Protein AF-A0A7Y2JSP2-F1 (afdb_monomer_lite)

Structure (mmCIF, N/CA/C/O backbone):
data_AF-A0A7Y2JSP2-F1
#
_entry.id   AF-A0A7Y2JSP2-F1
#
loop_
_atom_site.group_PDB
_atom_site.id
_atom_site.type_symbol
_atom_site.label_atom_id
_atom_site.label_alt_id
_atom_site.label_comp_id
_atom_site.label_asym_id
_atom_site.label_entity_id
_atom_site.label_seq_id
_atom_site.pdbx_PDB_ins_code
_atom_site.Cartn_x
_atom_site.Cartn_y
_atom_site.Cartn_z
_atom_site.occupancy
_atom_site.B_iso_or_equiv
_atom_site.auth_seq_id
_atom_site.auth_comp_id
_atom_site.auth_asym_id
_atom_site.auth_atom_id
_atom_site.pdbx_PDB_model_num
ATOM 1 N N . ILE A 1 1 ? -10.954 -18.506 11.670 1.00 90.56 1 ILE A N 1
ATOM 2 C CA . ILE A 1 1 ? -9.497 -18.312 11.444 1.00 90.56 1 ILE A CA 1
ATOM 3 C C . ILE A 1 1 ? -8.662 -18.985 12.534 1.00 90.56 1 ILE A C 1
ATOM 5 O O . ILE A 1 1 ? -8.117 -20.048 12.267 1.00 90.56 1 ILE A O 1
ATOM 9 N N . ARG A 1 2 ? -8.620 -18.443 13.761 1.00 91.19 2 ARG A N 1
ATOM 10 C CA . ARG A 1 2 ? -7.799 -18.945 14.883 1.00 91.19 2 ARG A CA 1
ATOM 11 C C . ARG A 1 2 ? -7.797 -20.472 15.071 1.00 91.19 2 ARG A C 1
ATOM 13 O O . ARG A 1 2 ? -6.744 -21.069 15.253 1.00 91.19 2 ARG A O 1
ATOM 20 N N . THR A 1 3 ? -8.972 -21.100 15.033 1.00 90.62 3 THR A N 1
ATOM 21 C CA . THR A 1 3 ? -9.162 -22.551 15.225 1.00 90.62 3 THR A CA 1
ATOM 22 C C . THR A 1 3 ? -8.458 -23.413 14.178 1.00 90.62 3 THR A C 1
ATOM 24 O O . THR A 1 3 ? -8.090 -24.541 14.479 1.00 90.62 3 THR A O 1
ATOM 27 N N . HIS A 1 4 ? -8.248 -22.887 12.969 1.00 90.31 4 HIS A N 1
ATOM 28 C CA . HIS A 1 4 ? -7.648 -23.609 11.846 1.00 90.31 4 HIS A CA 1
ATOM 29 C C . HIS A 1 4 ? -6.147 -23.340 11.683 1.00 90.31 4 HIS A C 1
ATOM 31 O O . HIS A 1 4 ? -5.537 -23.885 10.762 1.00 90.31 4 HIS A O 1
ATOM 37 N N . LEU A 1 5 ? -5.543 -22.499 12.531 1.00 92.81 5 LEU A N 1
ATOM 38 C CA . LEU A 1 5 ? -4.094 -22.286 12.532 1.00 92.81 5 LEU A CA 1
ATOM 39 C C . LEU A 1 5 ? -3.368 -23.588 12.919 1.00 92.81 5 LEU A C 1
ATOM 41 O O . LEU A 1 5 ? -3.871 -24.313 13.781 1.00 92.81 5 LEU A O 1
ATOM 45 N N . PRO A 1 6 ? -2.222 -23.904 12.295 1.00 92.44 6 PRO A N 1
ATOM 46 C CA . PRO A 1 6 ? -1.631 -25.241 12.345 1.00 92.44 6 PRO A CA 1
ATOM 47 C C . PRO A 1 6 ? -0.992 -25.596 13.692 1.00 92.44 6 PRO A C 1
ATOM 49 O O . PRO A 1 6 ? -1.012 -26.764 14.074 1.00 92.44 6 PRO A O 1
ATOM 52 N N . ASP A 1 7 ? -0.471 -24.621 14.436 1.00 92.75 7 ASP A N 1
ATOM 53 C CA . ASP A 1 7 ? 0.250 -24.869 15.685 1.00 92.75 7 ASP A CA 1
ATOM 54 C C . ASP A 1 7 ? -0.039 -23.827 16.778 1.00 92.75 7 ASP A C 1
ATOM 56 O O . ASP A 1 7 ? -0.614 -22.759 16.543 1.00 92.75 7 ASP A O 1
ATOM 60 N N . ASP A 1 8 ? 0.329 -24.171 18.016 1.00 94.94 8 ASP A N 1
ATOM 61 C CA . ASP A 1 8 ? 0.090 -23.330 19.193 1.00 94.94 8 ASP A CA 1
ATOM 62 C C . ASP A 1 8 ? 0.915 -22.047 19.199 1.00 94.94 8 ASP A C 1
ATOM 64 O O . ASP A 1 8 ? 0.497 -21.060 19.806 1.00 94.94 8 ASP A O 1
ATOM 68 N N . TYR A 1 9 ? 2.073 -22.038 18.540 1.00 94.44 9 TYR A N 1
ATOM 69 C CA . TYR A 1 9 ? 2.909 -20.850 18.462 1.00 94.44 9 TYR A CA 1
ATOM 70 C C . TYR A 1 9 ? 2.233 -19.786 17.589 1.00 94.44 9 TYR A C 1
ATOM 72 O O . TYR A 1 9 ? 2.027 -18.657 18.048 1.00 94.44 9 TYR A O 1
ATOM 80 N N . THR A 1 10 ? 1.778 -20.155 16.388 1.00 94.88 10 THR A N 1
ATOM 81 C CA . THR A 1 10 ? 1.028 -19.252 15.507 1.00 94.88 10 THR A CA 1
ATOM 82 C C . THR A 1 10 ? -0.304 -18.843 16.135 1.00 94.88 10 THR A C 1
ATOM 84 O O . THR A 1 10 ? -0.665 -17.669 16.062 1.00 94.88 10 THR A O 1
ATOM 87 N N . ARG A 1 11 ? -1.008 -19.747 16.839 1.00 95.38 11 ARG A N 1
ATOM 88 C CA . ARG A 1 11 ? -2.225 -19.391 17.600 1.00 95.38 11 ARG A CA 1
ATOM 89 C C . ARG A 1 11 ? -1.958 -18.353 18.691 1.00 95.38 11 ARG A C 1
ATOM 91 O O . ARG A 1 11 ? -2.718 -17.396 18.800 1.00 95.38 11 ARG A O 1
ATOM 98 N N . LYS A 1 12 ? -0.878 -18.497 19.466 1.00 95.00 12 LYS A N 1
ATOM 99 C CA . LYS A 1 12 ? -0.497 -17.515 20.498 1.00 95.00 12 LYS A CA 1
ATOM 100 C C . LYS A 1 12 ? -0.144 -16.158 19.896 1.00 95.00 12 LYS A C 1
ATOM 102 O O . LYS A 1 12 ? -0.521 -15.137 20.460 1.00 95.00 12 LYS A O 1
ATOM 107 N N . ARG A 1 13 ? 0.544 -16.131 18.751 1.00 95.69 13 ARG A N 1
ATOM 108 C CA . ARG A 1 13 ? 0.844 -14.876 18.039 1.00 95.69 13 ARG A CA 1
ATOM 109 C C . ARG A 1 13 ? -0.405 -14.229 17.451 1.00 95.69 13 ARG A C 1
ATOM 111 O O . ARG A 1 13 ? -0.552 -13.017 17.557 1.00 95.69 13 ARG A O 1
ATOM 118 N N . PHE A 1 14 ? -1.324 -15.029 16.914 1.00 95.69 14 PHE A N 1
ATOM 119 C CA . PHE A 1 14 ? -2.636 -14.554 16.486 1.00 95.69 14 PHE A CA 1
ATOM 120 C C . PHE A 1 14 ? -3.401 -13.925 17.655 1.00 95.69 14 PHE A C 1
ATOM 122 O O . PHE A 1 14 ? -3.905 -12.817 17.526 1.00 95.69 14 PHE A O 1
ATOM 129 N N . ASP A 1 15 ? -3.435 -14.590 18.812 1.00 96.00 15 ASP A N 1
ATOM 130 C CA . ASP A 1 15 ? -4.087 -14.061 20.015 1.00 96.00 15 ASP A CA 1
ATOM 131 C C . ASP A 1 15 ? -3.403 -12.792 20.527 1.00 96.00 15 ASP A C 1
ATOM 133 O O . ASP A 1 15 ? -4.080 -11.846 20.904 1.00 96.00 15 ASP A O 1
ATOM 137 N N . PHE A 1 16 ? -2.073 -12.719 20.488 1.00 95.44 16 PHE A N 1
ATOM 138 C CA . PHE A 1 16 ? -1.347 -11.502 20.851 1.00 95.44 16 PHE A CA 1
ATOM 139 C C . PHE A 1 16 ? -1.725 -10.309 19.958 1.00 95.44 16 PHE A C 1
ATOM 141 O O . PHE A 1 16 ? -1.857 -9.193 20.453 1.00 95.44 16 PHE A O 1
ATOM 148 N N . LEU A 1 17 ? -1.920 -10.540 18.656 1.00 96.00 17 LEU A N 1
ATOM 149 C CA . LEU A 1 17 ? -2.204 -9.482 17.687 1.00 96.00 17 LEU A CA 1
ATOM 150 C C . LEU A 1 17 ? -3.685 -9.125 17.582 1.00 96.00 17 LEU A C 1
ATOM 152 O O . LEU A 1 17 ? -4.006 -7.950 17.505 1.00 96.00 17 LEU A O 1
ATOM 156 N N . PHE A 1 18 ? -4.593 -10.093 17.561 1.00 95.81 18 PHE A N 1
ATOM 157 C CA . PHE A 1 18 ? -6.027 -9.848 17.360 1.00 95.81 18 PHE A CA 1
ATOM 158 C C . PHE A 1 18 ? -6.824 -9.890 18.659 1.00 95.81 18 PHE A C 1
ATOM 160 O O . PHE A 1 18 ? -8.001 -9.533 18.661 1.00 95.81 18 PHE A O 1
ATOM 167 N N . ARG A 1 19 ? -6.214 -10.358 19.754 1.00 94.94 19 ARG A N 1
ATOM 168 C CA . ARG A 1 19 ? -6.898 -10.586 21.025 1.00 94.94 19 ARG A CA 1
ATOM 169 C C . ARG A 1 19 ? -6.050 -10.299 22.287 1.00 94.94 19 ARG A C 1
ATOM 171 O O . ARG A 1 19 ? -6.116 -11.091 23.239 1.00 94.94 19 ARG A O 1
ATOM 178 N N . PRO A 1 20 ? -5.252 -9.209 22.350 1.00 87.94 20 PRO A N 1
ATOM 179 C CA . PRO A 1 20 ? -4.480 -8.891 23.549 1.00 87.94 20 PRO A CA 1
ATOM 180 C C . PRO A 1 20 ? -5.465 -8.595 24.689 1.00 87.94 20 PRO A C 1
ATOM 182 O O . PRO A 1 20 ? -6.292 -7.704 24.573 1.00 87.94 20 PRO A O 1
ATOM 185 N N . ALA A 1 21 ? -5.424 -9.376 25.770 1.00 86.62 21 ALA A N 1
ATOM 186 C CA . ALA A 1 21 ? -6.397 -9.361 26.878 1.00 86.62 21 ALA A CA 1
ATOM 187 C C . ALA A 1 21 ? -7.768 -10.024 26.622 1.00 86.62 21 ALA A C 1
ATOM 189 O O . ALA A 1 21 ? -8.690 -9.866 27.417 1.00 86.62 21 ALA A O 1
ATOM 190 N N . GLY A 1 22 ? -7.909 -10.852 25.585 1.00 88.19 22 GLY A N 1
ATOM 191 C CA . GLY A 1 22 ? -9.121 -11.665 25.426 1.00 88.19 22 GLY A CA 1
ATOM 192 C C . GLY A 1 22 ? -10.272 -10.966 24.694 1.00 88.19 22 GLY A C 1
ATOM 193 O O . GLY A 1 22 ? -11.323 -11.589 24.518 1.00 88.19 22 GLY A O 1
ATOM 194 N N . GLU A 1 23 ? -10.059 -9.758 24.175 1.00 89.75 23 GLU A N 1
ATOM 195 C CA . GLU A 1 23 ? -11.032 -9.014 23.373 1.00 89.75 23 GLU A CA 1
ATOM 196 C C . GLU A 1 23 ? -10.573 -8.832 21.922 1.00 89.75 23 GLU A C 1
ATOM 198 O O . GLU A 1 23 ? -9.402 -8.572 21.665 1.00 89.75 23 GLU A O 1
ATOM 203 N N . TRP A 1 24 ? -11.490 -8.945 20.963 1.00 92.06 24 TRP A N 1
ATOM 204 C CA . TRP A 1 24 ? -11.171 -8.862 19.535 1.00 92.06 24 TRP A CA 1
ATOM 205 C C . TRP A 1 24 ? -10.857 -7.440 19.086 1.00 92.06 24 TRP A C 1
ATOM 207 O O . TRP A 1 24 ? -11.647 -6.547 19.348 1.00 92.06 24 TRP A O 1
ATOM 217 N N . GLN A 1 25 ? -9.731 -7.234 18.411 1.00 94.06 25 GLN A N 1
ATOM 218 C CA . GLN A 1 25 ? -9.455 -6.026 17.625 1.00 94.06 25 GLN A CA 1
ATOM 219 C C . GLN A 1 25 ? -9.347 -6.411 16.157 1.00 94.06 25 GLN A C 1
ATOM 221 O O . GLN A 1 25 ? -8.523 -7.264 15.808 1.00 94.06 25 GLN A O 1
ATOM 226 N N . VAL A 1 26 ? -10.206 -5.829 15.324 1.00 91.38 26 VAL A N 1
ATOM 227 C CA . VAL A 1 26 ? -10.311 -6.183 13.900 1.00 91.38 26 VAL A CA 1
ATOM 228 C C . VAL A 1 26 ? -9.837 -5.070 12.973 1.00 91.38 26 VAL A C 1
ATOM 230 O O . VAL A 1 26 ? -9.477 -5.359 11.833 1.00 91.38 26 VAL A O 1
ATOM 233 N N . ASP A 1 27 ? -9.759 -3.836 13.468 1.00 93.69 27 ASP A N 1
ATOM 234 C CA . ASP A 1 27 ? -9.296 -2.670 12.722 1.00 93.69 27 ASP A CA 1
ATOM 235 C C . ASP A 1 27 ? -8.473 -1.700 13.585 1.00 93.69 27 ASP A C 1
ATOM 237 O O . ASP A 1 27 ? -8.258 -1.902 14.783 1.00 93.69 27 ASP A O 1
ATOM 241 N N . ILE A 1 28 ? -7.984 -0.627 12.960 1.00 95.12 28 ILE A N 1
ATOM 242 C CA . ILE A 1 28 ? -7.215 0.400 13.665 1.00 95.12 28 ILE A CA 1
ATOM 243 C C . ILE A 1 28 ? -8.049 1.236 14.635 1.00 95.12 28 ILE A C 1
ATOM 245 O O . ILE A 1 28 ? -7.475 1.836 15.543 1.00 95.12 28 ILE A O 1
ATOM 249 N N . HIS A 1 29 ? -9.368 1.308 14.456 1.00 94.69 29 HIS A N 1
ATOM 250 C CA . HIS A 1 29 ? -10.257 2.072 15.321 1.00 94.69 29 HIS A CA 1
ATOM 251 C C . HIS A 1 29 ? -10.372 1.377 16.684 1.00 94.69 29 HIS A C 1
ATOM 253 O O . HIS A 1 29 ? -10.170 2.030 17.711 1.00 94.69 29 HIS A O 1
ATOM 259 N N . ASP A 1 30 ? -10.561 0.054 16.701 1.00 94.62 30 ASP A N 1
ATOM 260 C CA . ASP A 1 30 ? -10.551 -0.771 17.916 1.00 94.62 30 ASP A CA 1
ATOM 261 C C . ASP A 1 30 ? -9.250 -0.591 18.706 1.00 94.62 30 ASP A C 1
ATOM 263 O O . ASP A 1 30 ? -9.254 -0.342 19.917 1.00 94.62 30 ASP A O 1
ATOM 267 N N . VAL A 1 31 ? -8.115 -0.690 18.007 1.00 96.50 31 VAL A N 1
ATOM 268 C CA . VAL A 1 31 ? -6.790 -0.579 18.630 1.00 96.50 31 VAL A CA 1
ATOM 269 C C . VAL A 1 31 ? -6.546 0.832 19.144 1.00 96.50 31 VAL A C 1
ATOM 271 O O . VAL A 1 31 ? -6.021 0.997 20.247 1.00 96.50 31 VAL A O 1
ATOM 274 N N . ALA A 1 32 ? -6.951 1.852 18.384 1.00 96.62 32 ALA A N 1
ATOM 275 C CA . ALA A 1 32 ? -6.817 3.239 18.798 1.00 96.62 32 ALA A CA 1
ATOM 276 C C . ALA A 1 32 ? -7.627 3.526 20.067 1.00 96.62 32 ALA A C 1
ATOM 278 O O . ALA A 1 32 ? -7.085 4.118 21.004 1.00 96.62 32 ALA A O 1
ATOM 279 N N . LEU A 1 33 ? -8.881 3.065 20.133 1.00 95.81 33 LEU A N 1
ATOM 280 C CA . LEU A 1 33 ? -9.728 3.249 21.310 1.00 95.81 33 LEU A CA 1
ATOM 281 C C . LEU A 1 33 ? -9.150 2.539 22.535 1.00 95.81 33 LEU A C 1
ATOM 283 O O . LEU A 1 33 ? -8.961 3.176 23.572 1.00 95.81 33 LEU A O 1
ATOM 287 N N . ARG A 1 34 ? -8.806 1.251 22.419 1.00 94.81 34 ARG A N 1
ATOM 288 C CA . ARG A 1 34 ? -8.225 0.492 23.541 1.00 94.81 34 ARG A CA 1
ATOM 289 C C . ARG A 1 34 ? -6.925 1.101 24.035 1.00 94.81 34 ARG A C 1
ATOM 291 O O . ARG A 1 34 ? -6.704 1.234 25.237 1.00 94.81 34 ARG A O 1
ATOM 298 N N . SER A 1 35 ? -6.066 1.498 23.104 1.00 95.06 35 SER A N 1
ATOM 299 C CA . SER A 1 35 ? -4.815 2.167 23.428 1.00 95.06 35 SER A CA 1
ATOM 300 C C . SER A 1 35 ? -5.065 3.480 24.175 1.00 95.06 35 SER A C 1
ATOM 302 O O . SER A 1 35 ? -4.433 3.736 25.201 1.00 95.06 35 SER A O 1
ATOM 304 N N . ALA A 1 36 ? -6.033 4.284 23.733 1.00 96.25 36 ALA A N 1
ATOM 305 C CA . ALA A 1 36 ? -6.402 5.522 24.410 1.00 96.25 36 ALA A CA 1
ATOM 306 C C . ALA A 1 36 ? -6.988 5.272 25.814 1.00 96.25 36 ALA A C 1
ATOM 308 O O . ALA A 1 36 ? -6.648 5.997 26.752 1.00 96.25 36 ALA A O 1
ATOM 309 N N . GLN A 1 37 ? -7.769 4.202 25.994 1.00 95.69 37 GLN A N 1
ATOM 310 C CA . GLN A 1 37 ? -8.331 3.799 27.290 1.00 95.69 37 GLN A CA 1
ATOM 311 C C . GLN A 1 37 ? -7.269 3.433 28.338 1.00 95.69 37 GLN A C 1
ATOM 313 O O . GLN A 1 37 ? -7.525 3.567 29.533 1.00 95.69 37 GLN A O 1
ATOM 318 N N . THR A 1 38 ? -6.055 3.043 27.927 1.00 92.44 38 THR A N 1
ATOM 319 C CA . THR A 1 38 ? -4.938 2.845 28.875 1.00 92.44 38 THR A CA 1
ATOM 320 C C . THR A 1 38 ? -4.483 4.146 29.541 1.00 92.44 38 THR A C 1
ATOM 322 O O . THR A 1 38 ? -3.924 4.113 30.635 1.00 92.44 38 THR A O 1
ATOM 325 N N . ARG A 1 39 ? -4.720 5.292 28.889 1.00 90.81 39 ARG A N 1
ATOM 326 C CA . ARG A 1 39 ? -4.376 6.629 29.394 1.00 90.81 39 ARG A CA 1
ATOM 327 C C . ARG A 1 39 ? -5.567 7.316 30.046 1.00 90.81 39 ARG A C 1
ATOM 329 O O . ARG A 1 39 ? -5.390 8.005 31.044 1.00 90.81 39 ARG A O 1
ATOM 336 N N . VAL A 1 40 ? -6.759 7.124 29.483 1.00 94.81 40 VAL A N 1
ATOM 337 C CA . VAL A 1 40 ? -8.017 7.702 29.969 1.00 94.81 40 VAL A CA 1
ATOM 338 C C . VAL A 1 40 ? -9.021 6.565 30.200 1.00 94.81 40 VAL A C 1
ATOM 340 O O . VAL A 1 40 ? -9.754 6.194 29.280 1.00 94.81 40 VAL A O 1
ATOM 343 N N . PRO A 1 41 ? -9.048 5.961 31.403 1.00 94.25 41 PRO A N 1
ATOM 344 C CA . PRO A 1 41 ? -9.968 4.870 31.706 1.00 94.25 41 PRO A CA 1
ATOM 345 C C . PRO A 1 41 ? -11.431 5.273 31.491 1.00 94.25 41 PRO A C 1
ATOM 347 O O . PRO A 1 41 ? -11.860 6.335 31.934 1.00 94.25 41 PRO A O 1
ATOM 350 N N . GLY A 1 42 ? -12.202 4.415 30.819 1.00 92.50 42 GLY A N 1
ATOM 351 C CA . GLY A 1 42 ? -13.614 4.671 30.507 1.00 92.50 42 GLY A CA 1
ATOM 352 C C . GLY A 1 42 ? -13.858 5.578 29.297 1.00 92.50 42 GLY A C 1
ATOM 353 O O . GLY A 1 42 ? -15.012 5.869 28.999 1.00 92.50 42 GLY A O 1
ATOM 354 N N . LEU A 1 43 ? -12.805 6.002 28.587 1.00 95.38 43 LEU A N 1
ATOM 355 C CA . LEU A 1 43 ? -12.934 6.762 27.347 1.00 95.38 43 LEU A CA 1
ATOM 356 C C . LEU A 1 43 ? -13.744 5.988 26.297 1.00 95.38 43 LEU A C 1
ATOM 358 O O . LEU A 1 43 ? -13.474 4.814 26.034 1.00 95.38 43 LEU A O 1
ATOM 362 N N . ASP A 1 44 ? -14.687 6.673 25.659 1.00 94.38 44 ASP A N 1
ATOM 363 C CA . ASP A 1 44 ? -15.431 6.195 24.499 1.00 94.38 44 ASP A CA 1
ATOM 364 C C . ASP A 1 44 ? -15.298 7.177 23.321 1.00 94.38 44 ASP A C 1
ATOM 366 O O . ASP A 1 44 ? -14.685 8.243 23.428 1.00 94.38 44 ASP A O 1
ATOM 370 N N . TRP A 1 45 ? -15.867 6.818 22.169 1.00 92.94 45 TRP A N 1
ATOM 371 C CA . TRP A 1 45 ? -15.864 7.694 20.996 1.00 92.94 45 TRP A CA 1
ATOM 372 C C . TRP A 1 45 ? -16.642 8.997 21.229 1.00 92.94 45 TRP A C 1
ATOM 374 O O . TRP A 1 45 ? -16.222 10.055 20.758 1.00 92.94 45 TRP A O 1
ATOM 384 N N . ARG A 1 46 ? -17.748 8.953 21.981 1.00 91.44 46 ARG A N 1
ATOM 385 C CA . ARG A 1 46 ? -18.635 10.110 22.181 1.00 91.44 46 ARG A CA 1
ATOM 386 C C . ARG A 1 46 ? -17.929 11.257 22.891 1.00 91.44 46 ARG A C 1
ATOM 388 O O . ARG A 1 46 ? -18.195 12.419 22.591 1.00 91.44 46 ARG A O 1
ATOM 395 N N . ALA A 1 47 ? -16.966 10.947 23.757 1.00 93.94 47 ALA A N 1
ATOM 396 C CA . ALA A 1 47 ? -16.141 11.946 24.432 1.00 93.94 47 ALA A CA 1
ATOM 397 C C . ALA A 1 47 ? -15.426 12.917 23.465 1.00 93.94 47 ALA A C 1
ATOM 399 O O . ALA A 1 47 ? -15.155 14.061 23.835 1.00 93.94 47 ALA A O 1
ATOM 400 N N . ALA A 1 48 ? -15.152 12.502 22.221 1.00 93.50 48 ALA A N 1
ATOM 401 C CA . ALA A 1 48 ? -14.497 13.328 21.205 1.00 93.50 48 ALA A CA 1
ATOM 402 C C . ALA A 1 48 ? -15.465 14.171 20.347 1.00 93.50 48 ALA A C 1
ATOM 404 O O . ALA A 1 48 ? -15.015 15.084 19.645 1.00 93.50 48 ALA A O 1
ATOM 405 N N . GLU A 1 49 ? -16.775 13.901 20.382 1.00 91.56 49 GLU A N 1
ATOM 406 C CA . GLU A 1 49 ? -17.764 14.531 19.490 1.00 91.56 49 GLU A CA 1
ATOM 407 C C . GLU A 1 49 ? -17.771 16.067 19.562 1.00 91.56 49 GLU A C 1
ATOM 409 O O . GLU A 1 49 ? -17.649 16.698 18.503 1.00 91.56 49 GLU A O 1
ATOM 414 N N . PRO A 1 50 ? -17.842 16.709 20.750 1.00 91.81 50 PRO A N 1
ATOM 415 C CA . PRO A 1 50 ? -17.907 18.169 20.832 1.00 91.81 50 PRO A CA 1
ATOM 416 C C . PRO A 1 50 ? -16.680 18.854 20.221 1.00 91.81 50 PRO A C 1
ATOM 418 O O . PRO A 1 50 ? -16.808 19.854 19.509 1.00 91.81 50 PRO A O 1
ATOM 421 N N . ALA A 1 51 ? -15.489 18.287 20.431 1.00 93.69 51 ALA A N 1
ATOM 422 C CA . ALA A 1 51 ? -14.248 18.797 19.855 1.00 93.69 51 ALA A CA 1
ATOM 423 C C . ALA A 1 51 ? -14.243 18.665 18.321 1.00 93.69 51 ALA A C 1
ATOM 425 O O . ALA A 1 51 ? -13.980 19.631 17.595 1.00 93.69 51 ALA A O 1
ATOM 426 N N . LEU A 1 52 ? -14.610 17.501 17.790 1.00 91.62 52 LEU A N 1
ATOM 427 C CA . LEU A 1 52 ? -14.678 17.294 16.341 1.00 91.62 52 LEU A CA 1
ATOM 428 C C . LEU A 1 52 ? -15.723 18.202 15.664 1.00 91.62 52 LEU A C 1
ATOM 430 O O . LEU A 1 52 ? -15.486 18.693 14.550 1.00 91.62 52 LEU A O 1
ATOM 434 N N . ALA A 1 53 ? -16.832 18.492 16.351 1.00 88.81 53 ALA A N 1
ATOM 435 C CA . ALA A 1 53 ? -17.870 19.401 15.876 1.00 88.81 53 ALA A CA 1
ATOM 436 C C . ALA A 1 53 ? -17.347 20.838 15.725 1.00 88.81 53 ALA A C 1
ATOM 438 O O . ALA A 1 53 ? -17.461 21.424 14.641 1.00 88.81 53 ALA A O 1
ATOM 439 N N . VAL A 1 54 ? -16.681 21.395 16.746 1.00 89.81 54 VAL A N 1
ATOM 440 C CA . VAL A 1 54 ? -16.111 22.757 16.659 1.00 89.81 54 VAL A CA 1
ATOM 441 C C . VAL A 1 54 ? -14.990 22.849 15.615 1.00 89.81 54 VAL A C 1
ATOM 443 O O . VAL A 1 54 ? -14.861 23.854 14.902 1.00 89.81 54 VAL A O 1
ATOM 446 N N . ALA A 1 55 ? -14.221 21.772 15.424 1.00 86.94 55 ALA A N 1
ATOM 447 C CA . ALA A 1 55 ? -13.199 21.670 14.379 1.00 86.94 55 ALA A CA 1
ATOM 448 C C . ALA A 1 55 ? -13.763 21.573 12.950 1.00 86.94 55 ALA A C 1
ATOM 450 O O . ALA A 1 55 ? -12.980 21.610 11.985 1.00 86.94 55 ALA A O 1
ATOM 451 N N . ARG A 1 56 ? -15.094 21.463 12.805 1.00 82.25 56 ARG A N 1
ATOM 452 C CA . ARG A 1 56 ? -15.801 21.205 11.542 1.00 82.25 56 ARG A CA 1
ATOM 453 C C . ARG A 1 56 ? -15.213 19.992 10.819 1.00 82.25 56 ARG A C 1
ATOM 455 O O . ARG A 1 56 ? -14.813 20.095 9.659 1.00 82.25 56 ARG A O 1
ATOM 462 N N . GLN A 1 57 ? -15.043 18.887 11.546 1.00 75.06 57 GLN A N 1
ATOM 463 C CA . GLN A 1 57 ? -14.608 17.608 10.966 1.00 75.06 57 GLN A CA 1
ATOM 464 C C . GLN A 1 57 ? -15.762 16.745 10.452 1.00 75.06 57 GLN A C 1
ATOM 466 O O . GLN A 1 57 ? -15.527 15.756 9.761 1.00 75.06 57 GLN A O 1
ATOM 471 N N . PHE A 1 58 ? -16.995 17.163 10.726 1.00 67.69 58 PHE A N 1
ATOM 472 C CA . PHE A 1 58 ? -18.206 16.571 10.180 1.00 67.69 58 PHE A CA 1
ATOM 473 C C . PHE A 1 58 ? -18.789 17.477 9.096 1.00 67.69 58 PHE A C 1
ATOM 475 O O . PHE A 1 58 ? -18.856 18.700 9.266 1.00 67.69 58 PHE A O 1
ATOM 482 N N . SER A 1 59 ? -19.248 16.881 7.998 1.00 57.59 59 SER A N 1
ATOM 483 C CA . SER A 1 59 ? -20.317 17.480 7.197 1.00 57.59 59 SER A CA 1
ATOM 484 C C . SER A 1 59 ? -21.667 17.227 7.886 1.00 57.59 59 SER A C 1
ATOM 486 O O . SER A 1 59 ? -21.791 16.290 8.671 1.00 57.59 59 SER A O 1
ATOM 488 N N . ALA A 1 60 ? -22.700 18.032 7.610 1.00 54.38 60 ALA A N 1
ATOM 489 C CA . ALA A 1 60 ? -24.034 17.811 8.190 1.00 54.38 60 ALA A CA 1
ATOM 490 C C . ALA A 1 60 ? -24.607 16.415 7.854 1.00 54.38 60 ALA A C 1
ATOM 492 O O . ALA A 1 60 ? -25.384 15.867 8.629 1.00 54.38 60 ALA A O 1
ATOM 493 N N . SER A 1 61 ? -24.172 15.817 6.739 1.00 54.53 61 SER A N 1
ATOM 494 C CA . SER A 1 61 ? -24.481 14.443 6.331 1.00 54.53 61 SER A CA 1
ATOM 495 C C . SER A 1 61 ? -23.713 13.363 7.104 1.00 54.53 61 SER A C 1
ATOM 497 O O . SER A 1 61 ? -24.196 12.240 7.191 1.00 54.53 61 SER A O 1
ATOM 499 N N . ASP A 1 62 ? -22.554 13.681 7.694 1.00 56.22 62 ASP A N 1
ATOM 500 C CA . ASP A 1 62 ? -21.735 12.714 8.445 1.00 56.22 62 ASP A CA 1
ATOM 501 C C . ASP A 1 62 ? -22.273 12.461 9.870 1.00 56.22 62 ASP A C 1
ATOM 503 O O . ASP A 1 62 ? -21.906 11.469 10.487 1.00 56.22 62 ASP A O 1
ATOM 507 N N . LEU A 1 63 ? -23.147 13.324 10.407 1.00 53.25 63 LEU A N 1
ATOM 508 C CA . LEU A 1 63 ? -23.554 13.332 11.826 1.00 53.25 63 LEU A CA 1
ATOM 509 C C . LEU A 1 63 ? -24.474 12.176 12.265 1.00 53.25 63 LEU A C 1
ATOM 511 O O . LEU A 1 63 ? -24.799 12.079 13.444 1.00 53.25 63 LEU A O 1
ATOM 515 N N . THR A 1 64 ? -24.929 11.322 11.348 1.00 54.03 64 THR A N 1
ATOM 516 C CA . THR A 1 64 ? -25.935 10.282 11.648 1.00 54.03 64 THR A CA 1
ATOM 517 C C . THR A 1 64 ? -25.381 8.856 11.651 1.00 54.03 64 THR A C 1
ATOM 519 O O . THR A 1 64 ? -26.088 7.930 12.044 1.00 54.03 64 THR A O 1
ATOM 522 N N . GLY A 1 65 ? -24.121 8.664 11.244 1.00 62.28 65 GLY A N 1
ATOM 523 C CA . GLY A 1 65 ? -23.482 7.349 11.176 1.00 62.28 65 GLY A CA 1
ATOM 524 C C . GLY A 1 65 ? -22.746 6.964 12.462 1.00 62.28 65 GLY A C 1
ATOM 525 O O . GLY A 1 65 ? -22.087 7.803 13.080 1.00 62.28 65 GLY A O 1
ATOM 526 N N . VAL A 1 66 ? -22.799 5.674 12.813 1.00 65.25 66 VAL A N 1
ATOM 527 C CA . VAL A 1 66 ? -22.079 5.074 13.957 1.00 65.25 66 VAL A CA 1
ATOM 528 C C . VAL A 1 66 ? -20.555 5.280 13.850 1.00 65.25 66 VAL A C 1
ATOM 530 O O . VAL A 1 66 ? -19.887 5.440 14.866 1.00 65.25 66 VAL A O 1
ATOM 533 N N . ASP A 1 67 ? -20.027 5.418 12.629 1.00 77.56 67 ASP A N 1
ATOM 534 C CA . ASP A 1 67 ? -18.586 5.564 12.355 1.00 77.56 67 ASP A CA 1
ATOM 535 C C . ASP A 1 67 ? -18.128 7.017 12.152 1.00 77.56 67 ASP A C 1
ATOM 537 O O . ASP A 1 67 ? -16.991 7.280 11.745 1.00 77.56 67 ASP A O 1
ATOM 541 N N . SER A 1 68 ? -19.007 7.988 12.404 1.00 83.50 68 SER A N 1
ATOM 542 C CA . SER A 1 68 ? -18.736 9.406 12.144 1.00 83.50 68 SER A CA 1
ATOM 543 C C . SER A 1 68 ? -17.512 9.916 12.909 1.00 83.50 68 SER A C 1
ATOM 545 O O . SER A 1 68 ? -16.626 10.542 12.319 1.00 83.50 68 SER A O 1
ATOM 547 N N . VAL A 1 69 ? -17.416 9.597 14.202 1.00 89.62 69 VAL A N 1
ATOM 548 C CA . VAL A 1 69 ? -16.299 9.992 15.070 1.00 89.62 69 VAL A CA 1
ATOM 549 C C . VAL A 1 69 ? -14.979 9.320 14.671 1.00 89.62 69 VAL A C 1
ATOM 551 O O . VAL A 1 69 ? -14.025 10.064 14.413 1.00 89.62 69 VAL A O 1
ATOM 554 N N . PRO A 1 70 ? -14.878 7.973 14.565 1.00 90.88 70 PRO A N 1
ATOM 555 C CA . PRO A 1 70 ? -13.664 7.320 14.074 1.00 90.88 70 PRO A CA 1
ATOM 556 C C . PRO A 1 70 ? -13.178 7.895 12.743 1.00 90.88 70 PRO A C 1
ATOM 558 O O . PRO A 1 70 ? -12.001 8.237 12.611 1.00 90.88 70 PRO A O 1
ATOM 561 N N . ARG A 1 71 ? -14.089 8.118 11.787 1.00 87.75 71 ARG A N 1
ATOM 562 C CA . ARG A 1 71 ? -13.762 8.714 10.485 1.00 87.75 71 ARG A CA 1
ATOM 563 C C . ARG A 1 71 ? -13.268 10.157 10.609 1.00 87.75 71 ARG A C 1
ATOM 565 O O . ARG A 1 71 ? -12.308 10.532 9.937 1.00 87.75 71 ARG A O 1
ATOM 572 N N . GLY A 1 72 ? -13.882 10.971 11.468 1.00 89.62 72 GLY A N 1
ATOM 573 C CA . GLY A 1 72 ? -13.444 12.344 11.743 1.00 89.62 72 GLY A CA 1
ATOM 574 C C . GLY A 1 72 ? -12.043 12.410 12.362 1.00 89.62 72 GLY A C 1
ATOM 575 O O . GLY A 1 72 ? -11.229 13.253 11.972 1.00 89.62 72 GLY A O 1
ATOM 576 N N . LEU A 1 73 ? -11.732 11.489 13.279 1.00 92.75 73 LEU A N 1
ATOM 577 C CA . LEU A 1 73 ? -10.398 11.349 13.870 1.00 92.75 73 LEU A CA 1
ATOM 578 C C . LEU A 1 73 ? -9.373 10.856 12.850 1.00 92.75 73 LEU A C 1
ATOM 580 O O . LEU A 1 73 ? -8.272 11.400 12.787 1.00 92.75 73 LEU A O 1
ATOM 584 N N . TYR A 1 74 ? -9.742 9.890 12.009 1.00 91.50 74 TYR A N 1
ATOM 585 C CA . TYR A 1 74 ? -8.865 9.409 10.946 1.00 91.50 74 TYR A CA 1
ATOM 586 C C . TYR A 1 74 ? -8.547 10.516 9.930 1.00 91.50 74 TYR A C 1
ATOM 588 O O . TYR A 1 74 ? -7.386 10.751 9.606 1.00 91.50 74 TYR A O 1
ATOM 596 N N . ARG A 1 75 ? -9.548 11.309 9.521 1.00 90.19 75 ARG A N 1
ATOM 597 C CA . ARG A 1 75 ? -9.339 12.505 8.682 1.00 90.19 75 ARG A CA 1
ATOM 598 C C . ARG A 1 75 ? -8.412 13.529 9.344 1.00 90.19 75 ARG A C 1
ATOM 600 O O . ARG A 1 75 ? -7.619 14.162 8.652 1.00 90.19 75 ARG A O 1
ATOM 607 N N . LEU A 1 76 ? -8.488 13.713 10.666 1.00 92.56 76 LEU A N 1
ATOM 608 C CA . LEU A 1 76 ? -7.536 14.559 11.400 1.00 92.56 76 LEU A CA 1
ATOM 609 C C . LEU A 1 76 ? -6.115 13.991 11.374 1.00 92.56 76 LEU A C 1
ATOM 611 O O . LEU A 1 76 ? -5.173 14.766 11.224 1.00 92.56 76 LEU A O 1
ATOM 615 N N . LEU A 1 77 ? -5.966 12.673 11.503 1.00 93.06 77 LEU A N 1
ATOM 616 C CA . LEU A 1 77 ? -4.675 11.995 11.428 1.00 93.06 77 LEU A CA 1
ATOM 617 C C . LEU A 1 77 ? -4.041 12.150 10.034 1.00 93.06 77 LEU A C 1
ATOM 619 O O . LEU A 1 77 ? -2.882 12.547 9.934 1.00 93.06 77 LEU A O 1
ATOM 623 N N . VAL A 1 78 ? -4.819 11.937 8.969 1.00 91.38 78 VAL A N 1
ATOM 624 C CA . VAL A 1 78 ? -4.404 12.177 7.571 1.00 91.38 78 VAL A CA 1
ATOM 625 C C . VAL A 1 78 ? -4.016 13.645 7.369 1.00 91.38 78 VAL A C 1
ATOM 627 O O . VAL A 1 78 ? -2.988 13.962 6.765 1.00 91.38 78 VAL A O 1
ATOM 630 N N . LEU A 1 79 ? -4.807 14.572 7.921 1.00 91.81 79 LEU A N 1
ATOM 631 C CA . LEU A 1 79 ? -4.523 16.004 7.843 1.00 91.81 79 LEU A CA 1
ATOM 632 C C . LEU A 1 79 ? -3.220 16.379 8.561 1.00 91.81 79 LEU A C 1
ATOM 634 O O . LEU A 1 79 ? -2.511 17.267 8.099 1.00 91.81 79 LEU A O 1
ATOM 638 N N . ALA A 1 80 ? -2.885 15.709 9.666 1.00 91.75 80 ALA A N 1
ATOM 639 C CA . ALA A 1 80 ? -1.636 15.949 10.383 1.00 91.75 80 ALA A CA 1
ATOM 640 C C . ALA A 1 80 ? -0.398 15.658 9.517 1.00 91.75 80 ALA A C 1
ATOM 642 O O . ALA A 1 80 ? 0.613 16.342 9.672 1.00 91.75 80 ALA A O 1
ATOM 643 N N . GLN A 1 81 ? -0.489 14.688 8.599 1.00 87.69 81 GLN A N 1
ATOM 644 C CA . GLN A 1 81 ? 0.587 14.351 7.661 1.00 87.69 81 GLN A CA 1
ATOM 645 C C . GLN A 1 81 ? 0.589 15.237 6.408 1.00 87.69 81 GLN A C 1
ATOM 647 O O . GLN A 1 81 ? 1.656 15.606 5.927 1.00 87.69 81 GLN A O 1
ATOM 652 N N . SER A 1 82 ? -0.589 15.601 5.895 1.00 87.06 82 SER A N 1
ATOM 653 C CA . SER A 1 82 ? -0.721 16.320 4.616 1.00 87.06 82 SER A CA 1
ATOM 654 C C . SER A 1 82 ? -0.706 17.851 4.735 1.00 87.06 82 SER A C 1
ATOM 656 O O . SER A 1 82 ? -0.211 18.525 3.835 1.00 87.06 82 SER A O 1
ATOM 658 N N . ASP A 1 83 ? -1.214 18.427 5.831 1.00 92.06 83 ASP A N 1
ATOM 659 C CA . ASP A 1 83 ? -1.286 19.880 6.050 1.00 92.06 83 ASP A CA 1
ATOM 660 C C . ASP A 1 83 ? -1.166 20.216 7.547 1.00 92.06 83 ASP A C 1
ATOM 662 O O . ASP A 1 83 ? -2.145 20.434 8.277 1.00 92.06 83 ASP A O 1
ATOM 666 N N . SER A 1 84 ? 0.085 20.296 8.010 1.00 91.94 84 SER A N 1
ATOM 667 C CA . SER A 1 84 ? 0.406 20.560 9.418 1.00 91.94 84 SER A CA 1
ATOM 668 C C . SER A 1 84 ? -0.139 21.900 9.930 1.00 91.94 84 SER A C 1
ATOM 670 O O . SER A 1 84 ? -0.371 22.051 11.134 1.00 91.94 84 SER A O 1
ATOM 672 N N . THR A 1 85 ? -0.339 22.886 9.051 1.00 94.50 85 THR A N 1
ATOM 673 C CA . THR A 1 85 ? -0.840 24.218 9.418 1.00 94.50 85 THR A CA 1
ATOM 674 C C . THR A 1 85 ? -2.338 24.159 9.683 1.00 94.50 85 THR A C 1
ATOM 676 O O . THR A 1 85 ? -2.805 24.603 10.740 1.00 94.50 85 THR A O 1
ATOM 679 N N . ARG A 1 86 ? -3.103 23.547 8.774 1.00 93.12 86 ARG A N 1
ATOM 680 C CA . ARG A 1 86 ? -4.547 23.363 8.951 1.00 93.12 86 ARG A CA 1
ATOM 681 C C . ARG A 1 86 ? -4.857 22.408 10.097 1.00 93.12 86 ARG A C 1
ATOM 683 O O . ARG A 1 86 ? -5.808 22.661 10.842 1.00 93.12 86 ARG A O 1
ATOM 690 N N . PHE A 1 87 ? -4.047 21.367 10.285 1.00 95.00 87 PHE A N 1
ATOM 691 C CA . PHE A 1 87 ? -4.126 20.494 11.455 1.00 95.00 87 PHE A CA 1
ATOM 692 C C . PHE A 1 87 ? -3.962 21.282 12.763 1.00 95.00 87 PHE A C 1
ATOM 694 O O . PHE A 1 87 ? -4.866 21.258 13.601 1.00 95.00 87 PHE A O 1
ATOM 701 N N . ARG A 1 88 ? -2.877 22.061 12.913 1.00 95.25 88 ARG A N 1
ATOM 702 C CA . ARG A 1 88 ? -2.634 22.890 14.111 1.00 95.25 88 ARG A CA 1
ATOM 703 C C . ARG A 1 88 ? -3.775 23.869 14.389 1.00 95.25 88 ARG A C 1
ATOM 705 O O . ARG A 1 88 ? -4.228 23.964 15.526 1.00 95.25 88 ARG A O 1
ATOM 712 N N . SER A 1 89 ? -4.293 24.538 13.357 1.00 95.38 89 SER A N 1
ATOM 713 C CA . SER A 1 89 ? -5.440 25.449 13.493 1.00 95.38 89 SER A CA 1
ATOM 714 C C . SER A 1 89 ? -6.693 24.745 14.035 1.00 95.38 89 SER A C 1
ATOM 716 O O . SER A 1 89 ? -7.404 25.289 14.884 1.00 95.38 89 SER A O 1
ATOM 718 N N . LYS A 1 90 ? -6.962 23.516 13.581 1.00 95.31 90 LYS A N 1
ATOM 719 C CA . LYS A 1 90 ? -8.088 22.709 14.070 1.00 95.31 90 LYS A CA 1
ATOM 720 C C . LYS A 1 90 ? -7.877 22.246 15.512 1.00 95.31 90 LYS A C 1
ATOM 722 O O . LYS A 1 90 ? -8.810 22.366 16.301 1.00 95.31 90 LYS A O 1
ATOM 727 N N . MET A 1 91 ? -6.674 21.787 15.862 1.00 96.81 91 MET A N 1
ATOM 728 C CA . MET A 1 91 ? -6.320 21.410 17.239 1.00 96.81 91 MET A CA 1
ATOM 729 C C . MET A 1 91 ? -6.482 22.580 18.211 1.00 96.81 91 MET A C 1
ATOM 731 O O . MET A 1 91 ? -7.090 22.420 19.265 1.00 96.81 91 MET A O 1
ATOM 735 N N . GLU A 1 92 ? -6.041 23.775 17.823 1.00 96.12 92 GLU A N 1
ATOM 736 C CA . GLU A 1 92 ? -6.172 24.972 18.656 1.00 96.12 92 GLU A CA 1
ATOM 737 C C . GLU A 1 92 ? -7.632 25.366 18.909 1.00 96.12 92 GLU A C 1
ATOM 739 O O . GLU A 1 92 ? -8.018 25.731 20.024 1.00 96.12 92 GLU A O 1
ATOM 744 N N . ARG A 1 93 ? -8.476 25.241 17.880 1.00 95.19 93 ARG A N 1
ATOM 745 C CA . ARG A 1 93 ? -9.909 25.501 18.017 1.00 95.19 93 ARG A CA 1
ATOM 746 C C . ARG A 1 93 ? -10.570 24.529 18.990 1.00 95.19 93 ARG A C 1
ATOM 748 O O . ARG A 1 93 ? -11.351 24.971 19.826 1.00 95.19 93 ARG A O 1
ATOM 755 N N . MET A 1 94 ? -10.249 23.238 18.891 1.00 96.38 94 MET A N 1
ATOM 756 C CA . MET A 1 94 ? -10.757 22.216 19.814 1.00 96.38 94 MET A CA 1
ATOM 757 C C . MET A 1 94 ? -10.341 22.519 21.250 1.00 96.38 94 MET A C 1
ATOM 759 O O . MET A 1 94 ? -11.193 22.569 22.130 1.00 96.38 94 MET A O 1
ATOM 763 N N . ARG A 1 95 ? -9.057 22.826 21.458 1.00 97.06 95 ARG A N 1
ATOM 764 C CA . ARG A 1 95 ? -8.499 23.182 22.767 1.00 97.06 95 ARG A CA 1
ATOM 765 C C . ARG A 1 95 ? -9.208 24.373 23.412 1.00 97.06 95 ARG A C 1
ATOM 767 O O . ARG A 1 95 ? -9.436 24.369 24.613 1.00 97.06 95 ARG A O 1
ATOM 774 N N . THR A 1 96 ? -9.562 25.381 22.615 1.00 96.62 96 THR A N 1
ATOM 775 C CA . THR A 1 96 ? -10.181 26.617 23.119 1.00 96.62 96 THR A CA 1
ATOM 776 C C . THR A 1 96 ? -11.691 26.487 23.328 1.00 96.62 96 THR A C 1
ATOM 778 O O . THR A 1 96 ? -12.226 27.052 24.276 1.00 96.62 96 THR A O 1
ATOM 781 N N . GLN A 1 97 ? -12.398 25.788 22.434 1.00 95.69 97 GLN A N 1
ATOM 782 C CA . GLN A 1 97 ? -13.870 25.781 22.402 1.00 95.69 97 GLN A CA 1
ATOM 783 C C . GLN A 1 97 ? -14.499 24.527 23.023 1.00 95.69 97 GLN A C 1
ATOM 785 O O . GLN A 1 97 ? -15.679 24.555 23.356 1.00 95.69 97 GLN A O 1
ATOM 790 N N . ALA A 1 98 ? -13.738 23.440 23.171 1.00 95.06 98 ALA A N 1
ATOM 791 C CA . ALA A 1 98 ? -14.193 22.181 23.760 1.00 95.06 98 ALA A CA 1
ATOM 792 C C . ALA A 1 98 ? -13.040 21.482 24.522 1.00 95.06 98 ALA A C 1
ATOM 794 O O . ALA A 1 98 ? -12.618 20.395 24.121 1.00 95.06 98 ALA A O 1
ATOM 795 N N . PRO A 1 99 ? -12.493 22.098 25.591 1.00 93.25 99 PRO A N 1
ATOM 796 C CA . PRO A 1 99 ? -11.274 21.629 26.261 1.00 93.25 99 PRO A CA 1
ATOM 797 C C . PRO A 1 99 ? -11.387 20.219 26.861 1.00 93.25 99 PRO A C 1
ATOM 799 O O . PRO A 1 99 ? -10.447 19.442 26.741 1.00 93.25 99 PRO A O 1
ATOM 802 N N . GLU A 1 100 ? -12.534 19.848 27.437 1.00 89.62 100 GLU A N 1
ATOM 803 C CA . GLU A 1 100 ? -12.742 18.502 28.004 1.00 89.62 100 GLU A CA 1
ATOM 804 C C . GLU A 1 100 ? -12.705 17.420 26.909 1.00 89.62 100 GLU A C 1
ATOM 806 O O . GLU A 1 100 ? -11.995 16.423 27.012 1.00 89.62 100 GLU A O 1
ATOM 811 N N . SER A 1 101 ? -13.395 17.654 25.789 1.00 94.38 101 SER A N 1
ATOM 812 C CA . SER A 1 101 ? -13.371 16.754 24.628 1.00 94.38 101 SER A CA 1
ATOM 813 C C . SER A 1 101 ? -12.053 16.790 23.852 1.00 94.38 101 SER A C 1
ATOM 815 O O . SER A 1 101 ? -11.744 15.859 23.106 1.00 94.38 101 SER A O 1
ATOM 817 N N . PHE A 1 102 ? -11.261 17.854 23.991 1.00 96.12 102 PHE A N 1
ATOM 818 C CA . PHE A 1 102 ? -9.947 17.949 23.364 1.00 96.12 102 PHE A CA 1
ATOM 819 C C . PHE A 1 102 ? -8.981 16.902 23.928 1.00 96.12 102 PHE A C 1
ATOM 821 O O . PHE A 1 102 ? -8.255 16.276 23.154 1.00 96.12 102 PHE A O 1
ATOM 828 N N . GLU A 1 103 ? -9.014 16.646 25.239 1.00 94.94 103 GLU A N 1
ATOM 829 C CA . GLU A 1 103 ? -8.203 15.588 25.855 1.00 94.94 103 GLU A CA 1
ATOM 830 C C . GLU A 1 103 ? -8.530 14.216 25.248 1.00 94.94 103 GLU A C 1
ATOM 832 O O . GLU A 1 103 ? -7.617 13.504 24.818 1.00 94.94 103 GLU A O 1
ATOM 837 N N . ALA A 1 104 ? -9.819 13.900 25.078 1.00 96.00 104 ALA A N 1
ATOM 838 C CA . ALA A 1 104 ? -10.274 12.688 24.393 1.00 96.00 104 ALA A CA 1
ATOM 839 C C . ALA A 1 104 ? -9.721 12.583 22.959 1.00 96.00 104 ALA A C 1
ATOM 841 O O . ALA A 1 104 ? -9.152 11.553 22.590 1.00 96.00 104 ALA A O 1
ATOM 842 N N . VAL A 1 105 ? -9.808 13.658 22.162 1.00 96.25 105 VAL A N 1
ATOM 843 C CA . VAL A 1 105 ? -9.239 13.694 20.800 1.00 96.25 105 VAL A CA 1
ATOM 844 C C . VAL A 1 105 ? -7.733 13.425 20.820 1.00 96.25 105 VAL A C 1
ATOM 846 O O . VAL A 1 105 ? -7.246 12.620 20.027 1.00 96.25 105 VAL A O 1
ATOM 849 N N . THR A 1 106 ? -6.981 14.061 21.722 1.00 96.56 106 THR A N 1
ATOM 850 C CA . THR A 1 106 ? -5.524 13.856 21.800 1.00 96.56 106 THR A CA 1
ATOM 851 C C . THR A 1 106 ? -5.151 12.430 22.209 1.00 96.56 106 THR A C 1
ATOM 853 O O . THR A 1 106 ? -4.234 11.851 21.621 1.00 96.56 106 THR A O 1
ATOM 856 N N . ALA A 1 107 ? -5.884 11.834 23.156 1.00 96.75 107 ALA A N 1
ATOM 857 C CA . ALA A 1 107 ? -5.687 10.449 23.567 1.00 96.75 107 ALA A CA 1
ATOM 858 C C . ALA A 1 107 ? -5.964 9.476 22.410 1.00 96.75 107 ALA A C 1
ATOM 860 O O . ALA A 1 107 ? -5.144 8.593 22.151 1.00 96.75 107 ALA A O 1
ATOM 861 N N . LEU A 1 108 ? -7.056 9.680 21.665 1.00 97.19 108 LEU A N 1
ATOM 862 C CA . LEU A 1 108 ? -7.423 8.846 20.514 1.00 97.19 108 LEU A CA 1
ATOM 863 C C . LEU A 1 108 ? -6.432 8.985 19.353 1.00 97.19 108 LEU A C 1
ATOM 865 O O . LEU A 1 108 ? -6.027 7.974 18.784 1.00 97.19 108 LEU A O 1
ATOM 869 N N . LEU A 1 109 ? -5.973 10.200 19.028 1.00 96.00 109 LEU A N 1
ATOM 870 C CA . LEU A 1 109 ? -4.938 10.407 18.002 1.00 96.00 109 LEU A CA 1
ATOM 871 C C . LEU A 1 109 ? -3.617 9.714 18.367 1.00 96.00 109 LEU A C 1
ATOM 873 O O . LEU A 1 109 ? -2.966 9.132 17.499 1.00 96.00 109 LEU A O 1
ATOM 877 N N . ALA A 1 110 ? -3.235 9.716 19.646 1.00 95.75 110 ALA A N 1
ATOM 878 C CA . ALA A 1 110 ? -2.079 8.951 20.105 1.00 95.75 110 ALA A CA 1
ATOM 879 C C . ALA A 1 110 ? -2.329 7.430 20.088 1.00 95.75 110 ALA A C 1
ATOM 881 O O . ALA A 1 110 ? -1.400 6.656 19.852 1.00 95.75 110 ALA A O 1
ATOM 882 N N . GLY A 1 111 ? -3.575 6.999 20.303 1.00 96.88 111 GLY A N 1
ATOM 883 C CA . GLY A 1 111 ? -4.004 5.617 20.096 1.00 96.88 111 GLY A CA 1
ATOM 884 C C . GLY A 1 111 ? -3.830 5.174 18.642 1.00 96.88 111 GLY A C 1
ATOM 885 O O . GLY A 1 111 ? -3.273 4.107 18.390 1.00 96.88 111 GLY A O 1
ATOM 886 N N . TYR A 1 112 ? -4.195 6.018 17.672 1.00 96.19 112 TYR A N 1
ATOM 887 C CA . TYR A 1 112 ? -4.002 5.720 16.249 1.00 96.19 112 TYR A CA 1
ATOM 888 C C . TYR A 1 112 ? -2.534 5.520 15.860 1.00 96.19 112 TYR A C 1
ATOM 890 O O . TYR A 1 112 ? -2.241 4.664 15.034 1.00 96.19 112 TYR A O 1
ATOM 898 N N . GLN A 1 113 ? -1.591 6.244 16.468 1.00 92.12 113 GLN A N 1
ATOM 899 C CA . GLN A 1 113 ? -0.159 6.013 16.217 1.00 92.12 113 GLN A CA 1
ATOM 900 C C . GLN A 1 113 ? 0.268 4.586 16.606 1.00 92.12 113 GLN A C 1
ATOM 902 O O . GLN A 1 113 ? 1.047 3.941 15.899 1.00 92.12 113 GLN A O 1
ATOM 907 N N . GLN A 1 114 ? -0.282 4.061 17.705 1.00 94.06 114 GLN A N 1
ATOM 908 C CA . GLN A 1 114 ? -0.062 2.671 18.110 1.00 94.06 114 GLN A CA 1
ATOM 909 C C . GLN A 1 114 ? -0.818 1.698 17.199 1.00 94.06 114 GLN A C 1
ATOM 911 O O . GLN A 1 114 ? -0.267 0.660 16.837 1.00 94.06 114 GLN A O 1
ATOM 916 N N . ALA A 1 115 ? -2.028 2.056 16.763 1.00 96.44 115 ALA A N 1
ATOM 917 C CA . ALA A 1 115 ? -2.809 1.267 15.815 1.00 96.44 115 ALA A CA 1
ATOM 918 C C . ALA A 1 115 ? -2.110 1.107 14.456 1.00 96.44 115 ALA A C 1
ATOM 920 O O . ALA A 1 115 ? -2.121 0.019 13.894 1.00 96.44 115 ALA A O 1
ATOM 921 N N . VAL A 1 116 ? -1.426 2.139 13.957 1.00 94.94 116 VAL A N 1
ATOM 922 C CA . VAL A 1 116 ? -0.620 2.059 12.725 1.00 94.94 116 VAL A CA 1
ATOM 923 C C . VAL A 1 116 ? 0.542 1.070 12.881 1.00 94.94 116 VAL A C 1
ATOM 925 O O . VAL A 1 116 ? 0.773 0.238 12.004 1.00 94.94 116 VAL A O 1
ATOM 928 N N . THR A 1 117 ? 1.235 1.099 14.024 1.00 93.31 117 THR A N 1
ATOM 929 C CA . THR A 1 117 ? 2.296 0.121 14.335 1.00 93.31 117 THR A CA 1
ATOM 930 C C . THR A 1 117 ? 1.736 -1.302 14.425 1.00 93.31 117 THR A C 1
ATOM 932 O O . THR A 1 117 ? 2.318 -2.246 13.888 1.00 93.31 117 THR A O 1
ATOM 935 N N . TRP A 1 118 ? 0.582 -1.463 15.079 1.00 95.94 118 TRP A N 1
ATOM 936 C CA . TRP A 1 118 ? -0.133 -2.736 15.139 1.00 95.94 118 TRP A CA 1
ATOM 937 C C . TRP A 1 118 ? -0.511 -3.240 13.744 1.00 95.94 118 TRP A C 1
ATOM 939 O O . TRP A 1 118 ? -0.266 -4.406 13.445 1.00 95.94 118 TRP A O 1
ATOM 949 N N . TYR A 1 119 ? -1.037 -2.368 12.881 1.00 96.31 119 TYR A N 1
ATOM 950 C CA . TYR A 1 119 ? -1.450 -2.709 11.522 1.00 96.31 119 TYR A CA 1
ATOM 951 C C . TYR A 1 119 ? -0.287 -3.310 10.732 1.00 96.31 119 TYR A C 1
ATOM 953 O O . TYR A 1 119 ? -0.407 -4.394 10.164 1.00 96.31 119 TYR A O 1
ATOM 961 N N . GLN A 1 120 ? 0.881 -2.663 10.777 1.00 93.69 120 GLN A N 1
ATOM 962 C CA . GLN A 1 120 ? 2.088 -3.173 10.130 1.00 93.69 120 GLN A CA 1
ATOM 963 C C . GLN A 1 120 ? 2.493 -4.558 10.668 1.00 93.69 120 GLN A C 1
ATOM 965 O O . GLN A 1 120 ? 2.827 -5.459 9.893 1.00 93.69 120 GLN A O 1
ATOM 970 N N . ALA A 1 121 ? 2.430 -4.760 11.989 1.00 94.81 121 ALA A N 1
ATOM 971 C CA . ALA A 1 121 ? 2.729 -6.050 12.610 1.00 94.81 121 ALA A CA 1
ATOM 972 C C . ALA A 1 121 ? 1.724 -7.142 12.204 1.00 94.81 121 ALA A C 1
ATOM 974 O O . ALA A 1 121 ? 2.128 -8.285 11.966 1.00 94.81 121 ALA A O 1
ATOM 975 N N . VAL A 1 122 ? 0.438 -6.795 12.088 1.00 96.50 122 VAL A N 1
ATOM 976 C CA . VAL A 1 122 ? -0.608 -7.700 11.602 1.00 96.50 122 VAL A CA 1
ATOM 977 C C . VAL A 1 122 ? -0.371 -8.072 10.150 1.00 96.50 122 VAL A C 1
ATOM 979 O O . VAL A 1 122 ? -0.331 -9.262 9.857 1.00 96.50 122 VAL A O 1
ATOM 982 N N . MET A 1 123 ? -0.156 -7.109 9.254 1.00 94.81 123 MET A N 1
ATOM 983 C CA . MET A 1 123 ? 0.075 -7.413 7.838 1.00 94.81 123 MET A CA 1
ATOM 984 C C . MET A 1 123 ? 1.300 -8.314 7.660 1.00 94.81 123 MET A C 1
ATOM 986 O O . MET A 1 123 ? 1.231 -9.323 6.959 1.00 94.81 123 MET A O 1
ATOM 990 N N . ARG A 1 124 ? 2.391 -8.042 8.389 1.00 92.94 124 ARG A N 1
ATOM 991 C CA . ARG A 1 124 ? 3.563 -8.929 8.404 1.00 92.94 124 ARG A CA 1
ATOM 992 C C . ARG A 1 124 ? 3.204 -10.338 8.878 1.00 92.94 124 ARG A C 1
ATOM 994 O O . ARG A 1 124 ? 3.599 -11.308 8.240 1.00 92.94 124 ARG A O 1
ATOM 1001 N N . PHE A 1 125 ? 2.440 -10.459 9.964 1.00 95.06 125 PHE A N 1
ATOM 1002 C CA . PHE A 1 125 ? 1.961 -11.748 10.467 1.00 95.06 125 PHE A CA 1
ATOM 1003 C C . PHE A 1 125 ? 1.104 -12.492 9.426 1.00 95.06 125 PHE A C 1
ATOM 1005 O O . PHE A 1 125 ? 1.325 -13.682 9.197 1.00 95.06 125 PHE A O 1
ATOM 1012 N N . LEU A 1 126 ? 0.168 -11.803 8.763 1.00 94.31 126 LEU A N 1
ATOM 1013 C CA . LEU A 1 126 ? -0.679 -12.387 7.719 1.00 94.31 126 LEU A CA 1
ATOM 1014 C C . LEU A 1 126 ? 0.161 -12.937 6.560 1.00 94.31 126 LEU A C 1
ATOM 1016 O O . LEU A 1 126 ? -0.121 -14.030 6.078 1.00 94.31 126 LEU A O 1
ATOM 1020 N N . LEU A 1 127 ? 1.226 -12.240 6.163 1.00 92.38 127 LEU A N 1
ATOM 1021 C CA . LEU A 1 127 ? 2.075 -12.685 5.061 1.00 92.38 127 LEU A CA 1
ATOM 1022 C C . LEU A 1 127 ? 3.014 -13.835 5.426 1.00 92.38 127 LEU A C 1
ATOM 1024 O O . LEU A 1 127 ? 3.122 -14.811 4.677 1.00 92.38 127 LEU A O 1
ATOM 1028 N N . THR A 1 128 ? 3.727 -13.714 6.547 1.00 91.62 128 THR A N 1
ATOM 1029 C CA . THR A 1 128 ? 4.921 -14.537 6.794 1.00 91.62 128 THR A CA 1
ATOM 1030 C C . THR A 1 128 ? 4.685 -15.733 7.702 1.00 91.62 128 THR A C 1
ATOM 1032 O O . THR A 1 128 ? 5.501 -16.654 7.701 1.00 91.62 128 THR A O 1
ATOM 1035 N N . GLU A 1 129 ? 3.623 -15.735 8.510 1.00 93.06 129 GLU A N 1
ATOM 1036 C CA . GLU A 1 129 ? 3.391 -16.842 9.439 1.00 93.06 129 GLU A CA 1
ATOM 1037 C C . GLU A 1 129 ? 2.959 -18.134 8.756 1.00 93.06 129 GLU A C 1
ATOM 1039 O O . GLU A 1 129 ? 2.543 -18.170 7.598 1.00 93.06 129 GLU A O 1
ATOM 1044 N N . ARG A 1 130 ? 3.046 -19.226 9.517 1.00 91.81 130 ARG A N 1
ATOM 1045 C CA . ARG A 1 130 ? 2.597 -20.534 9.070 1.00 91.81 130 ARG A CA 1
ATOM 1046 C C . ARG A 1 130 ? 1.070 -20.627 9.120 1.00 91.81 130 ARG A C 1
ATOM 1048 O O . ARG A 1 130 ? 0.485 -20.911 10.162 1.00 91.81 130 ARG A O 1
ATOM 1055 N N . TRP A 1 131 ? 0.428 -20.428 7.979 1.00 90.19 131 TRP A N 1
ATOM 1056 C CA . TRP A 1 131 ? -1.019 -20.581 7.803 1.00 90.19 131 TRP A CA 1
ATOM 1057 C C . TRP A 1 131 ? -1.417 -22.006 7.425 1.00 90.19 131 TRP A C 1
ATOM 1059 O O . TRP A 1 131 ? -2.523 -22.452 7.730 1.00 90.19 131 TRP A O 1
ATOM 1069 N N . PHE A 1 132 ? -0.500 -22.752 6.811 1.00 89.38 132 PHE A N 1
ATOM 1070 C CA . PHE A 1 132 ? -0.787 -24.063 6.244 1.00 89.38 132 PHE A CA 1
ATOM 1071 C C . PHE A 1 132 ? -0.025 -25.175 6.977 1.00 89.38 132 PHE A C 1
ATOM 1073 O O . PHE A 1 132 ? 1.108 -25.012 7.443 1.00 89.38 132 PHE A O 1
ATOM 1080 N N . GLY A 1 133 ? -0.691 -26.323 7.127 1.00 79.94 133 GLY A N 1
ATOM 1081 C CA . GLY A 1 133 ? -0.133 -27.498 7.802 1.00 79.94 133 GLY A CA 1
ATOM 1082 C C . GLY A 1 133 ? 0.888 -28.260 6.954 1.00 79.94 133 GLY A C 1
ATOM 1083 O O . GLY A 1 133 ? 1.731 -28.958 7.515 1.00 79.94 133 GLY A O 1
ATOM 1084 N N . ASP A 1 134 ? 0.845 -28.081 5.635 1.00 77.69 134 ASP A N 1
ATOM 1085 C CA . ASP A 1 134 ? 1.632 -28.835 4.661 1.00 77.69 134 ASP A CA 1
ATOM 1086 C C . ASP A 1 134 ? 3.125 -28.457 4.663 1.00 77.69 134 ASP A C 1
ATOM 1088 O O . ASP A 1 134 ? 3.511 -27.416 5.210 1.00 77.69 134 ASP A O 1
ATOM 1092 N N . PRO A 1 135 ? 4.004 -29.292 4.070 1.00 75.94 135 PRO A N 1
ATOM 1093 C CA . PRO A 1 135 ? 5.427 -28.978 3.947 1.00 75.94 135 PRO A CA 1
ATOM 1094 C C . PRO A 1 135 ? 5.680 -27.703 3.133 1.00 75.94 135 PRO A C 1
ATOM 1096 O O . PRO A 1 135 ? 6.573 -26.933 3.491 1.00 75.94 135 PRO A O 1
ATOM 1099 N N . ARG A 1 136 ? 4.895 -27.489 2.065 1.00 78.62 136 ARG A N 1
ATOM 1100 C CA . ARG A 1 136 ? 4.795 -26.273 1.239 1.00 78.62 136 ARG A CA 1
ATOM 1101 C C . ARG A 1 136 ? 3.444 -26.269 0.503 1.00 78.62 136 ARG A C 1
ATOM 1103 O O . ARG A 1 136 ? 3.015 -27.352 0.106 1.00 78.62 136 ARG A O 1
ATOM 1110 N N . PRO A 1 137 ? 2.830 -25.100 0.258 1.00 86.25 137 PRO A N 1
ATOM 1111 C CA . PRO A 1 137 ? 3.190 -23.781 0.794 1.00 86.25 137 PRO A CA 1
ATOM 1112 C C . PRO A 1 137 ? 2.874 -23.698 2.295 1.00 86.25 137 PRO A C 1
ATOM 1114 O O . PRO A 1 137 ? 1.934 -24.337 2.754 1.00 86.25 137 PRO A O 1
ATOM 1117 N N . ARG A 1 138 ? 3.670 -22.960 3.085 1.00 90.38 138 ARG A N 1
ATOM 1118 C CA . ARG A 1 138 ? 3.468 -22.827 4.547 1.00 90.38 138 ARG A CA 1
ATOM 1119 C C . ARG A 1 138 ? 2.844 -21.495 4.941 1.00 90.38 138 ARG A C 1
ATOM 1121 O O . ARG A 1 138 ? 2.149 -21.439 5.952 1.00 90.38 138 ARG A O 1
ATOM 1128 N N . SER A 1 139 ? 3.074 -20.453 4.152 1.00 91.69 139 SER A N 1
ATOM 1129 C CA . SER A 1 139 ? 2.634 -19.075 4.384 1.00 91.69 139 SER A CA 1
ATOM 1130 C C . SER A 1 139 ? 1.994 -18.479 3.127 1.00 91.69 139 SER A C 1
ATOM 1132 O O . SER A 1 139 ? 2.017 -19.091 2.057 1.00 91.69 139 SER A O 1
ATOM 1134 N N . VAL A 1 140 ? 1.433 -17.274 3.246 1.00 91.62 140 VAL A N 1
ATOM 1135 C CA . VAL A 1 140 ? 0.928 -16.523 2.084 1.00 91.62 140 VAL A CA 1
ATOM 1136 C C . VAL A 1 140 ? 2.079 -16.131 1.154 1.00 91.62 140 VAL A C 1
ATOM 1138 O O . VAL A 1 140 ? 1.933 -16.211 -0.059 1.00 91.62 140 VAL A O 1
ATOM 1141 N N . VAL A 1 141 ? 3.250 -15.800 1.707 1.00 90.06 141 VAL A N 1
ATOM 1142 C CA . VAL A 1 141 ? 4.471 -15.573 0.915 1.00 90.06 141 VAL A CA 1
ATOM 1143 C C . VAL A 1 141 ? 4.846 -16.803 0.086 1.00 90.06 141 VAL A C 1
ATOM 1145 O O . VAL A 1 141 ? 5.150 -16.669 -1.097 1.00 90.06 141 VAL A O 1
ATOM 1148 N N . ASP A 1 142 ? 4.797 -18.001 0.682 1.00 88.69 142 ASP A N 1
ATOM 1149 C CA . ASP A 1 142 ? 5.101 -19.238 -0.044 1.00 88.69 142 ASP A CA 1
ATOM 1150 C C . ASP A 1 142 ? 4.109 -19.451 -1.204 1.00 88.69 142 ASP A C 1
ATOM 1152 O O . ASP A 1 142 ? 4.527 -19.886 -2.273 1.00 88.69 142 ASP A O 1
ATOM 1156 N N . LEU A 1 143 ? 2.820 -19.127 -1.013 1.00 88.81 143 LEU A N 1
ATOM 1157 C CA . LEU A 1 143 ? 1.801 -19.183 -2.071 1.00 88.81 143 LEU A CA 1
ATOM 1158 C C . LEU A 1 143 ? 2.076 -18.178 -3.192 1.00 88.81 143 LEU A C 1
ATOM 1160 O O . LEU A 1 143 ? 2.103 -18.571 -4.357 1.00 88.81 143 LEU A O 1
ATOM 1164 N N . ALA A 1 144 ? 2.319 -16.910 -2.852 1.00 87.44 144 ALA A N 1
ATOM 1165 C CA . ALA A 1 144 ? 2.630 -15.867 -3.830 1.00 87.44 144 ALA A CA 1
ATOM 1166 C C . ALA A 1 144 ? 3.856 -16.247 -4.680 1.00 87.44 144 ALA A C 1
ATOM 1168 O O . ALA A 1 144 ? 3.855 -16.072 -5.899 1.00 87.44 144 ALA A O 1
ATOM 1169 N N . GLY A 1 145 ? 4.860 -16.872 -4.055 1.00 81.88 145 GLY A N 1
ATOM 1170 C CA . GLY A 1 145 ? 6.047 -17.397 -4.730 1.00 81.88 145 GLY A CA 1
ATOM 1171 C C . GLY A 1 145 ? 5.800 -18.566 -5.692 1.00 81.88 145 GLY A C 1
ATOM 1172 O O . GLY A 1 145 ? 6.686 -18.876 -6.478 1.00 81.88 145 GLY A O 1
ATOM 1173 N N . THR A 1 146 ? 4.635 -19.223 -5.663 1.00 81.00 146 THR A N 1
ATOM 1174 C CA . THR A 1 146 ? 4.285 -20.254 -6.664 1.00 81.00 146 THR A CA 1
ATOM 1175 C C . THR A 1 146 ? 3.662 -19.688 -7.937 1.00 81.00 146 THR A C 1
ATOM 1177 O O . THR A 1 146 ? 3.588 -20.404 -8.933 1.00 81.00 146 THR A O 1
ATOM 1180 N N . VAL A 1 147 ? 3.217 -18.427 -7.918 1.00 80.50 147 VAL A N 1
ATOM 1181 C CA . VAL A 1 147 ? 2.507 -17.807 -9.047 1.00 80.50 147 VAL A CA 1
ATOM 1182 C C . VAL A 1 147 ? 3.472 -17.332 -10.133 1.00 80.50 147 VAL A C 1
ATOM 1184 O O . VAL A 1 147 ? 3.198 -17.481 -11.320 1.00 80.50 147 VAL A O 1
ATOM 1187 N N . TRP A 1 148 ? 4.621 -16.789 -9.734 1.00 69.44 148 TRP A N 1
ATOM 1188 C CA . TRP A 1 148 ? 5.657 -16.320 -10.64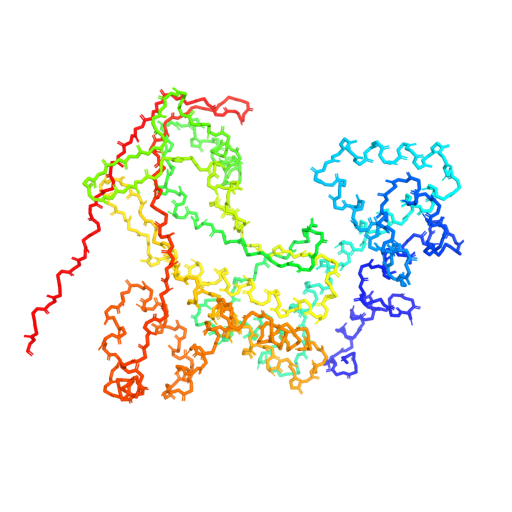6 1.00 69.44 148 TRP A CA 1
ATOM 1189 C C . TRP A 1 148 ? 6.857 -17.251 -10.504 1.00 69.44 148 TRP A C 1
ATOM 1191 O O . TRP A 1 148 ? 7.409 -17.360 -9.418 1.00 69.44 148 TRP A O 1
ATOM 1201 N N . GLU A 1 149 ? 7.323 -17.886 -11.581 1.00 62.09 149 GLU A N 1
ATOM 1202 C CA . GLU A 1 149 ? 8.591 -18.652 -11.605 1.00 62.09 149 GLU A CA 1
ATOM 1203 C C . GLU A 1 149 ? 9.849 -17.759 -11.445 1.00 62.09 149 GLU A C 1
ATOM 1205 O O . GLU A 1 149 ? 10.954 -18.100 -11.863 1.00 62.09 149 GLU A O 1
ATOM 1210 N N . ILE A 1 150 ? 9.673 -16.585 -10.848 1.00 54.88 150 ILE A N 1
ATOM 1211 C CA . ILE A 1 150 ? 10.679 -15.607 -10.451 1.00 54.88 150 ILE A CA 1
ATOM 1212 C C . ILE A 1 150 ? 11.032 -15.921 -8.988 1.00 54.88 150 ILE A C 1
ATOM 1214 O O . ILE A 1 150 ? 10.171 -16.394 -8.244 1.00 54.88 150 ILE A O 1
ATOM 1218 N N . PRO A 1 151 ? 12.285 -15.715 -8.539 1.00 55.62 151 PRO A N 1
ATOM 1219 C CA . PRO A 1 151 ? 12.698 -16.064 -7.187 1.00 55.62 151 PRO A CA 1
ATOM 1220 C C . PRO A 1 151 ? 11.712 -15.566 -6.125 1.00 55.62 151 PRO A C 1
ATOM 1222 O O . PRO A 1 151 ? 11.451 -14.372 -5.992 1.00 55.62 151 PRO A O 1
ATOM 1225 N N . SER A 1 152 ? 11.235 -16.508 -5.309 1.00 52.38 152 SER A N 1
ATOM 1226 C CA . SER A 1 152 ? 10.295 -16.319 -4.196 1.00 52.38 152 SER A CA 1
ATOM 1227 C C . SER A 1 152 ? 10.809 -15.394 -3.076 1.00 52.38 152 SER A C 1
ATOM 1229 O O . SER A 1 152 ? 10.229 -15.345 -1.996 1.00 52.38 152 SER A O 1
ATOM 1231 N N . SER A 1 153 ? 11.947 -14.726 -3.280 1.00 54.41 153 SER A N 1
ATOM 1232 C CA . SER A 1 153 ? 12.659 -13.912 -2.297 1.00 54.41 153 SER A CA 1
ATOM 1233 C C . SER A 1 153 ? 12.259 -12.437 -2.296 1.00 54.41 153 SER A C 1
ATOM 1235 O O . SER A 1 153 ? 12.744 -11.703 -1.439 1.00 54.41 153 SER A O 1
ATOM 1237 N N . LEU A 1 154 ? 11.407 -11.986 -3.218 1.00 71.50 154 LEU A N 1
ATOM 1238 C CA . LEU A 1 154 ? 11.009 -10.580 -3.302 1.00 71.50 154 LEU A CA 1
ATOM 1239 C C . LEU A 1 154 ? 9.708 -10.351 -2.528 1.00 71.50 154 LEU A C 1
ATOM 1241 O O . LEU A 1 154 ? 8.641 -10.227 -3.117 1.00 71.50 154 LEU A O 1
ATOM 1245 N N . VAL A 1 155 ? 9.789 -10.372 -1.195 1.00 82.94 155 VAL A N 1
ATOM 1246 C CA . VAL A 1 155 ? 8.686 -9.930 -0.327 1.00 82.94 155 VAL A CA 1
ATOM 1247 C C . VAL A 1 155 ? 8.858 -8.429 -0.097 1.00 82.94 155 VAL A C 1
ATOM 1249 O O . VAL A 1 155 ? 9.833 -8.057 0.562 1.00 82.94 155 VAL A O 1
ATOM 1252 N N . PRO A 1 156 ? 7.964 -7.569 -0.618 1.00 87.50 156 PRO A N 1
ATOM 1253 C CA . PRO A 1 156 ? 8.072 -6.133 -0.427 1.00 87.50 156 PRO A CA 1
ATOM 1254 C C . PRO A 1 156 ? 7.883 -5.776 1.047 1.00 87.50 156 PRO A C 1
ATOM 1256 O O . PRO A 1 156 ? 7.187 -6.470 1.802 1.00 87.50 156 PRO A O 1
ATOM 1259 N N . GLU A 1 157 ? 8.485 -4.668 1.466 1.00 90.25 157 GLU A N 1
ATOM 1260 C CA . GLU A 1 157 ? 8.155 -4.085 2.756 1.00 90.25 157 GLU A CA 1
ATOM 1261 C C . GLU A 1 157 ? 6.696 -3.608 2.736 1.00 90.25 157 GLU A C 1
ATOM 1263 O O . GLU A 1 157 ? 6.229 -3.018 1.769 1.00 90.25 157 GLU A O 1
ATOM 1268 N N . ILE A 1 158 ? 5.961 -3.836 3.820 1.00 90.94 158 ILE A N 1
ATOM 1269 C CA . ILE A 1 158 ? 4.613 -3.292 3.979 1.00 90.94 158 ILE A CA 1
ATOM 1270 C C . ILE A 1 158 ? 4.730 -2.043 4.835 1.00 90.94 158 ILE A C 1
ATOM 1272 O O . ILE A 1 158 ? 5.143 -2.128 6.002 1.00 90.94 158 ILE A O 1
ATOM 1276 N N . ARG A 1 159 ? 4.336 -0.897 4.280 1.00 92.19 159 ARG A N 1
ATOM 1277 C CA . ARG A 1 159 ? 4.364 0.376 4.999 1.00 92.19 159 ARG A CA 1
ATOM 1278 C C . ARG A 1 159 ? 2.972 0.999 5.041 1.00 92.19 159 ARG A C 1
ATOM 1280 O O . ARG A 1 159 ? 2.375 1.235 3.994 1.00 92.19 159 ARG A O 1
ATOM 1287 N N . PRO A 1 160 ? 2.443 1.303 6.236 1.00 91.94 160 PRO A N 1
ATOM 1288 C CA . PRO A 1 160 ? 1.216 2.074 6.331 1.00 91.94 160 PRO A CA 1
ATOM 1289 C C . PRO A 1 160 ? 1.397 3.462 5.706 1.00 91.94 160 PRO A C 1
ATOM 1291 O O . PRO A 1 160 ? 2.374 4.154 6.003 1.00 91.94 160 PRO A O 1
ATOM 1294 N N . HIS A 1 161 ? 0.439 3.886 4.888 1.00 91.25 161 HIS A N 1
ATOM 1295 C CA . HIS A 1 161 ? 0.391 5.228 4.316 1.00 91.25 161 HIS A CA 1
ATOM 1296 C C . HIS A 1 161 ? -1.028 5.778 4.432 1.00 91.25 161 HIS A C 1
ATOM 1298 O O . HIS A 1 161 ? -1.976 5.105 4.058 1.00 91.25 161 HIS A O 1
ATOM 1304 N N . LEU A 1 162 ? -1.195 6.982 4.981 1.00 90.62 162 LEU A N 1
ATOM 1305 C CA . LEU A 1 162 ? -2.520 7.543 5.249 1.00 90.62 162 LEU A CA 1
ATOM 1306 C C . LEU A 1 162 ? -3.064 8.256 4.003 1.00 90.62 162 LEU A C 1
ATOM 1308 O O . LEU A 1 162 ? -2.975 9.480 3.895 1.00 90.62 162 LEU A O 1
ATOM 1312 N N . PHE A 1 163 ? -3.641 7.495 3.075 1.00 86.25 163 PHE A N 1
ATOM 1313 C CA . PHE A 1 163 ? -4.324 8.032 1.892 1.00 86.25 163 PHE A CA 1
ATOM 1314 C C . PHE A 1 163 ? -5.635 8.742 2.272 1.00 86.25 163 PHE A C 1
ATOM 1316 O O . PHE A 1 163 ? -6.053 9.705 1.626 1.00 86.25 163 PHE A O 1
ATOM 1323 N N . GLY A 1 164 ? -6.264 8.310 3.369 1.00 84.38 164 GLY A N 1
ATOM 1324 C CA . GLY A 1 164 ? -7.532 8.856 3.862 1.00 84.38 164 GLY A CA 1
ATOM 1325 C C . GLY A 1 164 ? -8.768 8.106 3.370 1.00 84.38 164 GLY A C 1
ATOM 1326 O O . GLY A 1 164 ? -9.889 8.493 3.713 1.00 84.38 164 GLY A O 1
ATOM 1327 N N . TYR A 1 165 ? -8.560 7.037 2.607 1.00 82.50 165 TYR A N 1
ATOM 1328 C CA . TYR A 1 165 ? -9.554 6.069 2.158 1.00 82.50 165 TYR A CA 1
ATOM 1329 C C . TYR A 1 165 ? -8.857 4.720 1.893 1.00 82.50 165 TYR A C 1
ATOM 1331 O O . TYR A 1 165 ? -7.638 4.714 1.723 1.00 82.50 165 TYR A O 1
ATOM 1339 N N . PRO A 1 166 ? -9.589 3.588 1.874 1.00 84.12 166 PRO A N 1
ATOM 1340 C CA . PRO A 1 166 ? -9.005 2.275 1.595 1.00 84.12 166 PRO A CA 1
ATOM 1341 C C . PRO A 1 166 ? -8.341 2.232 0.210 1.00 84.12 166 PRO A C 1
ATOM 1343 O O . PRO A 1 166 ? -9.027 2.202 -0.809 1.00 84.12 166 PRO A O 1
ATOM 1346 N N . GLU A 1 167 ? -7.009 2.258 0.179 1.00 86.88 167 GLU A N 1
ATOM 1347 C CA . GLU A 1 167 ? -6.189 2.215 -1.036 1.00 86.88 167 GLU A CA 1
ATOM 1348 C C . GLU A 1 167 ? -4.857 1.507 -0.743 1.00 86.88 167 GLU A C 1
ATOM 1350 O O . GLU A 1 167 ? -4.330 1.563 0.376 1.00 86.88 167 GLU A O 1
ATOM 1355 N N . GLY A 1 168 ? -4.340 0.812 -1.753 1.00 90.12 168 GLY A N 1
ATOM 1356 C CA . GLY A 1 168 ? -2.987 0.277 -1.806 1.00 90.12 168 GLY A CA 1
ATOM 1357 C C . GLY A 1 168 ? -2.217 0.950 -2.936 1.00 90.12 168 GLY A C 1
ATOM 1358 O O . GLY A 1 168 ? -2.809 1.518 -3.850 1.00 90.12 168 GLY A O 1
ATOM 1359 N N . MET A 1 169 ? -0.892 0.941 -2.848 1.00 90.81 169 MET A N 1
ATOM 1360 C CA . MET A 1 169 ? -0.050 1.475 -3.904 1.00 90.81 169 MET A CA 1
ATOM 1361 C C . MET A 1 169 ? 1.277 0.721 -3.976 1.00 90.81 169 MET A C 1
ATOM 1363 O O . MET A 1 169 ? 1.927 0.535 -2.936 1.00 90.81 169 MET A O 1
ATOM 1367 N N . PRO A 1 170 ? 1.724 0.325 -5.177 1.00 89.75 170 PRO A N 1
ATOM 1368 C CA . PRO A 1 170 ? 2.938 -0.442 -5.338 1.00 89.75 170 PRO A CA 1
ATOM 1369 C C . PRO A 1 170 ? 4.112 0.508 -5.531 1.00 89.75 170 PRO A C 1
ATOM 1371 O O . PRO A 1 170 ? 4.030 1.478 -6.281 1.00 89.75 170 PRO A O 1
ATOM 1374 N N . VAL A 1 171 ? 5.229 0.215 -4.884 1.00 87.50 171 VAL A N 1
ATOM 1375 C CA . VAL A 1 171 ? 6.482 0.944 -5.044 1.00 87.50 171 VAL A CA 1
ATOM 1376 C C . VAL A 1 171 ? 7.538 -0.067 -5.441 1.00 87.50 171 VAL A C 1
ATOM 1378 O O . VAL A 1 171 ? 7.982 -0.859 -4.616 1.00 87.50 171 VAL A O 1
ATOM 1381 N N . ALA A 1 172 ? 7.897 -0.081 -6.722 1.00 82.75 172 ALA A N 1
ATOM 1382 C CA . ALA A 1 172 ? 8.910 -0.992 -7.237 1.00 82.75 172 ALA A CA 1
ATOM 1383 C C . ALA A 1 172 ? 10.290 -0.330 -7.174 1.00 82.75 172 ALA A C 1
ATOM 1385 O O . ALA A 1 172 ? 10.504 0.744 -7.753 1.00 82.75 172 ALA A O 1
ATOM 1386 N N . ALA A 1 173 ? 11.231 -0.987 -6.500 1.00 77.69 173 ALA A N 1
ATOM 1387 C CA . ALA A 1 173 ? 12.623 -0.585 -6.490 1.00 77.69 173 ALA A CA 1
ATOM 1388 C C . ALA A 1 173 ? 13.178 -0.596 -7.910 1.00 77.69 173 ALA A C 1
ATOM 1390 O O . ALA A 1 173 ? 12.933 -1.515 -8.696 1.00 77.69 173 ALA A O 1
ATOM 1391 N N . VAL A 1 174 ? 14.012 0.388 -8.219 1.00 70.94 174 VAL A N 1
ATOM 1392 C CA . VAL A 1 174 ? 14.825 0.326 -9.423 1.00 70.94 174 VAL A CA 1
ATOM 1393 C C . VAL A 1 174 ? 16.121 -0.395 -9.100 1.00 70.94 174 VAL A C 1
ATOM 1395 O O . VAL A 1 174 ? 16.823 -0.047 -8.151 1.00 70.94 174 VAL A O 1
ATOM 1398 N N . PHE A 1 175 ? 16.441 -1.410 -9.906 1.00 65.44 175 PHE A N 1
ATOM 1399 C CA . PHE A 1 175 ? 17.662 -2.188 -9.753 1.00 65.44 175 PHE A CA 1
ATOM 1400 C C . PHE A 1 175 ? 18.876 -1.270 -9.615 1.00 65.44 175 PHE A C 1
ATOM 1402 O O . PHE A 1 175 ? 19.043 -0.333 -10.402 1.00 65.44 175 PHE A O 1
ATOM 1409 N N . SER A 1 176 ? 19.771 -1.585 -8.673 1.00 61.47 176 SER A N 1
ATOM 1410 C CA . SER A 1 176 ? 21.053 -0.884 -8.554 1.00 61.47 176 SER A CA 1
ATOM 1411 C C . SER A 1 176 ? 21.785 -0.858 -9.894 1.00 61.47 176 SER A C 1
ATOM 1413 O O . SER A 1 176 ? 22.327 0.168 -10.262 1.00 61.47 176 SER A O 1
ATOM 1415 N N . SER A 1 177 ? 21.671 -1.923 -10.694 1.00 63.09 177 SER A N 1
ATOM 1416 C CA . SER A 1 177 ? 22.236 -1.989 -12.041 1.00 63.09 177 SER A CA 1
ATOM 1417 C C . SER A 1 177 ? 21.659 -0.970 -13.027 1.00 63.09 177 SER A C 1
ATOM 1419 O O . SER A 1 177 ? 22.365 -0.588 -13.952 1.00 63.09 177 SER A O 1
ATOM 1421 N N . LEU A 1 178 ? 20.397 -0.549 -12.886 1.00 72.81 178 LEU A N 1
ATOM 1422 C CA . LEU A 1 178 ? 19.834 0.529 -13.704 1.00 72.81 178 LEU A CA 1
ATOM 1423 C C . LEU A 1 178 ? 20.294 1.893 -13.169 1.00 72.81 178 LEU A C 1
ATOM 1425 O O . LEU A 1 178 ? 20.703 2.740 -13.956 1.00 72.81 178 LEU A O 1
ATOM 1429 N N . LEU A 1 179 ? 20.319 2.090 -11.848 1.00 73.06 179 LEU A N 1
ATOM 1430 C CA . LEU A 1 179 ? 20.860 3.318 -11.249 1.00 73.06 179 LEU A CA 1
ATOM 1431 C C . LEU A 1 179 ? 22.343 3.536 -11.590 1.00 73.06 179 LEU A C 1
ATOM 1433 O O . LEU A 1 179 ? 22.719 4.645 -11.960 1.00 73.06 179 LEU A O 1
ATOM 1437 N N . ASP A 1 180 ? 23.153 2.478 -11.551 1.00 70.75 180 ASP A N 1
ATOM 1438 C CA . ASP A 1 180 ? 24.575 2.492 -11.911 1.00 70.75 180 ASP A CA 1
ATOM 1439 C C . ASP A 1 180 ? 24.796 2.872 -13.387 1.00 70.75 180 ASP A C 1
ATOM 1441 O O . ASP A 1 180 ? 25.841 3.415 -13.736 1.00 70.75 180 ASP A O 1
ATOM 1445 N N . ARG A 1 181 ? 23.812 2.613 -14.262 1.00 74.69 181 ARG A N 1
ATOM 1446 C CA . ARG A 1 181 ? 23.840 3.038 -15.675 1.00 74.69 181 ARG A CA 1
ATOM 1447 C C . ARG A 1 181 ? 23.390 4.483 -15.863 1.00 74.69 181 ARG A C 1
ATOM 1449 O O . ARG A 1 181 ? 23.859 5.154 -16.775 1.00 74.69 181 ARG A O 1
ATOM 1456 N N . LEU A 1 182 ? 22.466 4.956 -15.028 1.00 79.50 182 LEU A N 1
ATOM 1457 C CA . LEU A 1 182 ? 21.914 6.309 -15.117 1.00 79.50 182 LEU A CA 1
ATOM 1458 C C . LEU A 1 182 ? 22.830 7.367 -14.481 1.00 79.50 182 LEU A C 1
ATOM 1460 O O . LEU A 1 182 ? 22.707 8.544 -14.816 1.00 79.50 182 LEU A O 1
ATOM 1464 N N . ILE A 1 183 ? 23.725 6.975 -13.566 1.00 84.62 183 ILE A N 1
ATOM 1465 C CA . ILE A 1 183 ? 24.521 7.902 -12.754 1.00 84.62 183 ILE A CA 1
ATOM 1466 C C . ILE A 1 183 ? 26.017 7.618 -12.896 1.00 84.62 183 ILE A C 1
ATOM 1468 O O . ILE A 1 183 ? 26.515 6.579 -12.473 1.00 84.62 183 ILE A O 1
ATOM 1472 N N . VAL A 1 184 ? 26.758 8.599 -13.420 1.00 88.56 184 VAL A N 1
ATOM 1473 C CA . VAL A 1 184 ? 28.209 8.500 -13.639 1.00 88.56 184 VAL A CA 1
ATOM 1474 C C . VAL A 1 184 ? 28.959 9.455 -12.700 1.00 88.56 184 VAL A C 1
ATOM 1476 O O . VAL A 1 184 ? 28.883 10.673 -12.879 1.00 88.56 184 VAL A O 1
ATOM 1479 N N . PRO A 1 185 ? 29.720 8.959 -11.703 1.00 91.31 185 PRO A N 1
ATOM 1480 C CA . PRO A 1 185 ? 30.530 9.825 -10.853 1.00 91.31 185 PRO A CA 1
ATOM 1481 C C . PRO A 1 185 ? 31.742 10.365 -11.627 1.00 91.31 185 PRO A C 1
ATOM 1483 O O . PRO A 1 185 ? 32.617 9.607 -12.036 1.00 91.31 185 PRO A O 1
ATOM 1486 N N . GLN A 1 186 ? 31.837 11.689 -11.781 1.00 92.94 186 GLN A N 1
ATOM 1487 C CA . GLN A 1 186 ? 32.909 12.318 -12.572 1.00 92.94 186 GLN A CA 1
ATOM 1488 C C . GLN A 1 186 ? 34.239 12.506 -11.821 1.00 92.94 186 GLN A C 1
ATOM 1490 O O . GLN A 1 186 ? 35.256 12.834 -12.428 1.00 92.94 186 GLN A O 1
ATOM 1495 N N . ASN A 1 187 ? 34.267 12.323 -10.497 1.00 92.38 187 ASN A N 1
ATOM 1496 C CA . ASN A 1 187 ? 35.483 12.474 -9.696 1.00 92.38 187 ASN A CA 1
ATOM 1497 C C . ASN A 1 187 ? 35.467 11.601 -8.429 1.00 92.38 187 ASN A C 1
ATOM 1499 O O . ASN A 1 187 ? 34.442 11.051 -8.023 1.00 92.38 187 ASN A O 1
ATOM 1503 N N . GLN A 1 188 ? 36.617 11.492 -7.759 1.00 94.75 188 GLN A N 1
ATOM 1504 C CA . GLN A 1 188 ? 36.766 10.612 -6.597 1.00 94.75 188 GLN A CA 1
ATOM 1505 C C . GLN A 1 188 ? 35.993 11.081 -5.355 1.00 94.75 188 GLN A C 1
ATOM 1507 O O . GLN A 1 188 ? 35.676 10.272 -4.480 1.00 94.75 188 GLN A O 1
ATOM 1512 N N . THR A 1 189 ? 35.664 12.370 -5.262 1.00 93.25 189 THR A N 1
ATOM 1513 C CA . THR A 1 189 ? 34.793 12.879 -4.196 1.00 93.25 189 THR A CA 1
ATOM 1514 C C . THR A 1 189 ? 33.363 12.388 -4.391 1.00 93.25 189 THR A C 1
ATOM 1516 O O . THR A 1 189 ? 32.786 11.889 -3.427 1.00 93.25 189 THR A O 1
ATOM 1519 N N . ALA A 1 190 ? 32.843 12.405 -5.622 1.00 91.44 190 ALA A N 1
ATOM 1520 C CA . ALA A 1 190 ? 31.541 11.829 -5.954 1.00 91.44 190 ALA A CA 1
ATOM 1521 C C . ALA A 1 190 ? 31.492 10.319 -5.654 1.00 91.44 190 ALA A C 1
ATOM 1523 O O . ALA A 1 190 ? 30.562 9.857 -4.998 1.00 91.44 190 ALA A O 1
ATOM 1524 N N . VAL A 1 191 ? 32.538 9.563 -6.019 1.00 92.19 191 VAL A N 1
ATOM 1525 C CA . VAL A 1 191 ? 32.642 8.124 -5.691 1.00 92.19 191 VAL A CA 1
ATOM 1526 C C . VAL A 1 191 ? 32.569 7.885 -4.179 1.00 92.19 191 VAL A C 1
ATOM 1528 O O . VAL A 1 191 ? 31.795 7.050 -3.711 1.00 92.19 191 VAL A O 1
ATOM 1531 N N . ARG A 1 192 ? 33.347 8.635 -3.385 1.00 93.50 192 ARG A N 1
ATOM 1532 C CA . ARG A 1 192 ? 33.320 8.520 -1.916 1.00 93.50 192 ARG A CA 1
ATOM 1533 C C . ARG A 1 192 ? 31.970 8.921 -1.327 1.00 93.50 192 ARG A C 1
ATOM 1535 O O . ARG A 1 192 ? 31.533 8.314 -0.351 1.00 93.50 192 ARG A O 1
ATOM 1542 N N . TRP A 1 193 ? 31.331 9.941 -1.894 1.00 92.38 193 TRP A N 1
ATOM 1543 C CA . TRP A 1 193 ? 30.022 10.399 -1.448 1.00 92.38 193 TRP A CA 1
ATOM 1544 C C . TRP A 1 193 ? 28.954 9.323 -1.679 1.00 92.38 193 TRP A C 1
ATOM 1546 O O . TRP A 1 193 ? 28.235 8.991 -0.735 1.00 92.38 193 TRP A O 1
ATOM 1556 N N . LEU A 1 194 ? 28.917 8.716 -2.872 1.00 88.75 194 LEU A N 1
ATOM 1557 C CA . LEU A 1 194 ? 27.996 7.623 -3.209 1.00 88.75 194 LEU A CA 1
ATOM 1558 C C . LEU A 1 194 ? 28.213 6.398 -2.318 1.00 88.75 194 LEU A C 1
ATOM 1560 O O . LEU A 1 194 ? 27.251 5.844 -1.791 1.00 88.75 194 LEU A O 1
ATOM 1564 N N . ALA A 1 195 ? 29.469 6.020 -2.064 1.00 88.75 195 ALA A N 1
ATOM 1565 C CA . ALA A 1 195 ? 29.784 4.906 -1.170 1.00 88.75 195 ALA A CA 1
ATOM 1566 C C . ALA A 1 195 ? 29.265 5.124 0.267 1.00 88.75 195 ALA A C 1
ATOM 1568 O O . ALA A 1 195 ? 28.911 4.163 0.950 1.00 88.75 195 ALA A O 1
ATOM 1569 N N . ARG A 1 196 ? 29.208 6.381 0.731 1.00 91.75 196 ARG A N 1
ATOM 1570 C CA . ARG A 1 196 ? 28.715 6.734 2.071 1.00 91.75 196 ARG A CA 1
ATOM 1571 C C . ARG A 1 196 ? 27.188 6.807 2.144 1.00 91.75 196 ARG A C 1
ATOM 1573 O O . ARG A 1 196 ? 26.624 6.308 3.113 1.00 91.75 196 ARG A O 1
ATOM 1580 N N . HIS A 1 197 ? 26.538 7.429 1.162 1.00 87.31 197 HIS A N 1
ATOM 1581 C CA . HIS A 1 197 ? 25.104 7.756 1.226 1.00 87.31 197 HIS A CA 1
ATOM 1582 C C . HIS A 1 197 ? 24.200 6.772 0.469 1.00 87.31 197 HIS A C 1
ATOM 1584 O O . HIS A 1 197 ? 22.987 6.782 0.682 1.00 87.31 197 HIS A O 1
ATOM 1590 N N . LYS A 1 198 ? 24.784 5.894 -0.360 1.00 84.69 198 LYS A N 1
ATOM 1591 C CA . LYS A 1 198 ? 24.096 4.863 -1.155 1.00 84.69 198 LYS A CA 1
ATOM 1592 C C . LYS A 1 198 ? 23.006 5.448 -2.076 1.00 84.69 198 LYS A C 1
ATOM 1594 O O . LYS A 1 198 ? 22.912 6.660 -2.271 1.00 84.69 198 LYS A O 1
ATOM 1599 N N . SER A 1 199 ? 22.189 4.574 -2.662 1.00 77.50 199 SER A N 1
ATOM 1600 C CA . SER A 1 199 ? 21.114 4.934 -3.596 1.00 77.50 199 SER A CA 1
ATOM 1601 C C . SER A 1 199 ? 20.060 5.851 -2.975 1.00 77.50 199 SER A C 1
ATOM 1603 O O . SER A 1 199 ? 19.558 6.746 -3.642 1.00 77.50 199 SER A O 1
ATOM 1605 N N . GLU A 1 200 ? 19.758 5.678 -1.687 1.00 78.56 200 GLU A N 1
ATOM 1606 C CA . GLU A 1 200 ? 18.754 6.485 -0.988 1.00 78.56 200 GLU A CA 1
ATOM 1607 C C . GLU A 1 200 ? 19.171 7.962 -0.883 1.00 78.56 200 GLU A C 1
ATOM 1609 O O . GLU A 1 200 ? 18.383 8.858 -1.191 1.00 78.56 200 GLU A O 1
ATOM 1614 N N . GLY A 1 201 ? 20.422 8.232 -0.489 1.00 83.81 201 GLY A N 1
ATOM 1615 C CA . GLY A 1 201 ? 20.938 9.599 -0.430 1.00 83.81 201 GLY A CA 1
ATOM 1616 C C . GLY A 1 201 ? 21.052 10.235 -1.810 1.00 83.81 201 GLY A C 1
ATOM 1617 O O . GLY A 1 201 ? 20.673 11.391 -1.984 1.00 83.81 201 GLY A O 1
ATOM 1618 N N . LEU A 1 202 ? 21.507 9.468 -2.805 1.00 84.38 202 LEU A N 1
ATOM 1619 C CA . LEU A 1 202 ? 21.541 9.906 -4.200 1.00 84.38 202 LEU A CA 1
ATOM 1620 C C . LEU A 1 202 ? 20.143 10.293 -4.704 1.00 84.38 202 LEU A C 1
ATOM 1622 O O . LEU A 1 202 ? 19.994 11.367 -5.283 1.00 84.38 202 LEU A O 1
ATOM 1626 N N . ARG A 1 203 ? 19.121 9.474 -4.423 1.00 81.62 203 ARG A N 1
ATOM 1627 C CA . ARG A 1 203 ? 17.725 9.746 -4.793 1.00 81.62 203 ARG A CA 1
ATOM 1628 C C . ARG A 1 203 ? 17.242 11.092 -4.248 1.00 81.62 203 ARG A C 1
ATOM 1630 O O . ARG A 1 203 ? 16.747 11.921 -5.008 1.00 81.62 203 ARG A O 1
ATOM 1637 N N . ARG A 1 204 ? 17.462 11.353 -2.953 1.00 84.56 204 ARG A N 1
ATOM 1638 C CA . ARG A 1 204 ? 17.076 12.632 -2.324 1.00 84.56 204 ARG A CA 1
ATOM 1639 C C . ARG A 1 204 ? 17.690 13.844 -3.020 1.00 84.56 204 ARG A C 1
ATOM 1641 O O . ARG A 1 204 ? 17.058 14.894 -3.080 1.00 84.56 204 ARG A O 1
ATOM 1648 N N . VAL A 1 205 ? 18.918 13.710 -3.519 1.00 89.44 205 VAL A N 1
ATOM 1649 C CA . VAL A 1 205 ? 19.604 14.781 -4.245 1.00 89.44 205 VAL A CA 1
ATOM 1650 C C . VAL A 1 205 ? 19.024 14.937 -5.653 1.00 89.44 205 VAL A C 1
ATOM 1652 O O . VAL A 1 205 ? 18.637 16.041 -6.020 1.00 89.44 205 VAL A O 1
ATOM 1655 N N . ILE A 1 206 ? 18.885 13.860 -6.432 1.00 87.38 206 ILE A N 1
ATOM 1656 C CA . ILE A 1 206 ? 18.384 13.948 -7.819 1.00 87.38 206 ILE A CA 1
ATOM 1657 C C . ILE A 1 206 ? 16.909 14.375 -7.907 1.00 87.38 206 ILE A C 1
ATOM 1659 O O . ILE A 1 206 ? 16.513 15.028 -8.870 1.00 87.38 206 ILE A O 1
ATOM 1663 N N . GLU A 1 207 ? 16.090 14.077 -6.895 1.00 86.81 207 GLU A N 1
ATOM 1664 C CA . GLU A 1 207 ? 14.693 14.536 -6.817 1.00 86.81 207 GLU A CA 1
ATOM 1665 C C . GLU A 1 207 ? 14.560 16.053 -6.600 1.00 86.81 207 GLU A C 1
ATOM 1667 O O . GLU A 1 207 ? 13.511 16.642 -6.895 1.00 86.81 207 GLU A O 1
ATOM 1672 N N . ARG A 1 208 ? 15.622 16.689 -6.092 1.00 89.19 208 ARG A N 1
ATOM 1673 C CA . ARG A 1 208 ? 15.714 18.142 -5.894 1.00 89.19 208 ARG A CA 1
ATOM 1674 C C . ARG A 1 208 ? 16.252 18.878 -7.120 1.00 89.19 208 ARG A C 1
ATOM 1676 O O . ARG A 1 208 ? 16.267 20.102 -7.110 1.00 89.19 208 ARG A O 1
ATOM 1683 N N . ILE A 1 209 ? 16.678 18.166 -8.166 1.00 88.19 209 ILE A N 1
ATOM 1684 C CA . ILE A 1 209 ? 17.097 18.794 -9.422 1.00 88.19 209 ILE A CA 1
ATOM 1685 C C . ILE A 1 209 ? 15.860 19.399 -10.100 1.00 88.19 209 ILE A C 1
ATOM 1687 O O . ILE A 1 209 ? 14.950 18.691 -10.552 1.00 88.19 209 ILE A O 1
ATOM 1691 N N . GLU A 1 210 ? 15.822 20.728 -10.131 1.00 82.69 210 GLU A N 1
ATOM 1692 C CA . GLU A 1 210 ? 14.770 21.505 -10.780 1.00 82.69 210 GLU A CA 1
ATOM 1693 C C . GLU A 1 210 ? 14.970 21.577 -12.300 1.00 82.69 210 GLU A C 1
ATOM 1695 O O . GLU A 1 210 ? 16.033 21.257 -12.835 1.00 82.69 210 GLU A O 1
ATOM 1700 N N . GLU A 1 211 ? 13.914 21.967 -13.015 1.00 72.75 211 GLU A N 1
ATOM 1701 C CA . GLU A 1 211 ? 13.999 22.203 -14.455 1.00 72.75 211 GLU A CA 1
ATOM 1702 C C . GLU A 1 211 ? 14.943 23.380 -14.745 1.00 72.75 211 GLU A C 1
ATOM 1704 O O . GLU A 1 211 ? 14.919 24.374 -14.012 1.00 72.75 211 GLU A O 1
ATOM 1709 N N . PRO A 1 212 ? 15.735 23.331 -15.831 1.00 62.78 212 PRO A N 1
ATOM 1710 C CA . PRO A 1 212 ? 16.481 24.497 -16.274 1.00 62.78 212 PRO A CA 1
ATOM 1711 C C . PRO A 1 212 ? 15.513 25.661 -16.517 1.00 62.78 212 PRO A C 1
ATOM 1713 O O . PRO A 1 212 ? 14.561 25.544 -17.294 1.00 62.78 212 PRO A O 1
ATOM 1716 N N . VAL A 1 213 ? 15.750 26.789 -15.849 1.00 54.44 213 VAL A N 1
ATOM 1717 C CA . VAL A 1 213 ? 14.914 27.988 -15.966 1.00 54.44 213 VAL A CA 1
ATOM 1718 C C . VAL A 1 213 ? 14.881 28.444 -17.432 1.00 54.44 213 VAL A C 1
ATOM 1720 O O . VAL A 1 213 ? 15.905 28.839 -17.982 1.00 54.44 213 VAL A O 1
ATOM 1723 N N . GLY A 1 214 ? 13.701 28.404 -18.066 1.00 57.56 214 GLY A N 1
ATOM 1724 C CA . GLY A 1 214 ? 13.462 28.982 -19.399 1.00 57.56 214 GLY A CA 1
ATOM 1725 C C . GLY A 1 214 ? 13.360 28.015 -20.590 1.00 57.56 214 GLY A C 1
ATOM 1726 O O . GLY A 1 214 ? 13.335 28.484 -21.726 1.00 57.56 214 GLY A O 1
ATOM 1727 N N . GLY A 1 215 ? 13.284 26.696 -20.381 1.00 57.19 215 GLY A N 1
ATOM 1728 C CA . GLY A 1 215 ? 13.086 25.721 -21.466 1.00 57.19 215 GLY A CA 1
ATOM 1729 C C . GLY A 1 215 ? 11.632 25.593 -21.946 1.00 57.19 215 GLY A C 1
ATOM 1730 O O . GLY A 1 215 ? 10.692 25.711 -21.160 1.00 57.19 215 GLY A O 1
ATOM 1731 N N . ALA A 1 216 ? 11.427 25.305 -23.237 1.00 61.22 216 ALA A N 1
ATOM 1732 C CA . ALA A 1 216 ? 10.127 24.842 -23.724 1.00 61.22 216 ALA A CA 1
ATOM 1733 C C . ALA A 1 216 ? 9.781 23.509 -23.028 1.00 61.22 216 ALA A C 1
ATOM 1735 O O . ALA A 1 216 ? 10.642 22.638 -22.962 1.00 61.22 216 ALA A O 1
ATOM 1736 N N . PRO A 1 217 ? 8.550 23.297 -22.531 1.00 75.50 217 PRO A N 1
ATOM 1737 C CA . PRO A 1 217 ? 8.191 22.084 -21.786 1.00 75.50 217 PRO A CA 1
ATOM 1738 C C . PRO A 1 217 ? 8.081 20.833 -22.672 1.00 75.50 217 PRO A C 1
ATOM 1740 O O . PRO A 1 217 ? 7.757 19.751 -22.186 1.00 75.50 217 PRO A O 1
ATOM 1743 N N . VAL A 1 218 ? 8.287 20.991 -23.980 1.00 80.56 218 VAL A N 1
ATOM 1744 C CA . VAL A 1 218 ? 7.991 20.001 -25.006 1.00 80.56 218 VAL A CA 1
ATOM 1745 C C . VAL A 1 218 ? 9.090 20.013 -26.062 1.00 80.56 218 VAL A C 1
ATOM 1747 O O . VAL A 1 218 ? 9.483 21.075 -26.544 1.00 80.56 218 VAL A O 1
ATOM 1750 N N . LEU A 1 219 ? 9.534 18.822 -26.447 1.00 79.94 219 LEU A N 1
ATOM 1751 C CA . LEU A 1 219 ? 10.417 18.566 -27.573 1.00 79.94 219 LEU A CA 1
ATOM 1752 C C . LEU A 1 219 ? 9.609 17.911 -28.702 1.00 79.94 219 LEU A C 1
ATOM 1754 O O . LEU A 1 219 ? 9.032 16.838 -28.524 1.00 79.94 219 LEU A O 1
ATOM 1758 N N . GLU A 1 220 ? 9.577 18.547 -29.871 1.00 80.19 220 GLU A N 1
ATOM 1759 C CA . GLU A 1 220 ? 8.934 18.003 -31.071 1.00 80.19 220 GLU A CA 1
ATOM 1760 C C . GLU A 1 220 ? 9.989 17.367 -31.985 1.00 80.19 220 GLU A C 1
ATOM 1762 O O . GLU A 1 220 ? 10.919 18.033 -32.440 1.00 80.19 220 GLU A O 1
ATOM 1767 N N . LEU A 1 221 ? 9.856 16.063 -32.249 1.00 74.62 221 LEU A N 1
ATOM 1768 C CA . LEU A 1 221 ? 10.745 15.299 -33.131 1.00 74.62 221 LEU A CA 1
ATOM 1769 C C . LEU A 1 221 ? 9.914 14.587 -34.204 1.00 74.62 221 LEU A C 1
ATOM 1771 O O . LEU A 1 221 ? 9.466 13.448 -34.043 1.00 74.62 221 LEU A O 1
ATOM 1775 N N . GLY A 1 222 ? 9.701 15.271 -35.329 1.00 76.94 222 GLY A N 1
ATOM 1776 C CA . GLY A 1 222 ? 8.847 14.776 -36.409 1.00 76.94 222 GLY A CA 1
ATOM 1777 C C . GLY A 1 222 ? 7.380 14.709 -35.976 1.00 76.94 222 GLY A C 1
ATOM 1778 O O . GLY A 1 222 ? 6.806 15.726 -35.613 1.00 76.94 222 GLY A O 1
ATOM 1779 N N . ALA A 1 223 ? 6.775 13.518 -36.020 1.00 69.75 223 ALA A N 1
ATOM 1780 C CA . ALA A 1 223 ? 5.384 13.298 -35.600 1.00 69.75 223 ALA A CA 1
ATOM 1781 C C . ALA A 1 223 ? 5.216 13.095 -34.081 1.00 69.75 223 ALA A C 1
ATOM 1783 O O . ALA A 1 223 ? 4.090 12.974 -33.601 1.00 69.75 223 ALA A O 1
ATOM 1784 N N . TRP A 1 224 ? 6.317 13.019 -33.327 1.00 69.25 224 TRP A N 1
ATOM 1785 C CA . TRP A 1 224 ? 6.292 12.703 -31.903 1.00 69.25 224 TRP A CA 1
ATOM 1786 C C . TRP A 1 224 ? 6.508 13.948 -31.056 1.00 69.25 224 TRP A C 1
ATOM 1788 O O . TRP A 1 224 ? 7.400 14.760 -31.315 1.00 69.25 224 TRP A O 1
ATOM 1798 N N . ARG A 1 225 ? 5.698 14.052 -30.006 1.00 79.44 225 ARG A N 1
ATOM 1799 C CA . ARG A 1 225 ? 5.753 15.112 -29.008 1.00 79.44 225 ARG A CA 1
ATOM 1800 C C . ARG A 1 225 ? 6.204 14.509 -27.683 1.00 79.44 225 ARG A C 1
ATOM 1802 O O . ARG A 1 225 ? 5.517 13.642 -27.148 1.00 79.44 225 ARG A O 1
ATOM 1809 N N . TYR A 1 226 ? 7.342 14.970 -27.177 1.00 83.44 226 TYR A N 1
ATOM 1810 C CA . TYR A 1 226 ? 7.915 14.527 -25.911 1.00 83.44 226 TYR A CA 1
ATOM 1811 C C . TYR A 1 226 ? 7.789 15.631 -24.867 1.00 83.44 226 TYR A C 1
ATOM 1813 O O . TYR A 1 226 ? 8.192 16.762 -25.122 1.00 83.44 226 TYR A O 1
ATOM 1821 N N . ASP A 1 227 ? 7.288 15.307 -23.682 1.00 86.12 227 ASP A N 1
ATOM 1822 C CA . ASP A 1 227 ? 7.353 16.207 -22.536 1.00 86.12 227 ASP A CA 1
ATOM 1823 C C . ASP A 1 227 ? 8.766 16.182 -21.954 1.00 86.12 227 ASP A C 1
ATOM 1825 O O . ASP A 1 227 ? 9.285 15.115 -21.611 1.00 86.12 227 ASP A O 1
ATOM 1829 N N . LEU A 1 228 ? 9.371 17.353 -21.783 1.00 86.44 228 LEU A N 1
ATOM 1830 C CA . LEU A 1 228 ? 10.595 17.473 -21.000 1.00 86.44 228 LEU A CA 1
ATOM 1831 C C . LEU A 1 228 ? 10.245 17.438 -19.508 1.00 86.44 228 LEU A C 1
ATOM 1833 O O . LEU A 1 228 ? 9.264 18.043 -19.058 1.00 86.44 228 LEU A O 1
ATOM 1837 N N . SER A 1 229 ? 11.023 16.681 -18.738 1.00 87.75 229 SER A N 1
ATOM 1838 C CA . SER A 1 229 ? 10.791 16.509 -17.303 1.00 87.75 229 SER A CA 1
ATOM 1839 C C . SER A 1 229 ? 12.088 16.286 -16.529 1.00 87.75 229 SER A C 1
ATOM 1841 O O . SER A 1 229 ? 13.160 16.151 -17.113 1.00 87.75 229 SER A O 1
ATOM 1843 N N . THR A 1 230 ? 11.985 16.231 -15.203 1.00 87.31 230 THR A N 1
ATOM 1844 C CA . THR A 1 230 ? 13.081 15.854 -14.302 1.00 87.31 230 THR A CA 1
ATOM 1845 C C . THR A 1 230 ? 12.706 14.621 -13.496 1.00 87.31 230 THR A C 1
ATOM 1847 O O . THR A 1 230 ? 11.524 14.301 -13.342 1.00 87.31 230 THR A O 1
ATOM 1850 N N . ILE A 1 231 ? 13.714 13.960 -12.922 1.00 84.38 231 ILE A N 1
ATOM 1851 C CA . ILE A 1 231 ? 13.515 12.834 -12.002 1.00 84.38 231 ILE A CA 1
ATOM 1852 C C . ILE A 1 231 ? 12.582 13.244 -10.860 1.00 84.38 231 ILE A C 1
ATOM 1854 O O . ILE A 1 231 ? 11.599 12.561 -10.605 1.00 84.38 231 ILE A O 1
ATOM 1858 N N . GLY A 1 232 ? 12.809 14.406 -10.238 1.00 83.31 232 GLY A N 1
ATOM 1859 C CA . GLY A 1 232 ? 11.948 14.903 -9.163 1.00 83.31 232 GLY A CA 1
ATOM 1860 C C . GLY A 1 232 ? 10.498 15.149 -9.581 1.00 83.31 232 GLY A C 1
ATOM 1861 O O . GLY A 1 232 ? 9.573 14.881 -8.814 1.00 83.31 232 GLY A O 1
ATOM 1862 N N . LYS A 1 233 ? 10.266 15.656 -10.797 1.00 84.50 233 LYS A N 1
ATOM 1863 C CA . LYS A 1 233 ? 8.911 15.905 -11.305 1.00 84.50 233 LYS A CA 1
ATOM 1864 C C . LYS A 1 233 ? 8.175 14.608 -11.619 1.00 84.50 233 LYS A C 1
ATOM 1866 O O . LYS A 1 233 ? 7.002 14.498 -11.267 1.00 84.50 233 LYS A O 1
ATOM 1871 N N . GLU A 1 234 ? 8.839 13.637 -12.244 1.00 83.62 234 GLU A N 1
ATOM 1872 C CA . GLU A 1 234 ? 8.236 12.324 -12.488 1.00 83.62 234 GLU A CA 1
ATOM 1873 C C . GLU A 1 234 ? 8.074 11.520 -11.192 1.00 83.62 234 GLU A C 1
ATOM 1875 O O . GLU A 1 234 ? 7.036 10.892 -11.031 1.00 83.62 234 GLU A O 1
ATOM 1880 N N . ALA A 1 235 ? 8.980 11.636 -10.215 1.00 78.44 235 ALA A N 1
ATOM 1881 C CA . ALA A 1 235 ? 8.813 11.044 -8.884 1.00 78.44 235 ALA A CA 1
ATOM 1882 C C . ALA A 1 235 ? 7.588 11.593 -8.144 1.00 78.44 235 ALA A C 1
ATOM 1884 O O . ALA A 1 235 ? 6.801 10.826 -7.609 1.00 78.44 235 ALA A O 1
ATOM 1885 N N . ARG A 1 236 ? 7.350 12.912 -8.184 1.00 75.88 236 ARG A N 1
ATOM 1886 C CA . ARG A 1 236 ? 6.138 13.516 -7.590 1.00 75.88 236 ARG A CA 1
ATOM 1887 C C . ARG A 1 236 ? 4.846 13.167 -8.331 1.00 75.88 236 ARG A C 1
ATOM 1889 O O . ARG A 1 236 ? 3.767 13.275 -7.756 1.00 75.88 236 ARG A O 1
ATOM 1896 N N . ARG A 1 237 ? 4.936 12.840 -9.623 1.00 74.00 237 ARG A N 1
ATOM 1897 C CA . ARG A 1 237 ? 3.786 12.448 -10.455 1.00 74.00 237 ARG A CA 1
ATOM 1898 C C . ARG A 1 237 ? 3.483 10.964 -10.351 1.00 74.00 237 ARG A C 1
ATOM 1900 O O . ARG A 1 237 ? 2.318 10.583 -10.441 1.00 74.00 237 ARG A O 1
ATOM 1907 N N . SER A 1 238 ? 4.521 10.151 -10.208 1.00 70.56 238 SER A N 1
ATOM 1908 C CA . SER A 1 238 ? 4.393 8.722 -10.021 1.00 70.56 238 SER A CA 1
ATOM 1909 C C . SER A 1 238 ? 3.814 8.481 -8.643 1.00 70.56 238 SER A C 1
ATOM 1911 O O . SER A 1 238 ? 4.445 8.752 -7.626 1.00 70.56 238 SER A O 1
ATOM 1913 N N . ARG A 1 239 ? 2.585 7.976 -8.617 1.00 62.25 239 ARG A N 1
ATOM 1914 C CA . ARG A 1 239 ? 1.970 7.514 -7.379 1.00 62.25 239 ARG A CA 1
ATOM 1915 C C . ARG A 1 239 ? 2.823 6.379 -6.791 1.00 62.25 239 ARG A C 1
ATOM 1917 O O . ARG A 1 239 ? 3.263 6.492 -5.659 1.00 62.25 239 ARG A O 1
ATOM 1924 N N . GLY A 1 240 ? 3.215 5.394 -7.598 1.00 60.69 240 GLY A N 1
ATOM 1925 C CA . GLY A 1 240 ? 4.048 4.255 -7.186 1.00 60.69 240 GLY A CA 1
ATOM 1926 C C . GLY A 1 240 ? 5.564 4.494 -7.098 1.00 60.69 240 GLY A C 1
ATOM 1927 O O . GLY A 1 240 ? 6.338 3.545 -7.164 1.00 60.69 240 GLY A O 1
ATOM 1928 N N . GLY A 1 241 ? 6.014 5.748 -7.000 1.00 64.25 241 GLY A N 1
ATOM 1929 C CA . GLY A 1 241 ? 7.440 6.086 -6.936 1.00 64.25 241 GLY A CA 1
ATOM 1930 C C . GLY A 1 241 ? 8.183 6.005 -8.279 1.00 64.25 241 GLY A C 1
ATOM 1931 O O . GLY A 1 241 ? 7.675 5.503 -9.286 1.00 64.25 241 GLY A O 1
ATOM 1932 N N . PHE A 1 242 ? 9.380 6.589 -8.337 1.00 72.31 242 PHE A N 1
ATOM 1933 C CA . PHE A 1 242 ? 10.223 6.647 -9.540 1.00 72.31 242 PHE A CA 1
ATOM 1934 C C . PHE A 1 242 ? 11.696 6.612 -9.121 1.00 72.31 242 PHE A C 1
ATOM 1936 O O . PHE A 1 242 ? 12.159 7.537 -8.461 1.00 72.31 242 PHE A O 1
ATOM 1943 N N . LEU A 1 243 ? 12.432 5.564 -9.520 1.00 74.81 243 LEU A N 1
ATOM 1944 C CA . LEU A 1 243 ? 13.806 5.293 -9.054 1.00 74.81 243 LEU A CA 1
ATOM 1945 C C . LEU A 1 243 ? 13.908 4.994 -7.546 1.00 74.81 243 LEU A C 1
ATOM 1947 O O . LEU A 1 243 ? 14.814 5.465 -6.860 1.00 74.81 243 LEU A O 1
ATOM 1951 N N . GLU A 1 244 ? 12.969 4.208 -7.025 1.00 77.12 244 GLU A N 1
ATOM 1952 C CA . GLU A 1 244 ? 12.900 3.886 -5.599 1.00 77.12 244 GLU A CA 1
ATOM 1953 C C . GLU A 1 244 ? 13.999 2.905 -5.184 1.00 77.12 244 GLU A C 1
ATOM 1955 O O . GLU A 1 244 ? 14.479 2.104 -5.986 1.00 77.12 244 GLU A O 1
ATOM 1960 N N . ALA A 1 245 ? 14.431 2.990 -3.925 1.00 72.62 245 ALA A N 1
ATOM 1961 C CA . ALA A 1 245 ? 15.556 2.199 -3.424 1.00 72.62 245 ALA A CA 1
ATOM 1962 C C . ALA A 1 245 ? 15.161 0.778 -2.995 1.00 72.62 245 ALA A C 1
ATOM 1964 O O . ALA A 1 245 ? 16.020 -0.099 -2.913 1.00 72.62 245 ALA A O 1
ATOM 1965 N N . GLU A 1 246 ? 13.885 0.565 -2.685 1.00 81.12 246 GLU A N 1
ATOM 1966 C CA . GLU A 1 246 ? 13.371 -0.675 -2.115 1.00 81.12 246 GLU A CA 1
ATOM 1967 C C . GLU A 1 246 ? 11.922 -0.917 -2.538 1.00 81.12 246 GLU A C 1
ATOM 1969 O O . GLU A 1 246 ? 11.197 0.016 -2.883 1.00 81.12 246 GLU A O 1
ATOM 1974 N N . ASP A 1 247 ? 11.538 -2.191 -2.533 1.00 87.44 247 ASP A N 1
ATOM 1975 C CA . ASP A 1 247 ? 10.196 -2.627 -2.880 1.00 87.44 247 ASP A CA 1
ATOM 1976 C C . ASP A 1 247 ? 9.263 -2.437 -1.694 1.00 87.44 247 ASP A C 1
ATOM 1978 O O . ASP A 1 247 ? 9.506 -2.986 -0.614 1.00 87.44 247 ASP A O 1
ATOM 1982 N N . VAL A 1 248 ? 8.183 -1.687 -1.896 1.00 90.62 248 VAL A N 1
ATOM 1983 C CA . VAL A 1 248 ? 7.234 -1.347 -0.837 1.00 90.62 248 VAL A CA 1
ATOM 1984 C C . VAL A 1 248 ? 5.811 -1.467 -1.344 1.00 90.62 248 VAL A C 1
ATOM 1986 O O . VAL A 1 248 ? 5.469 -0.931 -2.390 1.00 90.62 248 VAL A O 1
ATOM 1989 N N . VAL A 1 249 ? 4.945 -2.094 -0.559 1.00 92.69 249 VAL A N 1
ATOM 1990 C CA . VAL A 1 249 ? 3.502 -1.903 -0.684 1.00 92.69 249 VAL A CA 1
ATOM 1991 C C . VAL A 1 249 ? 3.082 -0.873 0.352 1.00 92.69 249 VAL A C 1
ATOM 1993 O O . VAL A 1 249 ? 3.168 -1.110 1.565 1.00 92.69 249 VAL A O 1
ATOM 1996 N N . LEU A 1 250 ? 2.648 0.285 -0.134 1.00 93.06 250 LEU A N 1
ATOM 1997 C CA . LEU A 1 250 ? 2.010 1.300 0.688 1.00 93.06 250 LEU A CA 1
ATOM 1998 C C . LEU A 1 250 ? 0.532 0.951 0.816 1.00 93.06 250 LEU A C 1
ATOM 2000 O O . LEU A 1 250 ? -0.110 0.632 -0.177 1.00 93.06 250 LEU A O 1
ATOM 2004 N N . ILE A 1 251 ? -0.013 0.985 2.027 1.00 93.31 251 ILE A N 1
ATOM 2005 C CA . ILE A 1 251 ? -1.409 0.593 2.249 1.00 93.31 251 ILE A CA 1
ATOM 2006 C C . ILE A 1 251 ? -2.078 1.464 3.304 1.00 93.31 251 ILE A C 1
ATOM 2008 O O . ILE A 1 251 ? -1.487 1.746 4.353 1.00 93.31 251 ILE A O 1
ATOM 2012 N N . ASP A 1 252 ? -3.311 1.885 3.026 1.00 93.50 252 ASP A N 1
ATOM 2013 C CA . ASP A 1 252 ? -4.110 2.647 3.976 1.00 93.50 252 ASP A CA 1
ATOM 2014 C C . ASP A 1 252 ? -4.533 1.762 5.157 1.00 93.50 252 ASP A C 1
ATOM 2016 O O . ASP A 1 252 ? -5.236 0.765 4.966 1.00 93.50 252 ASP A O 1
ATOM 2020 N N . PRO A 1 253 ? -4.143 2.103 6.397 1.00 93.00 253 PRO A N 1
ATOM 2021 C CA . PRO A 1 253 ? -4.463 1.283 7.554 1.00 93.00 253 PRO A CA 1
ATOM 2022 C C . PRO A 1 253 ? -5.926 1.419 8.009 1.00 93.00 253 PRO A C 1
ATOM 2024 O O . PRO A 1 253 ? -6.323 0.710 8.931 1.00 93.00 253 PRO A O 1
ATOM 2027 N N . SER A 1 254 ? -6.741 2.304 7.409 1.00 89.44 254 SER A N 1
ATOM 2028 C CA . SER A 1 254 ? -8.197 2.309 7.640 1.00 89.44 254 SER A CA 1
ATOM 2029 C C . SER A 1 254 ? -8.897 1.107 7.017 1.00 89.44 254 SER A C 1
ATOM 2031 O O . SER A 1 254 ? -10.024 0.796 7.404 1.00 89.44 254 SER A O 1
ATOM 2033 N N . TYR A 1 255 ? -8.242 0.402 6.092 1.00 88.31 255 TYR A N 1
ATOM 2034 C CA . TYR A 1 255 ? -8.765 -0.857 5.596 1.00 88.31 255 TYR A CA 1
ATOM 2035 C C . TYR A 1 255 ? -8.534 -1.963 6.633 1.00 88.31 255 TYR A C 1
ATOM 2037 O O . TYR A 1 255 ? -7.458 -2.051 7.207 1.00 88.31 255 TYR A O 1
ATOM 2045 N N . MET A 1 256 ? -9.514 -2.828 6.908 1.00 91.94 256 MET A N 1
ATOM 2046 C CA . MET A 1 256 ? -9.324 -3.927 7.864 1.00 91.94 256 MET A CA 1
ATOM 2047 C C . MET A 1 256 ? -8.235 -4.898 7.365 1.00 91.94 256 MET A C 1
ATOM 2049 O O . MET A 1 256 ? -8.393 -5.424 6.262 1.00 91.94 256 MET A O 1
ATOM 2053 N N . PRO A 1 257 ? -7.196 -5.244 8.157 1.00 93.06 257 PRO A N 1
ATOM 2054 C CA . PRO A 1 257 ? -6.060 -6.044 7.680 1.00 93.06 257 PRO A CA 1
ATOM 2055 C C . PRO A 1 257 ? -6.444 -7.369 7.006 1.00 93.06 257 PRO A C 1
ATOM 2057 O O . PRO A 1 257 ? -5.838 -7.780 6.021 1.00 93.06 257 PRO A O 1
ATOM 2060 N N . LEU A 1 258 ? -7.464 -8.055 7.538 1.00 92.12 258 LEU A N 1
ATOM 2061 C CA . LEU A 1 258 ? -7.932 -9.336 6.997 1.00 92.12 258 LEU A CA 1
ATOM 2062 C C . LEU A 1 258 ? -8.612 -9.199 5.630 1.00 92.12 258 LEU A C 1
ATOM 2064 O O . LEU A 1 258 ? -8.575 -10.153 4.861 1.00 92.12 258 LEU A O 1
ATOM 2068 N N . LEU A 1 259 ? -9.230 -8.048 5.351 1.00 91.25 259 LEU A N 1
ATOM 2069 C CA . LEU A 1 259 ? -9.883 -7.746 4.073 1.00 91.25 259 LEU A CA 1
ATOM 2070 C C . LEU A 1 259 ? -8.907 -7.096 3.084 1.00 91.25 259 LEU A C 1
ATOM 2072 O O . LEU A 1 259 ? -9.033 -7.289 1.882 1.00 91.25 259 LEU A O 1
ATOM 2076 N N . ALA A 1 260 ? -7.894 -6.401 3.601 1.00 92.38 260 ALA A N 1
ATOM 2077 C CA . ALA A 1 260 ? -6.859 -5.719 2.835 1.00 92.38 260 ALA A CA 1
ATOM 2078 C C . ALA A 1 260 ? -5.812 -6.661 2.210 1.00 92.38 260 ALA A C 1
ATOM 2080 O O . ALA A 1 260 ? -4.949 -6.214 1.455 1.00 92.38 260 ALA A O 1
ATOM 2081 N N . LEU A 1 261 ? -5.852 -7.962 2.525 1.00 92.81 261 LEU A N 1
ATOM 2082 C CA . LEU A 1 261 ? -4.864 -8.922 2.033 1.00 92.81 261 LEU A CA 1
ATOM 2083 C C . LEU A 1 261 ? -4.897 -9.074 0.505 1.00 92.81 261 LEU A C 1
ATOM 2085 O O . LEU A 1 261 ? -3.832 -9.175 -0.099 1.00 92.81 261 LEU A O 1
ATOM 2089 N N . GLY A 1 262 ? -6.088 -9.057 -0.106 1.00 92.44 262 GLY A N 1
ATOM 2090 C CA . GLY A 1 262 ? -6.246 -9.105 -1.565 1.00 92.44 262 GLY A CA 1
ATOM 2091 C C . GLY A 1 262 ? -5.576 -7.910 -2.240 1.00 92.44 262 GLY A C 1
ATOM 2092 O O . GLY A 1 262 ? -4.699 -8.093 -3.078 1.00 92.44 262 GLY A O 1
ATOM 2093 N N . THR A 1 263 ? -5.877 -6.697 -1.766 1.00 92.81 263 THR A N 1
ATOM 2094 C CA . THR A 1 263 ? -5.216 -5.460 -2.209 1.00 92.81 263 THR A CA 1
ATOM 2095 C C . THR A 1 263 ? -3.706 -5.526 -2.037 1.00 92.81 263 THR A C 1
ATOM 2097 O O . THR A 1 263 ? -2.974 -5.192 -2.957 1.00 92.81 263 THR A O 1
ATOM 2100 N N . LEU A 1 264 ? -3.203 -6.006 -0.898 1.00 93.75 264 LEU A N 1
ATOM 2101 C CA . LEU A 1 264 ? -1.759 -6.131 -0.722 1.00 93.75 264 LEU A CA 1
ATOM 2102 C C . LEU A 1 264 ? -1.135 -7.066 -1.765 1.00 93.75 264 LEU A C 1
ATOM 2104 O O . LEU A 1 264 ? -0.095 -6.732 -2.330 1.00 93.75 264 LEU A O 1
ATOM 2108 N N . LEU A 1 265 ? -1.737 -8.234 -2.002 1.00 93.44 265 LEU A N 1
ATOM 2109 C CA . LEU A 1 265 ? -1.241 -9.194 -2.993 1.00 93.44 265 LEU A CA 1
ATOM 2110 C C . LEU A 1 265 ? -1.288 -8.615 -4.408 1.00 93.44 265 LEU A C 1
ATOM 2112 O O . LEU A 1 265 ? -0.343 -8.812 -5.168 1.00 93.44 265 LEU A O 1
ATOM 2116 N N . HIS A 1 266 ? -2.339 -7.862 -4.728 1.00 93.94 266 HIS A N 1
ATOM 2117 C CA . HIS A 1 266 ? -2.457 -7.107 -5.970 1.00 93.94 266 HIS A CA 1
ATOM 2118 C C . HIS A 1 266 ? -1.269 -6.141 -6.144 1.00 93.94 266 HIS A C 1
ATOM 2120 O O . HIS A 1 266 ? -0.518 -6.259 -7.113 1.00 93.94 266 HIS A O 1
ATOM 2126 N N . GLU A 1 267 ? -1.004 -5.277 -5.157 1.00 93.31 267 GLU A N 1
ATOM 2127 C CA . GLU A 1 267 ? 0.129 -4.339 -5.221 1.00 93.31 267 GLU A CA 1
ATOM 2128 C C . GLU A 1 267 ? 1.490 -5.039 -5.260 1.00 93.31 267 GLU A C 1
ATOM 2130 O O . GLU A 1 267 ? 2.428 -4.605 -5.932 1.00 93.31 267 GLU A O 1
ATOM 2135 N N . TRP A 1 268 ? 1.627 -6.164 -4.564 1.00 91.94 268 TRP A N 1
ATOM 2136 C CA . TRP A 1 268 ? 2.843 -6.961 -4.644 1.00 91.94 268 TRP A CA 1
ATOM 2137 C C . TRP A 1 268 ? 3.050 -7.499 -6.069 1.00 91.94 268 TRP A C 1
ATOM 2139 O O . TRP A 1 268 ? 4.158 -7.435 -6.608 1.00 91.94 268 TRP A O 1
ATOM 2149 N N . HIS A 1 269 ? 2.003 -7.974 -6.738 1.00 89.62 269 HIS A N 1
ATOM 2150 C CA . HIS A 1 269 ? 2.136 -8.463 -8.107 1.00 89.62 269 HIS A CA 1
ATOM 2151 C C . HIS A 1 269 ? 2.450 -7.357 -9.122 1.00 89.62 269 HIS A C 1
ATOM 2153 O O . HIS A 1 269 ? 3.199 -7.629 -10.064 1.00 89.62 269 HIS A O 1
ATOM 2159 N N . HIS A 1 270 ? 2.032 -6.111 -8.880 1.00 88.94 270 HIS A N 1
ATOM 2160 C CA . HIS A 1 270 ? 2.541 -4.952 -9.629 1.00 88.94 270 HIS A CA 1
ATOM 2161 C C . HIS A 1 270 ? 4.056 -4.799 -9.510 1.00 88.94 270 HIS A C 1
ATOM 2163 O O . HIS A 1 270 ? 4.735 -4.591 -10.517 1.00 88.94 270 HIS A O 1
ATOM 2169 N N . ILE A 1 271 ? 4.604 -4.955 -8.303 1.00 87.75 271 ILE A N 1
ATOM 2170 C CA . ILE A 1 271 ? 6.053 -4.894 -8.067 1.00 87.75 271 ILE A CA 1
ATOM 2171 C C . ILE A 1 271 ? 6.766 -6.029 -8.811 1.00 87.75 271 ILE A C 1
ATOM 2173 O O . ILE A 1 271 ? 7.713 -5.778 -9.555 1.00 87.75 271 ILE A O 1
ATOM 2177 N N . VAL A 1 272 ? 6.296 -7.274 -8.672 1.00 84.81 272 VAL A N 1
ATOM 2178 C CA . VAL A 1 272 ? 6.898 -8.435 -9.358 1.00 84.81 272 VAL A CA 1
ATOM 2179 C C . VAL A 1 272 ? 6.888 -8.245 -10.876 1.00 84.81 272 VAL A C 1
ATOM 2181 O O . VAL A 1 272 ? 7.908 -8.467 -11.536 1.00 84.81 272 VAL A O 1
ATOM 2184 N N . HIS A 1 273 ? 5.767 -7.782 -11.428 1.00 81.31 273 HIS A N 1
ATOM 2185 C CA . HIS A 1 273 ? 5.651 -7.489 -12.851 1.00 81.31 273 HIS A CA 1
ATOM 2186 C C . HIS A 1 273 ? 6.585 -6.347 -13.278 1.00 81.31 273 HIS A C 1
ATOM 2188 O O . HIS A 1 273 ? 7.265 -6.450 -14.301 1.00 81.31 273 HIS A O 1
ATOM 2194 N N . ALA A 1 274 ? 6.698 -5.284 -12.475 1.00 81.25 274 ALA A N 1
ATOM 2195 C CA . ALA A 1 274 ? 7.626 -4.191 -12.735 1.00 81.25 274 ALA A CA 1
ATOM 2196 C C . ALA A 1 274 ? 9.087 -4.667 -12.775 1.00 81.25 274 ALA A C 1
ATOM 2198 O O . ALA A 1 274 ? 9.822 -4.239 -13.665 1.00 81.25 274 ALA A O 1
ATOM 2199 N N . HIS A 1 275 ? 9.494 -5.583 -11.889 1.00 79.81 275 HIS A N 1
ATOM 2200 C CA . HIS A 1 275 ? 10.831 -6.194 -11.906 1.00 79.81 275 HIS A CA 1
ATOM 2201 C C . HIS A 1 275 ? 11.088 -7.022 -13.164 1.00 79.81 275 HIS A C 1
ATOM 2203 O O . HIS A 1 275 ? 12.140 -6.874 -13.797 1.00 79.81 275 HIS A O 1
ATOM 2209 N N . ALA A 1 276 ? 10.128 -7.866 -13.552 1.00 75.75 276 ALA A N 1
ATOM 2210 C CA . ALA A 1 276 ? 10.221 -8.649 -14.783 1.00 75.75 276 ALA A CA 1
ATOM 2211 C C . ALA A 1 276 ? 10.376 -7.725 -16.003 1.00 75.75 276 ALA A C 1
ATOM 2213 O O . ALA A 1 276 ? 11.310 -7.876 -16.794 1.00 75.75 276 ALA A O 1
ATOM 2214 N N . ARG A 1 277 ? 9.533 -6.690 -16.085 1.00 75.62 277 ARG A N 1
ATOM 2215 C CA . ARG A 1 277 ? 9.544 -5.710 -17.174 1.00 75.62 277 ARG A CA 1
ATOM 2216 C C . ARG A 1 277 ? 10.833 -4.896 -17.218 1.00 75.62 277 ARG A C 1
ATOM 2218 O O . ARG A 1 277 ? 11.445 -4.799 -18.274 1.00 75.62 277 ARG A O 1
ATOM 2225 N N . LEU A 1 278 ? 11.268 -4.310 -16.101 1.00 72.75 278 LEU A N 1
ATOM 2226 C CA . LEU A 1 278 ? 12.478 -3.476 -16.047 1.00 72.75 278 LEU A CA 1
ATOM 2227 C C . LEU A 1 278 ? 13.760 -4.270 -16.340 1.00 72.75 278 LEU A C 1
ATOM 2229 O O . LEU A 1 278 ? 14.752 -3.684 -16.760 1.00 72.75 278 LEU A O 1
ATOM 2233 N N . SER A 1 279 ? 13.753 -5.590 -16.156 1.00 68.25 279 SER A N 1
ATOM 2234 C CA . SER A 1 279 ? 14.881 -6.436 -16.562 1.00 68.25 279 SER A CA 1
ATOM 2235 C C . SER A 1 279 ? 14.936 -6.652 -18.079 1.00 68.25 279 SER A C 1
ATOM 2237 O O . SER A 1 279 ? 16.029 -6.773 -18.629 1.00 68.25 279 SER A O 1
ATOM 2239 N N . ALA A 1 280 ? 13.782 -6.684 -18.753 1.00 65.06 280 ALA A N 1
ATOM 2240 C CA . ALA A 1 280 ? 13.669 -7.029 -20.173 1.00 65.06 280 ALA A CA 1
ATOM 2241 C C . ALA A 1 280 ? 13.509 -5.814 -21.120 1.00 65.06 280 ALA A C 1
ATOM 2243 O O . ALA A 1 280 ? 13.999 -5.841 -22.244 1.00 65.06 280 ALA A O 1
ATOM 2244 N N . HIS A 1 281 ? 12.916 -4.709 -20.650 1.00 64.81 281 HIS A N 1
ATOM 2245 C CA . HIS A 1 281 ? 12.500 -3.549 -21.464 1.00 64.81 281 HIS A CA 1
ATOM 2246 C C . HIS A 1 281 ? 13.312 -2.275 -21.204 1.00 64.81 281 HIS A C 1
ATOM 2248 O O . HIS A 1 281 ? 12.813 -1.150 -21.330 1.00 64.81 281 HIS A O 1
ATOM 2254 N N . VAL A 1 282 ? 14.558 -2.451 -20.781 1.00 68.75 282 VAL A N 1
ATOM 2255 C CA . VAL A 1 282 ? 15.528 -1.370 -20.621 1.00 68.75 282 VAL A CA 1
ATOM 2256 C C . VAL A 1 282 ? 16.479 -1.439 -21.804 1.00 68.75 282 VAL A C 1
ATOM 2258 O O . VAL A 1 282 ? 17.365 -2.292 -21.858 1.00 68.75 282 VAL A O 1
ATOM 2261 N N . TYR A 1 283 ? 16.289 -0.532 -22.758 1.00 70.50 283 TYR A N 1
ATOM 2262 C CA . TYR A 1 283 ? 17.136 -0.444 -23.944 1.00 70.50 283 TYR A CA 1
ATOM 2263 C C . TYR A 1 283 ? 18.198 0.625 -23.738 1.00 70.50 283 TYR A C 1
ATOM 2265 O O . TYR A 1 283 ? 17.879 1.780 -23.449 1.00 70.50 283 TYR A O 1
ATOM 2273 N N . GLU A 1 284 ? 19.455 0.236 -23.915 1.00 71.12 284 GLU A N 1
ATOM 2274 C CA . GLU A 1 284 ? 20.588 1.151 -23.929 1.00 71.12 284 GLU A CA 1
ATOM 2275 C C . GLU A 1 284 ? 20.893 1.527 -25.380 1.00 71.12 284 GLU A C 1
ATOM 2277 O O . GLU A 1 284 ? 21.297 0.692 -26.191 1.00 71.12 284 GLU A O 1
ATOM 2282 N N . GLY A 1 285 ? 20.619 2.784 -25.718 1.00 68.12 285 GLY A N 1
ATOM 2283 C CA . GLY A 1 285 ? 20.975 3.384 -27.000 1.00 68.12 285 GLY A CA 1
ATOM 2284 C C . GLY A 1 285 ? 22.113 4.383 -26.838 1.00 68.12 285 GLY A C 1
ATOM 2285 O O . GLY A 1 285 ? 22.493 4.740 -25.720 1.00 68.12 285 GLY A O 1
ATOM 2286 N N . SER A 1 286 ? 22.619 4.916 -27.953 1.00 66.56 286 SER A N 1
ATOM 2287 C CA . SER A 1 286 ? 23.641 5.974 -27.880 1.00 66.56 286 SER A CA 1
ATOM 2288 C C . SER A 1 286 ? 23.092 7.269 -27.259 1.00 66.56 286 SER A C 1
ATOM 2290 O O . SER A 1 286 ? 23.852 8.101 -26.762 1.00 66.56 286 SER A O 1
ATOM 2292 N N . SER A 1 287 ? 21.760 7.410 -27.240 1.00 65.69 287 SER A N 1
ATOM 2293 C CA . SER A 1 287 ? 21.027 8.543 -26.679 1.00 65.69 287 SER A CA 1
ATOM 2294 C C . SER A 1 287 ? 20.622 8.395 -25.209 1.00 65.69 287 SER A C 1
ATOM 2296 O O . SER A 1 287 ? 20.036 9.328 -24.666 1.00 65.69 287 SER A O 1
ATOM 2298 N N . GLY A 1 288 ? 20.884 7.247 -24.572 1.00 74.81 288 GLY A N 1
ATOM 2299 C CA . GLY A 1 288 ? 20.521 6.982 -23.175 1.00 74.81 288 GLY A CA 1
ATOM 2300 C C . GLY A 1 288 ? 19.652 5.737 -22.985 1.00 74.81 288 GLY A C 1
ATOM 2301 O O . GLY A 1 288 ? 19.603 4.852 -23.841 1.00 74.81 288 GLY A O 1
ATOM 2302 N N . VAL A 1 289 ? 18.968 5.671 -21.840 1.00 77.19 289 VAL A N 1
ATOM 2303 C CA . VAL A 1 289 ? 18.134 4.528 -21.450 1.00 77.19 289 VAL A CA 1
ATOM 2304 C C . VAL A 1 289 ? 16.665 4.782 -21.779 1.00 77.19 289 VAL A C 1
ATOM 2306 O O . VAL A 1 289 ? 16.089 5.776 -21.342 1.00 77.19 289 VAL A O 1
ATOM 2309 N N . THR A 1 290 ? 16.042 3.855 -22.508 1.00 76.25 290 THR A N 1
ATOM 2310 C CA . THR A 1 290 ? 14.600 3.883 -22.798 1.00 76.25 290 THR A CA 1
ATOM 2311 C C . THR A 1 290 ? 13.863 2.847 -21.960 1.00 76.25 290 THR A C 1
ATOM 2313 O O . THR A 1 290 ? 14.261 1.685 -21.931 1.00 76.25 290 THR A O 1
ATOM 2316 N N . VAL A 1 291 ? 12.764 3.270 -21.325 1.00 74.06 291 VAL A N 1
ATOM 2317 C CA . VAL A 1 291 ? 11.851 2.408 -20.562 1.00 74.06 291 VAL A CA 1
ATOM 2318 C C . VAL A 1 291 ? 10.457 2.490 -21.178 1.00 74.06 291 VAL A C 1
ATOM 2320 O O . VAL A 1 291 ? 9.871 3.570 -21.261 1.00 74.06 291 VAL A O 1
ATOM 2323 N N . VAL A 1 292 ? 9.913 1.350 -21.601 1.00 71.38 292 VAL A N 1
ATOM 2324 C CA . VAL A 1 292 ? 8.579 1.268 -22.220 1.00 71.38 292 VAL A CA 1
ATOM 2325 C C . VAL A 1 292 ? 7.508 1.187 -21.138 1.00 71.38 292 VAL A C 1
ATOM 2327 O O . VAL A 1 292 ? 7.556 0.285 -20.310 1.00 71.38 292 VAL A O 1
ATOM 2330 N N . GLN A 1 293 ? 6.542 2.112 -21.118 1.00 71.00 293 GLN A N 1
ATOM 2331 C CA . GLN A 1 293 ? 5.392 2.016 -20.210 1.00 71.00 293 GLN A CA 1
ATOM 2332 C C . GLN A 1 293 ? 4.529 0.804 -20.564 1.00 71.00 293 GLN A C 1
ATOM 2334 O O . GLN A 1 293 ? 4.238 0.576 -21.736 1.00 71.00 293 GLN A O 1
ATOM 2339 N N . SER A 1 294 ? 4.100 0.066 -19.543 1.00 71.50 294 SER A N 1
ATOM 2340 C CA . SER A 1 294 ? 3.274 -1.123 -19.738 1.00 71.50 294 SER A CA 1
ATOM 2341 C C . SER A 1 294 ? 1.806 -0.769 -20.003 1.00 71.50 294 SER A C 1
ATOM 2343 O O . SER A 1 294 ? 1.342 0.335 -19.692 1.00 71.50 294 SER A O 1
ATOM 2345 N N . ASN A 1 295 ? 1.072 -1.701 -20.609 1.00 77.00 295 ASN A N 1
ATOM 2346 C CA . ASN A 1 295 ? -0.354 -1.548 -20.878 1.00 77.00 295 ASN A CA 1
ATOM 2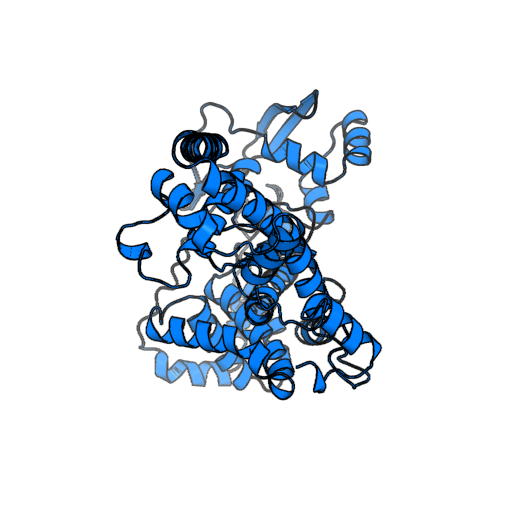347 C C . ASN A 1 295 ? -1.162 -1.638 -19.573 1.00 77.00 295 ASN A C 1
ATOM 2349 O O . ASN A 1 295 ? -1.106 -2.646 -18.880 1.00 77.00 295 ASN A O 1
ATOM 2353 N N . LEU A 1 296 ? -1.965 -0.612 -19.273 1.00 81.12 296 LEU A N 1
ATOM 2354 C CA . LEU A 1 296 ? -2.745 -0.543 -18.035 1.00 81.12 296 LEU A CA 1
ATOM 2355 C C . LEU A 1 296 ? -3.638 -1.777 -17.810 1.00 81.12 296 LEU A C 1
ATOM 2357 O O . LEU A 1 296 ? -3.622 -2.344 -16.728 1.00 81.12 296 LEU A O 1
ATOM 2361 N N . PHE A 1 297 ? -4.377 -2.234 -18.824 1.00 83.62 297 PHE A N 1
ATOM 2362 C CA . PHE A 1 297 ? -5.265 -3.397 -18.688 1.00 83.62 297 PHE A CA 1
ATOM 2363 C C . PHE A 1 297 ? -4.488 -4.692 -18.457 1.00 83.62 297 PHE A C 1
ATOM 2365 O O . PHE A 1 297 ? -4.956 -5.575 -17.744 1.00 83.62 297 PHE A O 1
ATOM 2372 N N . LEU A 1 298 ? -3.302 -4.803 -19.058 1.00 82.38 298 LEU A N 1
ATOM 2373 C CA . LEU A 1 298 ? -2.430 -5.953 -18.864 1.00 82.38 298 LEU A CA 1
ATOM 2374 C C . LEU A 1 298 ? -1.885 -5.984 -17.435 1.00 82.38 298 LEU A C 1
ATOM 2376 O O . LEU A 1 298 ? -1.969 -7.013 -16.777 1.00 82.38 298 LEU A O 1
ATOM 2380 N N . VAL A 1 299 ? -1.361 -4.853 -16.960 1.00 83.94 299 VAL A N 1
ATOM 2381 C CA . VAL A 1 299 ? -0.739 -4.716 -15.637 1.00 83.94 299 VAL A CA 1
ATOM 2382 C C . VAL A 1 299 ? -1.759 -4.931 -14.526 1.00 83.94 299 VAL A C 1
ATOM 2384 O O . VAL A 1 299 ? -1.555 -5.806 -13.687 1.00 83.94 299 VAL A O 1
ATOM 2387 N N . GLU A 1 300 ? -2.883 -4.207 -14.564 1.00 89.25 300 GLU A N 1
ATOM 2388 C CA . GLU A 1 300 ? -3.951 -4.372 -13.571 1.00 89.25 300 GLU A CA 1
ATOM 2389 C C . GLU A 1 300 ? -4.541 -5.776 -13.629 1.00 89.25 300 GLU A C 1
ATOM 2391 O O . GLU A 1 300 ? -4.684 -6.442 -12.608 1.00 89.25 300 GLU A O 1
ATOM 2396 N N . GLY A 1 301 ? -4.810 -6.288 -14.830 1.00 90.44 301 GLY A N 1
ATOM 2397 C CA . GLY A 1 301 ? -5.354 -7.626 -14.975 1.00 90.44 301 GLY A CA 1
ATOM 2398 C C . GLY A 1 301 ? -4.421 -8.728 -14.470 1.00 90.44 301 GLY A C 1
ATOM 2399 O O . GLY A 1 301 ? -4.897 -9.697 -13.880 1.00 90.44 301 GLY A O 1
ATOM 2400 N N . LEU A 1 302 ? -3.108 -8.609 -14.707 1.00 88.69 302 LEU A N 1
ATOM 2401 C CA . LEU A 1 302 ? -2.108 -9.570 -14.235 1.00 88.69 302 LEU A CA 1
ATOM 2402 C C . LEU A 1 302 ? -2.034 -9.554 -12.711 1.00 88.69 302 LEU A C 1
ATOM 2404 O O . LEU A 1 302 ? -1.995 -10.625 -12.102 1.00 88.69 302 LEU A O 1
ATOM 2408 N N . ALA A 1 303 ? -2.031 -8.361 -12.112 1.00 91.12 303 ALA A N 1
ATOM 2409 C CA . ALA A 1 303 ? -2.024 -8.189 -10.667 1.00 91.12 303 ALA A CA 1
ATOM 2410 C C . ALA A 1 303 ? -3.278 -8.799 -10.023 1.00 91.12 303 ALA A C 1
ATOM 2412 O O . ALA A 1 303 ? -3.149 -9.613 -9.106 1.00 91.12 303 ALA A O 1
ATOM 2413 N N . GLU A 1 304 ? -4.469 -8.505 -10.558 1.00 93.19 304 GLU A N 1
ATOM 2414 C CA . GLU A 1 304 ? -5.730 -9.090 -10.082 1.00 93.19 304 GLU A CA 1
ATOM 2415 C C . GLU A 1 304 ? -5.766 -10.609 -10.255 1.00 93.19 304 GLU A C 1
ATOM 2417 O O . GLU A 1 304 ? -6.140 -11.335 -9.336 1.00 93.19 304 GLU A O 1
ATOM 2422 N N . PHE A 1 305 ? -5.349 -11.120 -11.416 1.00 91.50 305 PHE A N 1
ATOM 2423 C CA . PHE A 1 305 ? -5.360 -12.556 -11.689 1.00 91.50 305 PHE A CA 1
ATOM 2424 C C . PHE A 1 305 ? -4.400 -13.319 -10.770 1.00 91.50 305 PHE A C 1
ATOM 2426 O O . PHE A 1 305 ? -4.758 -14.360 -10.219 1.00 91.50 305 PHE A O 1
ATOM 2433 N N . ALA A 1 306 ? -3.191 -12.795 -10.571 1.00 90.38 306 ALA A N 1
ATOM 2434 C CA . ALA A 1 306 ? -2.205 -13.390 -9.679 1.00 90.38 306 ALA A CA 1
ATOM 2435 C C . ALA A 1 306 ? -2.661 -13.338 -8.208 1.00 90.38 306 ALA A C 1
ATOM 2437 O O . ALA A 1 306 ? -2.552 -14.341 -7.495 1.00 90.38 306 ALA A O 1
ATOM 2438 N N . ALA A 1 307 ? -3.241 -12.213 -7.771 1.00 92.81 307 ALA A N 1
ATOM 2439 C CA . ALA A 1 307 ? -3.801 -12.080 -6.430 1.00 92.81 307 ALA A CA 1
ATOM 2440 C C . ALA A 1 307 ? -4.966 -13.059 -6.211 1.00 92.81 307 ALA A C 1
ATOM 2442 O O . ALA A 1 307 ? -4.991 -13.752 -5.193 1.00 92.81 307 ALA A O 1
ATOM 2443 N N . ASP A 1 308 ? -5.878 -13.193 -7.179 1.00 92.50 308 ASP A N 1
ATOM 2444 C CA . ASP A 1 308 ? -6.995 -14.145 -7.136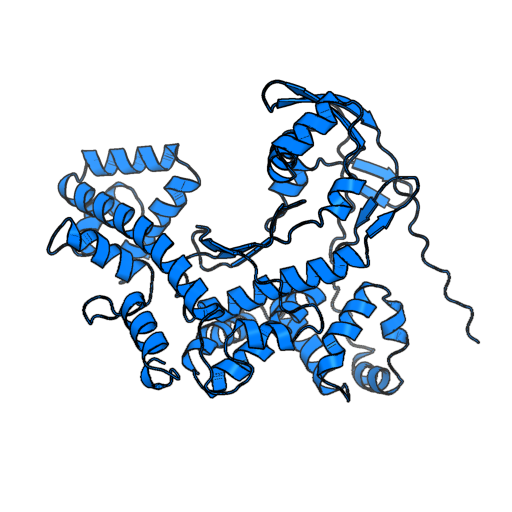 1.00 92.50 308 ASP A CA 1
ATOM 2445 C C . ASP A 1 308 ? -6.503 -15.595 -7.000 1.00 92.50 308 ASP A C 1
ATOM 2447 O O . ASP A 1 308 ? -7.016 -16.339 -6.165 1.00 92.50 308 ASP A O 1
ATOM 2451 N N . GLN A 1 309 ? -5.447 -15.998 -7.717 1.00 90.94 309 GLN A N 1
ATOM 2452 C CA . GLN A 1 309 ? -4.866 -17.342 -7.570 1.00 90.94 309 GLN A CA 1
ATOM 2453 C C . GLN A 1 309 ? -4.408 -17.632 -6.132 1.00 90.94 309 GLN A C 1
ATOM 2455 O O . GLN A 1 309 ? -4.709 -18.698 -5.586 1.00 90.94 309 GLN A O 1
ATOM 2460 N N . VAL A 1 310 ? -3.727 -16.679 -5.489 1.00 91.81 310 VAL A N 1
ATOM 2461 C CA . VAL A 1 310 ? -3.314 -16.810 -4.081 1.00 91.81 310 VAL A CA 1
ATOM 2462 C C . VAL A 1 310 ? -4.534 -16.806 -3.155 1.00 91.81 310 VAL A C 1
ATOM 2464 O O . VAL A 1 310 ? -4.643 -17.644 -2.252 1.00 91.81 310 VAL A O 1
ATOM 2467 N N . MET A 1 311 ? -5.474 -15.888 -3.382 1.00 93.00 311 MET A N 1
ATOM 2468 C CA . MET A 1 311 ? -6.660 -15.723 -2.545 1.00 93.00 311 MET A CA 1
ATOM 2469 C C . MET A 1 311 ? -7.608 -16.918 -2.623 1.00 93.00 311 MET A C 1
ATOM 2471 O O . MET A 1 311 ? -8.189 -17.273 -1.599 1.00 93.00 311 MET A O 1
ATOM 2475 N N . GLN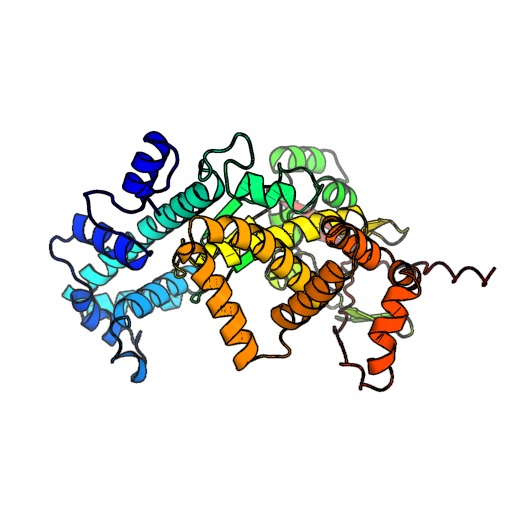 A 1 312 ? -7.724 -17.598 -3.765 1.00 91.81 312 GLN A N 1
ATOM 2476 C CA . GLN A 1 312 ? -8.504 -18.832 -3.896 1.00 91.81 312 GLN A CA 1
ATOM 2477 C C . GLN A 1 312 ? -7.958 -19.953 -3.004 1.00 91.81 312 GLN A C 1
ATOM 2479 O O . GLN A 1 312 ? -8.734 -20.650 -2.344 1.00 91.81 312 GLN A O 1
ATOM 2484 N N . GLU A 1 313 ? -6.634 -20.114 -2.931 1.00 91.81 313 GLU A N 1
ATOM 2485 C CA . GLU A 1 313 ? -6.005 -21.099 -2.041 1.00 91.81 313 GLU A CA 1
ATOM 2486 C C . GLU A 1 313 ? -6.228 -20.748 -0.563 1.00 91.81 313 GLU A C 1
ATOM 2488 O O . GLU A 1 313 ? -6.568 -21.616 0.249 1.00 91.81 313 GLU A O 1
ATOM 2493 N N . ILE A 1 314 ? -6.137 -19.461 -0.212 1.00 92.25 314 ILE A N 1
ATOM 2494 C CA . ILE A 1 314 ? -6.457 -18.976 1.138 1.00 92.25 314 ILE A CA 1
ATOM 2495 C C . ILE A 1 314 ? -7.939 -19.217 1.458 1.00 92.25 314 ILE A C 1
ATOM 2497 O O . ILE A 1 314 ? -8.257 -19.730 2.535 1.00 92.25 314 ILE A O 1
ATOM 2501 N N . ALA A 1 315 ? -8.847 -18.909 0.529 1.00 92.75 315 ALA A N 1
ATOM 2502 C CA . ALA A 1 315 ? -10.295 -18.991 0.707 1.00 92.75 315 ALA A CA 1
ATOM 2503 C C . ALA A 1 315 ? -10.774 -20.410 1.030 1.00 92.75 315 ALA A C 1
ATOM 2505 O O . ALA A 1 315 ? -11.703 -20.570 1.822 1.00 92.75 315 ALA A O 1
ATOM 2506 N N . ARG A 1 316 ? -10.113 -21.449 0.496 1.00 90.88 316 ARG A N 1
ATOM 2507 C CA . ARG A 1 316 ? -10.442 -22.856 0.801 1.00 90.88 316 ARG A CA 1
ATOM 2508 C C . ARG A 1 316 ? -10.358 -23.180 2.294 1.00 90.88 316 ARG A C 1
ATOM 2510 O O . ARG A 1 316 ? -11.078 -24.056 2.767 1.00 90.88 316 ARG A O 1
ATOM 2517 N N . ARG A 1 317 ? -9.492 -22.488 3.042 1.00 89.44 317 ARG A N 1
A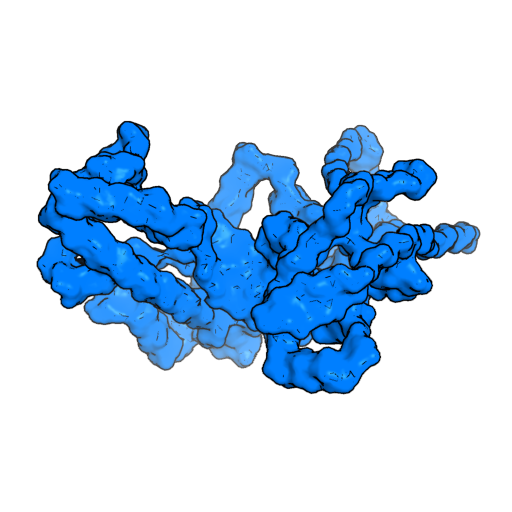TOM 2518 C CA . ARG A 1 317 ? -9.277 -22.712 4.485 1.00 89.44 317 ARG A CA 1
ATOM 2519 C C . ARG A 1 317 ? -9.755 -21.550 5.354 1.00 89.44 317 ARG A C 1
ATOM 2521 O O . ARG A 1 317 ? -10.175 -21.762 6.493 1.00 89.44 317 ARG A O 1
ATOM 2528 N N . TYR A 1 318 ? -9.709 -20.332 4.825 1.00 92.25 318 TYR A N 1
ATOM 2529 C CA . TYR A 1 318 ? -10.042 -19.090 5.517 1.00 92.25 318 TYR A CA 1
ATOM 2530 C C . TYR A 1 318 ? -10.961 -18.199 4.658 1.00 92.25 318 TYR A C 1
ATOM 2532 O O . TYR A 1 318 ? -10.546 -17.111 4.263 1.00 92.25 318 TYR A O 1
ATOM 2540 N N . PRO A 1 319 ? -12.226 -18.600 4.405 1.00 90.12 319 PRO A N 1
ATOM 2541 C CA . PRO A 1 319 ? -13.112 -17.901 3.464 1.00 90.12 319 PRO A CA 1
ATOM 2542 C C . PRO A 1 319 ? -13.283 -16.402 3.741 1.00 90.12 319 PRO A C 1
ATOM 2544 O O . PRO A 1 319 ? -13.325 -15.599 2.820 1.00 90.12 319 PRO A O 1
ATOM 2547 N N . VAL A 1 320 ? -13.323 -16.014 5.021 1.00 88.06 320 VAL A N 1
ATOM 2548 C CA . VAL A 1 320 ? -13.493 -14.614 5.450 1.00 88.06 320 VAL A CA 1
ATOM 2549 C C . VAL A 1 320 ? -12.381 -13.699 4.923 1.00 88.06 320 VAL A C 1
ATOM 2551 O O . VAL A 1 320 ? -12.640 -12.531 4.668 1.00 88.06 320 VAL A O 1
ATOM 2554 N N . MET A 1 321 ? -11.162 -14.211 4.726 1.00 89.75 321 MET A N 1
ATOM 2555 C CA . MET A 1 321 ? -10.040 -13.398 4.236 1.00 89.75 321 MET A CA 1
ATOM 2556 C C . MET A 1 321 ? -10.177 -13.044 2.749 1.00 89.75 321 MET A C 1
ATOM 2558 O O . MET A 1 321 ? -9.595 -12.064 2.308 1.00 89.75 321 MET A O 1
ATOM 2562 N N . ALA A 1 322 ? -10.967 -13.801 1.983 1.00 88.00 322 ALA A N 1
ATOM 2563 C CA . ALA A 1 322 ? -11.223 -13.530 0.568 1.00 88.00 322 ALA A CA 1
ATOM 2564 C C . ALA A 1 322 ? -12.439 -12.623 0.322 1.00 88.00 322 ALA A C 1
ATOM 2566 O O . ALA A 1 322 ? -12.710 -12.260 -0.820 1.00 88.00 322 ALA A O 1
ATOM 2567 N N . LEU A 1 323 ? -13.173 -12.247 1.376 1.00 87.88 323 LEU A N 1
ATOM 2568 C CA . LEU A 1 323 ? -14.405 -11.473 1.238 1.00 87.88 323 LEU A CA 1
ATOM 2569 C C . LEU A 1 323 ? -14.154 -10.072 0.663 1.00 87.88 323 LEU A C 1
ATOM 2571 O O . LEU A 1 323 ? -14.913 -9.645 -0.198 1.00 87.88 323 LEU A O 1
ATOM 2575 N N . GLY A 1 324 ? -13.086 -9.395 1.103 1.00 85.38 324 GLY A N 1
ATOM 2576 C CA . GLY A 1 324 ? -12.778 -8.027 0.669 1.00 85.38 324 GLY A CA 1
ATOM 2577 C C . GLY A 1 324 ? -12.570 -7.918 -0.842 1.00 85.38 324 GLY A C 1
ATOM 2578 O O . GLY A 1 324 ? -13.148 -7.046 -1.482 1.00 85.38 324 GLY A O 1
ATOM 2579 N N . GLU A 1 325 ? -11.823 -8.857 -1.426 1.00 85.56 325 GLU A N 1
ATOM 2580 C CA . GLU A 1 325 ? -11.581 -8.884 -2.872 1.00 85.56 325 GLU A CA 1
ATOM 2581 C C . GLU A 1 325 ? -12.846 -9.251 -3.660 1.00 85.56 325 GLU A C 1
ATOM 2583 O O . GLU A 1 325 ? -13.158 -8.634 -4.676 1.00 85.56 325 GLU A O 1
ATOM 2588 N N . ALA A 1 326 ? -13.628 -10.216 -3.164 1.00 84.75 326 ALA A N 1
ATOM 2589 C CA . ALA A 1 326 ? -14.887 -10.594 -3.800 1.00 84.75 326 ALA A CA 1
ATOM 2590 C C . ALA A 1 326 ? -15.897 -9.430 -3.825 1.00 84.75 326 ALA A C 1
ATOM 2592 O O . ALA A 1 326 ? -16.570 -9.222 -4.836 1.00 84.75 326 ALA A O 1
ATOM 2593 N N . GLU A 1 327 ? -15.989 -8.663 -2.734 1.00 86.25 327 GLU A N 1
ATOM 2594 C CA . GLU A 1 327 ? -16.831 -7.467 -2.643 1.00 86.25 327 GLU A CA 1
ATOM 2595 C C . GLU A 1 327 ? -16.343 -6.364 -3.591 1.00 86.25 327 GLU A C 1
ATOM 2597 O O . GLU A 1 327 ? -17.139 -5.856 -4.382 1.00 86.25 327 GLU A O 1
ATOM 2602 N N . LYS A 1 328 ? -15.034 -6.071 -3.592 1.00 86.56 328 LYS A N 1
ATOM 2603 C CA . LYS A 1 328 ? -14.397 -5.106 -4.503 1.00 86.56 328 LYS A CA 1
ATOM 2604 C C . LYS A 1 328 ? -14.702 -5.427 -5.971 1.00 86.56 328 LYS A C 1
ATOM 2606 O O . LYS A 1 328 ? -15.162 -4.554 -6.709 1.00 86.56 328 LYS A O 1
ATOM 2611 N N . LEU A 1 329 ? -14.486 -6.670 -6.408 1.00 83.56 329 LEU A N 1
ATOM 2612 C CA . LEU A 1 329 ? -14.747 -7.081 -7.794 1.00 83.56 329 LEU A CA 1
ATOM 2613 C C . LEU A 1 329 ? -16.239 -6.998 -8.152 1.00 83.56 329 LEU A C 1
ATOM 2615 O O . LEU A 1 329 ? -16.580 -6.558 -9.252 1.00 83.56 329 LEU A O 1
ATOM 2619 N N . ALA A 1 330 ? -17.135 -7.376 -7.233 1.00 85.38 330 ALA A N 1
ATOM 2620 C CA . ALA A 1 330 ? -18.579 -7.273 -7.444 1.00 85.38 330 ALA A CA 1
ATOM 2621 C C . ALA A 1 330 ? -19.046 -5.810 -7.556 1.00 85.38 330 ALA A C 1
ATOM 2623 O O . ALA A 1 330 ? -19.841 -5.481 -8.442 1.00 85.38 330 ALA A O 1
ATOM 2624 N N . GLU A 1 331 ? -18.527 -4.920 -6.706 1.00 86.75 331 GLU A N 1
ATOM 2625 C CA . GLU A 1 331 ? -18.809 -3.484 -6.769 1.00 86.75 331 GLU A CA 1
ATOM 2626 C C . GLU A 1 331 ? -18.289 -2.871 -8.076 1.00 86.75 331 GLU A C 1
ATOM 2628 O O . GLU A 1 331 ? -19.017 -2.126 -8.740 1.00 86.75 331 GLU A O 1
ATOM 2633 N N . MET A 1 332 ? -17.060 -3.205 -8.489 1.00 85.19 332 MET A N 1
ATOM 2634 C CA . MET A 1 332 ? -16.505 -2.736 -9.764 1.00 85.19 332 MET A CA 1
ATOM 2635 C C . MET A 1 332 ? -17.335 -3.225 -10.951 1.00 85.19 332 MET A C 1
ATOM 2637 O O . MET A 1 332 ? -17.652 -2.428 -11.831 1.00 85.19 332 MET A O 1
ATOM 2641 N N . ALA A 1 333 ? -17.776 -4.484 -10.953 1.00 82.88 333 ALA A N 1
ATOM 2642 C CA . ALA A 1 333 ? -18.654 -5.006 -12.000 1.00 82.88 333 ALA A CA 1
ATOM 2643 C C . ALA A 1 333 ? -19.995 -4.261 -12.083 1.00 82.88 333 ALA A C 1
ATOM 2645 O O . ALA A 1 333 ? -20.511 -4.046 -13.180 1.00 82.88 333 ALA A O 1
ATOM 2646 N N . ALA A 1 334 ? -20.545 -3.834 -10.944 1.00 83.88 334 ALA A N 1
ATOM 2647 C CA . ALA A 1 334 ? -21.804 -3.099 -10.896 1.00 83.88 334 ALA A CA 1
ATOM 2648 C C . ALA A 1 334 ? -21.662 -1.615 -11.282 1.00 83.88 334 ALA A C 1
ATOM 2650 O O . ALA A 1 334 ? -22.563 -1.052 -11.904 1.00 83.88 334 ALA A O 1
ATOM 2651 N N . THR A 1 335 ? -20.559 -0.968 -10.897 1.00 87.94 335 THR A N 1
ATOM 2652 C CA . THR A 1 335 ? -20.416 0.499 -10.965 1.00 87.94 335 THR A CA 1
ATOM 2653 C C . THR A 1 335 ? -19.480 0.983 -12.069 1.00 87.94 335 THR A C 1
ATOM 2655 O O . THR A 1 335 ? -19.664 2.084 -12.591 1.00 87.94 335 THR A O 1
ATOM 2658 N N . ARG A 1 336 ? -18.473 0.182 -12.433 1.00 85.56 336 ARG A N 1
ATOM 2659 C CA . ARG A 1 336 ? -17.387 0.525 -13.363 1.00 85.56 336 ARG A CA 1
ATOM 2660 C C . ARG A 1 336 ? -17.010 -0.691 -14.231 1.00 85.56 336 ARG A C 1
ATOM 2662 O O . ARG A 1 336 ? -15.877 -1.163 -14.175 1.00 85.56 336 ARG A O 1
ATOM 2669 N N . PRO A 1 337 ? -17.921 -1.205 -15.078 1.00 78.69 337 PRO A N 1
ATOM 2670 C CA . PRO A 1 337 ? -17.691 -2.440 -15.836 1.00 78.69 337 PRO A CA 1
ATOM 2671 C C . PRO A 1 337 ? -16.541 -2.354 -16.854 1.00 78.69 337 PRO A C 1
ATOM 2673 O O . PRO A 1 337 ? -16.080 -3.379 -17.344 1.00 78.69 337 PRO A O 1
ATOM 2676 N N . THR A 1 338 ? -16.082 -1.143 -17.183 1.00 81.81 338 THR A N 1
ATOM 2677 C CA . THR A 1 338 ? -14.947 -0.894 -18.083 1.00 81.81 338 THR A CA 1
ATOM 2678 C C . THR A 1 338 ? -13.652 -0.543 -17.347 1.00 81.81 338 THR A C 1
ATOM 2680 O O . THR A 1 338 ? -12.716 -0.052 -17.976 1.00 81.81 338 THR A O 1
ATOM 2683 N N . ASP A 1 339 ? -13.605 -0.719 -16.023 1.00 87.56 339 ASP A N 1
ATOM 2684 C CA . ASP A 1 339 ? -12.393 -0.495 -15.233 1.00 87.56 339 ASP A CA 1
ATOM 2685 C C . ASP A 1 339 ? -11.278 -1.456 -15.678 1.00 87.56 339 ASP A C 1
ATOM 2687 O O . ASP A 1 339 ? -11.536 -2.620 -16.008 1.00 87.56 339 ASP A O 1
ATOM 2691 N N . ALA A 1 340 ? -10.038 -0.962 -15.709 1.00 87.19 340 ALA A N 1
ATOM 2692 C CA . ALA A 1 340 ? -8.889 -1.726 -16.182 1.00 87.19 340 ALA A CA 1
ATOM 2693 C C . ALA A 1 340 ? -8.620 -2.971 -15.329 1.00 87.19 340 ALA A C 1
ATOM 2695 O O . ALA A 1 340 ? -8.241 -4.002 -15.885 1.00 87.19 340 ALA A O 1
ATOM 2696 N N . HIS A 1 341 ? -8.905 -2.903 -14.026 1.00 89.62 341 HIS A N 1
ATOM 2697 C CA . HIS A 1 341 ? -8.801 -4.033 -13.105 1.00 89.62 341 HIS A CA 1
ATOM 2698 C C . HIS A 1 341 ? -9.728 -5.175 -13.528 1.00 89.62 341 HIS A C 1
ATOM 2700 O O . HIS A 1 341 ? -9.292 -6.301 -13.757 1.00 89.62 341 HIS A O 1
ATOM 2706 N N . LEU A 1 342 ? -11.017 -4.869 -13.714 1.00 86.44 342 LEU A N 1
ATOM 2707 C CA . LEU A 1 342 ? -12.029 -5.872 -14.030 1.00 86.44 342 LEU A CA 1
ATOM 2708 C C . LEU A 1 342 ? -11.866 -6.430 -15.447 1.00 86.44 342 LEU A C 1
ATOM 2710 O O . LEU A 1 342 ? -11.849 -7.648 -15.629 1.00 86.44 342 LEU A O 1
ATOM 2714 N N . LEU A 1 343 ? -11.757 -5.560 -16.457 1.00 86.00 343 LEU A N 1
ATOM 2715 C CA . LEU A 1 343 ? -11.611 -6.014 -17.842 1.00 86.00 343 LEU A CA 1
ATOM 2716 C C . LEU A 1 343 ? -10.287 -6.754 -18.044 1.00 86.00 343 LEU A C 1
ATOM 2718 O O . LEU A 1 343 ? -10.282 -7.817 -18.662 1.00 86.00 343 LEU A O 1
ATOM 2722 N N . GLY A 1 344 ? -9.188 -6.239 -17.486 1.00 88.50 344 GLY A N 1
ATOM 2723 C CA . GLY A 1 344 ? -7.887 -6.902 -17.515 1.00 88.50 344 GLY A CA 1
ATOM 2724 C C . GLY A 1 344 ? -7.938 -8.295 -16.889 1.00 88.50 344 GLY A C 1
ATOM 2725 O O . GLY A 1 344 ? -7.519 -9.268 -17.520 1.00 88.50 344 GLY A O 1
ATOM 2726 N N . PHE A 1 345 ? -8.518 -8.412 -15.689 1.00 90.06 345 PHE A N 1
ATOM 2727 C CA . PHE A 1 345 ? -8.692 -9.691 -14.995 1.00 90.06 345 PHE A CA 1
ATOM 2728 C C . PHE A 1 345 ? -9.474 -10.699 -15.844 1.00 90.06 345 PHE A C 1
ATOM 2730 O O . PHE A 1 345 ? -9.041 -11.840 -16.013 1.00 90.06 345 PHE A O 1
ATOM 2737 N N . LEU A 1 346 ? -10.611 -10.285 -16.413 1.00 87.38 346 LEU A N 1
ATOM 2738 C CA . LEU A 1 346 ? -11.455 -11.159 -17.230 1.00 87.38 346 LEU A CA 1
ATOM 2739 C C . LEU A 1 346 ? -10.749 -11.616 -18.512 1.00 87.38 346 LEU A C 1
ATOM 2741 O O . LEU A 1 346 ? -10.861 -12.790 -18.875 1.00 87.38 346 LEU A O 1
ATOM 2745 N N . LEU A 1 347 ? -10.004 -10.727 -19.176 1.00 86.00 347 LEU A N 1
ATOM 2746 C CA . LEU A 1 347 ? -9.221 -11.063 -20.370 1.00 86.00 347 LEU A CA 1
ATOM 2747 C C . LEU A 1 347 ? -8.152 -12.114 -20.053 1.00 86.00 347 LEU A C 1
ATOM 2749 O O . LEU A 1 347 ? -8.061 -13.137 -20.733 1.00 86.00 347 LEU A O 1
ATOM 2753 N N . ILE A 1 348 ? -7.385 -11.896 -18.986 1.00 86.81 348 ILE A N 1
ATOM 2754 C CA . ILE A 1 348 ? -6.283 -12.783 -18.599 1.00 86.81 348 ILE A CA 1
ATOM 2755 C C . ILE A 1 348 ? -6.805 -14.117 -18.086 1.00 86.81 348 ILE A C 1
ATOM 2757 O O . ILE A 1 348 ? -6.274 -15.162 -18.457 1.00 86.81 348 ILE A O 1
ATOM 2761 N N . ARG A 1 349 ? -7.884 -14.112 -17.299 1.00 86.81 349 ARG A N 1
ATOM 2762 C CA . ARG A 1 349 ? -8.550 -15.339 -16.861 1.00 86.81 349 ARG A CA 1
ATOM 2763 C C . ARG A 1 349 ? -9.079 -16.149 -18.044 1.00 86.81 349 ARG A C 1
ATOM 2765 O O . ARG A 1 349 ? -8.889 -17.361 -18.077 1.00 86.81 349 ARG A O 1
ATOM 2772 N N . THR A 1 350 ? -9.697 -15.489 -19.024 1.00 83.19 350 THR A N 1
ATOM 2773 C CA . THR A 1 350 ? -10.184 -16.151 -20.245 1.00 83.19 350 THR A CA 1
ATOM 2774 C C . THR A 1 350 ? -9.025 -16.780 -21.012 1.00 83.19 350 THR A C 1
ATOM 2776 O O . THR A 1 350 ? -9.100 -17.952 -21.373 1.00 83.19 350 THR A O 1
ATOM 2779 N N . LEU A 1 351 ? -7.921 -16.048 -21.189 1.00 81.12 351 LEU A N 1
ATOM 2780 C CA . LEU A 1 351 ? -6.703 -16.593 -21.787 1.00 81.12 351 LEU A CA 1
ATOM 2781 C C . LEU A 1 351 ? -6.192 -17.804 -20.989 1.00 81.12 351 LEU A C 1
ATOM 2783 O O . LEU A 1 351 ? -5.936 -18.856 -21.569 1.00 81.12 351 LEU A O 1
ATOM 2787 N N . ALA A 1 352 ? -6.117 -17.702 -19.663 1.00 83.06 352 ALA A N 1
ATOM 2788 C CA . ALA A 1 352 ? -5.653 -18.775 -18.789 1.00 83.06 352 ALA A CA 1
ATOM 2789 C C . ALA A 1 352 ? -6.453 -20.071 -18.919 1.00 83.06 352 ALA A C 1
ATOM 2791 O O . ALA A 1 352 ? -5.868 -21.155 -18.915 1.00 83.06 352 ALA A O 1
ATOM 2792 N N . ASP A 1 353 ? -7.772 -19.967 -19.057 1.00 81.44 353 ASP A N 1
ATOM 2793 C CA . ASP A 1 353 ? -8.643 -21.128 -19.227 1.00 81.44 353 ASP A CA 1
ATOM 2794 C C . ASP A 1 353 ? -8.524 -21.771 -20.618 1.00 81.44 353 ASP A C 1
ATOM 2796 O O . ASP A 1 353 ? -8.869 -22.942 -20.778 1.00 81.44 353 ASP A O 1
ATOM 2800 N N . THR A 1 354 ? -7.982 -21.047 -21.602 1.00 75.88 354 THR A N 1
ATOM 2801 C CA . THR A 1 354 ? -7.724 -21.570 -22.955 1.00 75.88 354 THR A CA 1
ATOM 2802 C C . THR A 1 354 ? -6.347 -22.219 -23.107 1.00 75.88 354 THR A C 1
ATOM 2804 O O . THR A 1 354 ? -6.150 -23.019 -24.022 1.00 75.88 354 THR A O 1
ATOM 2807 N N . LEU A 1 355 ? -5.392 -21.923 -22.216 1.00 75.06 355 LEU A N 1
ATOM 2808 C CA . LEU A 1 355 ? -4.043 -22.482 -22.298 1.00 75.06 355 LEU A CA 1
ATOM 2809 C C . LEU A 1 355 ? -3.967 -23.903 -21.699 1.00 75.06 355 LEU A C 1
ATOM 2811 O O . LEU A 1 355 ? -4.439 -24.131 -20.583 1.00 75.06 355 LEU A O 1
ATOM 2815 N N . PRO A 1 356 ? -3.276 -24.858 -22.358 1.00 69.12 356 PRO A N 1
ATOM 2816 C CA . PRO A 1 356 ? -3.073 -26.211 -21.824 1.00 69.12 356 PRO A CA 1
ATOM 2817 C C . PRO A 1 356 ? -2.283 -26.240 -20.507 1.00 69.12 356 PRO A C 1
ATOM 2819 O O . PRO A 1 356 ? -2.461 -27.134 -19.682 1.00 69.12 356 PRO A O 1
ATOM 2822 N N . GLN A 1 357 ? -1.393 -25.263 -20.313 1.00 71.25 357 GLN A N 1
ATOM 2823 C CA . GLN A 1 357 ? -0.605 -25.083 -19.098 1.00 71.25 357 GLN A CA 1
ATOM 2824 C C . GLN A 1 357 ? -0.997 -23.759 -18.440 1.00 71.25 357 GLN A C 1
ATOM 2826 O O . GLN A 1 357 ? -0.525 -22.699 -18.841 1.00 71.25 357 GLN A O 1
ATOM 2831 N N . LYS A 1 358 ? -1.836 -23.818 -17.401 1.00 62.19 358 LYS A N 1
ATOM 2832 C CA . LYS A 1 358 ? -2.369 -22.620 -16.724 1.00 62.19 358 LYS A CA 1
ATOM 2833 C C . LYS A 1 358 ? -1.292 -21.697 -16.131 1.00 62.19 358 LYS A C 1
ATOM 2835 O O . LYS A 1 358 ? -1.511 -20.498 -16.047 1.00 62.19 358 LYS A O 1
ATOM 2840 N N . GLY A 1 359 ? -0.120 -22.232 -15.776 1.00 63.28 359 GLY A N 1
ATOM 2841 C CA . GLY A 1 359 ? 1.032 -21.445 -15.305 1.00 63.28 359 GLY A CA 1
ATOM 2842 C C . GLY A 1 359 ? 1.857 -20.774 -16.413 1.00 63.28 359 GLY A C 1
ATOM 2843 O O . GLY A 1 359 ? 2.820 -20.075 -16.123 1.00 63.28 359 GLY A O 1
ATOM 2844 N N . ALA A 1 360 ? 1.525 -20.987 -17.693 1.00 69.50 360 ALA A N 1
ATOM 2845 C CA . ALA A 1 360 ? 2.232 -20.351 -18.806 1.00 69.50 360 ALA A CA 1
ATOM 2846 C C . ALA A 1 360 ? 1.738 -18.924 -19.098 1.00 69.50 360 ALA A C 1
ATOM 2848 O O . ALA A 1 360 ? 2.421 -18.192 -19.809 1.00 69.50 360 ALA A O 1
ATOM 2849 N N . VAL A 1 361 ? 0.587 -18.524 -18.542 1.00 76.62 361 VAL A N 1
ATOM 2850 C CA . VAL A 1 361 ? -0.073 -17.233 -18.801 1.00 76.62 361 VAL A CA 1
ATOM 2851 C C . VAL A 1 361 ? 0.826 -16.063 -18.441 1.00 76.62 361 VAL A C 1
ATOM 2853 O O . VAL A 1 361 ? 1.035 -15.193 -19.277 1.00 76.62 361 VAL A O 1
ATOM 2856 N N . GLN A 1 362 ? 1.401 -16.055 -17.234 1.00 72.25 362 GLN A N 1
ATOM 2857 C CA . GLN A 1 362 ? 2.255 -14.950 -16.795 1.00 72.25 362 GLN A CA 1
ATOM 2858 C C . GLN A 1 362 ? 3.498 -14.812 -17.682 1.00 72.25 362 GLN A C 1
ATOM 2860 O O . GLN A 1 362 ? 3.862 -13.700 -18.051 1.00 72.25 362 GLN A O 1
ATOM 2865 N N . ARG A 1 363 ? 4.123 -15.933 -18.078 1.00 69.06 363 ARG A N 1
ATOM 2866 C CA . ARG A 1 363 ? 5.283 -15.919 -18.989 1.00 69.06 363 ARG A CA 1
ATOM 2867 C C . ARG A 1 363 ? 4.913 -15.401 -20.374 1.00 69.06 363 ARG A C 1
ATOM 2869 O O . ARG A 1 363 ? 5.628 -14.575 -20.918 1.00 69.06 363 ARG A O 1
ATOM 2876 N N . LEU A 1 364 ? 3.806 -15.885 -20.929 1.00 71.88 364 LEU A N 1
ATOM 2877 C CA . LEU A 1 364 ? 3.325 -15.505 -22.255 1.00 71.88 364 LEU A CA 1
ATOM 2878 C C . LEU A 1 364 ? 2.929 -14.028 -22.300 1.00 71.88 364 LEU A C 1
ATOM 2880 O O . LEU A 1 364 ? 3.224 -13.347 -23.273 1.00 71.88 364 LEU A O 1
ATOM 2884 N N . LEU A 1 365 ? 2.311 -13.519 -21.237 1.00 74.06 365 LEU A N 1
ATOM 2885 C CA . LEU A 1 365 ? 1.943 -12.112 -21.129 1.00 74.06 365 LEU A CA 1
ATOM 2886 C C . LEU A 1 365 ? 3.151 -11.203 -20.879 1.00 74.06 365 LEU A C 1
ATOM 2888 O O . LEU A 1 365 ? 3.202 -10.123 -21.455 1.00 74.06 365 LEU A O 1
ATOM 2892 N N . ALA A 1 366 ? 4.147 -11.653 -20.110 1.00 66.81 366 ALA A N 1
ATOM 2893 C CA . ALA A 1 366 ? 5.423 -10.947 -19.999 1.00 66.81 366 ALA A CA 1
ATOM 2894 C C . ALA A 1 366 ? 6.150 -10.882 -21.359 1.00 66.81 366 ALA A C 1
ATOM 2896 O O . ALA A 1 366 ? 6.600 -9.814 -21.757 1.00 66.81 366 ALA A O 1
ATOM 2897 N N . GLN A 1 367 ? 6.165 -11.990 -22.113 1.00 64.75 367 GLN A N 1
ATOM 2898 C CA . GLN A 1 367 ? 6.707 -12.042 -23.479 1.00 64.75 367 GLN A CA 1
ATOM 2899 C C . GLN A 1 367 ? 5.910 -11.186 -24.474 1.00 64.75 367 GLN A C 1
ATOM 2901 O O . GLN A 1 367 ? 6.478 -10.651 -25.419 1.00 64.75 367 GLN A O 1
ATOM 2906 N N . ALA A 1 368 ? 4.596 -11.057 -24.289 1.00 66.00 368 ALA A N 1
ATOM 2907 C CA . ALA A 1 368 ? 3.757 -10.192 -25.111 1.00 66.00 368 ALA A CA 1
ATOM 2908 C C . ALA A 1 368 ? 3.991 -8.698 -24.836 1.00 66.00 368 ALA A C 1
ATOM 2910 O O . ALA A 1 368 ? 3.814 -7.889 -25.747 1.00 66.00 368 ALA A O 1
ATOM 2911 N N . ASP A 1 369 ? 4.370 -8.332 -23.604 1.00 63.78 369 ASP A N 1
ATOM 2912 C CA . ASP A 1 369 ? 4.849 -6.978 -23.293 1.00 63.78 369 ASP A CA 1
ATOM 2913 C C . ASP A 1 369 ? 6.205 -6.744 -24.006 1.00 63.78 369 ASP A C 1
ATOM 2915 O O . ASP A 1 369 ? 6.373 -5.688 -24.622 1.00 63.78 369 ASP A O 1
ATOM 2919 N N . ASP A 1 370 ? 7.102 -7.756 -24.026 1.00 58.31 370 ASP A N 1
ATOM 2920 C CA . ASP A 1 370 ? 8.431 -7.712 -24.686 1.00 58.31 370 ASP A CA 1
ATOM 2921 C C . ASP A 1 370 ? 8.334 -7.537 -26.211 1.00 58.31 370 ASP A C 1
ATOM 2923 O O . ASP A 1 370 ? 9.064 -6.744 -26.817 1.00 58.31 370 ASP A O 1
ATOM 2927 N N . ASP A 1 371 ? 7.444 -8.298 -26.843 1.00 57.94 371 ASP A N 1
ATOM 2928 C CA . ASP A 1 371 ? 7.206 -8.275 -28.278 1.00 57.94 371 ASP A CA 1
ATOM 2929 C C . ASP A 1 371 ? 5.719 -8.554 -28.563 1.00 57.94 371 ASP A C 1
ATOM 2931 O O . ASP A 1 371 ? 5.271 -9.706 -28.521 1.00 57.94 371 ASP A O 1
ATOM 2935 N N . PRO A 1 372 ? 4.931 -7.522 -28.924 1.00 53.84 372 PRO A N 1
ATOM 2936 C CA . PRO A 1 372 ? 3.516 -7.681 -29.252 1.00 53.84 372 PRO A CA 1
ATOM 2937 C C . PRO A 1 372 ? 3.264 -8.670 -30.398 1.00 53.84 372 PRO A C 1
ATOM 2939 O O . PRO A 1 372 ? 2.149 -9.181 -30.533 1.00 53.84 372 PRO A O 1
ATOM 2942 N N . SER A 1 373 ? 4.276 -8.949 -31.231 1.00 48.69 373 SER A N 1
ATOM 2943 C CA . SER A 1 373 ? 4.182 -9.934 -32.308 1.00 48.69 373 SER A CA 1
ATOM 2944 C C . SER A 1 373 ? 4.217 -11.384 -31.814 1.00 48.69 373 SER A C 1
ATOM 2946 O O . SER A 1 373 ? 3.741 -12.273 -32.516 1.00 48.69 373 SER A O 1
ATOM 2948 N N . VAL A 1 374 ? 4.634 -11.647 -30.573 1.00 48.25 374 VAL A N 1
ATOM 2949 C CA . VAL A 1 374 ? 4.553 -12.984 -29.956 1.00 48.25 374 VAL A CA 1
ATOM 2950 C C . VAL A 1 374 ? 3.094 -13.434 -29.785 1.00 48.25 374 VAL A C 1
ATOM 2952 O O . VAL A 1 374 ? 2.796 -14.619 -29.935 1.00 48.25 374 VAL A O 1
ATOM 2955 N N . LEU A 1 375 ? 2.149 -12.502 -29.590 1.00 49.91 375 LEU A N 1
ATOM 2956 C CA . LEU A 1 375 ? 0.711 -12.813 -29.580 1.00 49.91 375 LEU A CA 1
ATOM 2957 C C . LEU A 1 375 ? 0.168 -13.201 -30.966 1.00 49.91 375 LEU A C 1
ATOM 2959 O O . LEU A 1 375 ? -0.822 -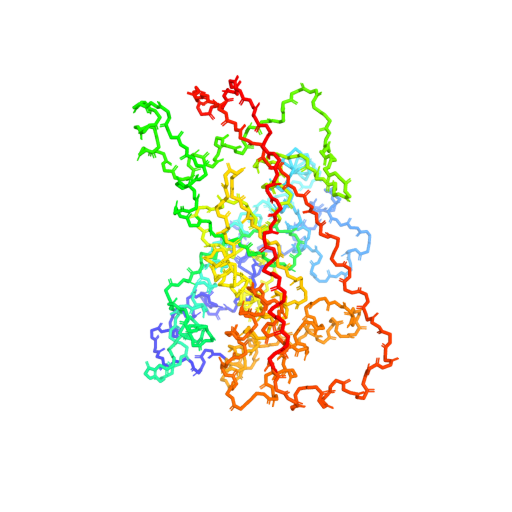13.926 -31.036 1.00 49.91 375 LEU A O 1
ATOM 2963 N N . LEU A 1 376 ? 0.816 -12.781 -32.062 1.00 46.62 376 LEU A N 1
ATOM 2964 C CA . LEU A 1 376 ? 0.468 -13.224 -33.422 1.00 46.62 376 LEU A CA 1
ATOM 2965 C C . LEU A 1 376 ? 0.849 -14.695 -33.669 1.00 46.62 376 LEU A C 1
ATOM 2967 O O . LEU A 1 376 ? 0.319 -15.307 -34.594 1.00 46.62 376 LEU A O 1
ATOM 2971 N N . VAL A 1 377 ? 1.729 -15.271 -32.840 1.00 44.25 377 VAL A N 1
ATOM 2972 C CA . VAL A 1 377 ? 2.206 -16.663 -32.947 1.00 44.25 377 VAL A CA 1
ATOM 2973 C C . VAL A 1 377 ? 1.409 -17.619 -32.050 1.00 44.25 377 VAL A C 1
ATOM 2975 O O . VAL A 1 377 ? 1.575 -18.837 -32.143 1.00 44.25 377 VAL A O 1
ATOM 2978 N N . LEU A 1 378 ? 0.486 -17.109 -31.224 1.00 46.62 378 LEU A N 1
ATOM 2979 C CA . LEU A 1 378 ? -0.489 -17.939 -30.519 1.00 46.62 378 LEU A CA 1
ATOM 2980 C C . LEU A 1 378 ? -1.521 -18.460 -31.514 1.00 46.62 378 LEU A C 1
ATOM 2982 O O . LEU A 1 378 ? -2.580 -17.873 -31.692 1.00 46.62 378 LEU A O 1
ATOM 2986 N N . ASP A 1 379 ? -1.099 -19.530 -32.184 1.00 46.06 379 ASP A N 1
ATOM 2987 C CA . ASP A 1 379 ? -1.818 -20.675 -32.722 1.00 46.06 379 ASP A CA 1
ATOM 2988 C C . ASP A 1 379 ? -3.282 -20.436 -33.136 1.00 46.06 379 ASP A C 1
ATOM 2990 O O . ASP A 1 379 ? -4.103 -19.884 -32.411 1.00 46.06 379 ASP A O 1
ATOM 2994 N N . THR A 1 380 ? -3.651 -20.946 -34.307 1.00 50.84 380 THR A N 1
ATOM 2995 C CA . THR A 1 380 ? -5.007 -20.923 -34.895 1.00 50.84 380 THR A CA 1
ATOM 2996 C C . THR A 1 380 ? -6.177 -21.168 -33.920 1.00 50.84 380 THR A C 1
ATOM 2998 O O . THR A 1 380 ? -7.293 -20.704 -34.168 1.00 50.84 380 THR A O 1
ATOM 3001 N N . SER A 1 381 ? -5.930 -21.836 -32.791 1.00 51.66 381 SER A N 1
ATOM 3002 C CA . SER A 1 381 ? -6.841 -21.985 -31.655 1.00 51.66 381 SER A CA 1
ATOM 3003 C C . SER A 1 381 ? -7.288 -20.656 -31.019 1.00 51.66 381 SER A C 1
ATOM 3005 O O . SER A 1 381 ? -8.490 -20.488 -30.808 1.00 51.66 381 SER A O 1
ATOM 3007 N N . VAL A 1 382 ? -6.407 -19.674 -30.793 1.00 50.91 382 VAL A N 1
ATOM 3008 C CA . VAL A 1 382 ? -6.793 -18.354 -30.246 1.00 50.91 382 VAL A CA 1
ATOM 3009 C C . VAL A 1 382 ? -7.491 -17.510 -31.308 1.00 50.91 382 VAL A C 1
ATOM 3011 O O . VAL A 1 382 ? -8.533 -16.918 -31.035 1.00 50.91 382 VAL A O 1
ATOM 3014 N N . ALA A 1 383 ? -7.008 -17.532 -32.554 1.00 55.72 383 ALA A N 1
ATOM 3015 C CA . ALA A 1 383 ? -7.657 -16.835 -33.668 1.00 55.72 383 ALA A CA 1
ATOM 3016 C C . ALA A 1 383 ? -9.127 -17.269 -33.856 1.00 55.72 383 ALA A C 1
ATOM 3018 O O . ALA A 1 383 ? -9.994 -16.436 -34.126 1.00 55.72 383 ALA A O 1
ATOM 3019 N N . SER A 1 384 ? -9.432 -18.556 -33.641 1.00 56.22 384 SER A N 1
ATOM 3020 C CA . SER A 1 384 ? -10.805 -19.078 -33.691 1.00 56.22 384 SER A CA 1
ATOM 3021 C C . SER A 1 384 ? -11.719 -18.528 -32.585 1.00 56.22 384 SER A C 1
ATOM 3023 O O . SER A 1 384 ? -12.918 -18.371 -32.815 1.00 56.22 384 SER A O 1
ATOM 3025 N N . LEU A 1 385 ? -11.162 -18.173 -31.420 1.00 52.88 385 LEU A N 1
ATOM 3026 C CA . LEU A 1 385 ? -11.894 -17.591 -30.288 1.00 52.88 385 LEU A CA 1
ATOM 3027 C C . LEU A 1 385 ? -12.202 -16.104 -30.494 1.00 52.88 385 LEU A C 1
ATOM 3029 O O . LEU A 1 385 ? -13.216 -15.616 -30.000 1.00 52.88 385 LEU A O 1
ATOM 3033 N N . VAL A 1 386 ? -11.357 -15.393 -31.245 1.00 55.19 386 VAL A N 1
ATOM 3034 C CA . VAL A 1 386 ? -11.554 -13.968 -31.568 1.00 55.19 386 VAL A CA 1
ATOM 3035 C C . VAL A 1 386 ? -12.438 -13.789 -32.809 1.00 55.19 386 VAL A C 1
ATOM 3037 O O . VAL A 1 386 ? -13.107 -12.768 -32.955 1.00 55.19 386 VAL A O 1
ATOM 3040 N N . HIS A 1 387 ? -12.515 -14.796 -33.686 1.00 57.47 387 HIS A N 1
ATOM 3041 C CA . HIS A 1 387 ? -13.283 -14.738 -34.935 1.00 57.47 387 HIS A CA 1
ATOM 3042 C C . HIS A 1 387 ? -14.759 -14.294 -34.774 1.00 57.47 387 HIS A C 1
ATOM 3044 O O . HIS A 1 387 ? -15.210 -13.491 -35.600 1.00 57.47 387 HIS A O 1
ATOM 3050 N N . PRO A 1 388 ? -15.531 -14.730 -33.754 1.00 63.69 388 PRO A N 1
ATOM 3051 C CA . PRO A 1 388 ? -16.906 -14.260 -33.540 1.00 63.69 388 PRO A CA 1
ATOM 3052 C C . PRO A 1 388 ? -17.007 -12.765 -33.208 1.00 63.69 388 PRO A C 1
ATOM 3054 O O . PRO A 1 388 ? -18.070 -12.171 -33.368 1.00 63.69 388 PRO A O 1
ATOM 3057 N N . TYR A 1 389 ? -15.908 -12.163 -32.756 1.00 56.41 389 TYR A N 1
ATOM 3058 C CA . TYR A 1 389 ? -15.826 -10.780 -32.296 1.00 56.41 389 TYR A CA 1
ATOM 3059 C C . TYR A 1 389 ? -15.078 -9.869 -33.273 1.00 56.41 389 TYR A C 1
ATOM 3061 O O . TYR A 1 389 ? -14.881 -8.701 -32.967 1.00 56.41 389 TYR A O 1
ATOM 3069 N N . ARG A 1 390 ? -14.698 -10.361 -34.462 1.00 59.19 390 ARG A N 1
ATOM 3070 C CA . ARG A 1 390 ? -13.942 -9.580 -35.464 1.00 59.19 390 ARG A CA 1
ATOM 3071 C C . ARG A 1 390 ? -14.632 -8.273 -35.885 1.00 59.19 390 ARG A C 1
ATOM 3073 O O . ARG A 1 390 ? -13.971 -7.348 -36.329 1.00 59.19 390 ARG A O 1
ATOM 3080 N N . ASP A 1 391 ? -15.964 -8.261 -35.810 1.00 60.97 391 ASP A N 1
ATOM 3081 C CA . ASP A 1 391 ? -16.826 -7.152 -36.223 1.00 60.97 391 ASP A CA 1
ATOM 3082 C C . ASP A 1 391 ? -17.313 -6.340 -35.003 1.00 60.97 391 ASP A C 1
ATOM 3084 O O . ASP A 1 391 ? -18.096 -5.398 -35.149 1.00 60.97 391 ASP A O 1
ATOM 3088 N N . ALA A 1 392 ? -16.888 -6.712 -33.787 1.00 59.59 392 ALA A N 1
ATOM 3089 C CA . ALA A 1 392 ? -17.142 -5.911 -32.601 1.00 59.59 392 ALA A CA 1
ATOM 3090 C C . ALA A 1 392 ? -16.347 -4.600 -32.709 1.00 59.59 392 ALA A C 1
ATOM 3092 O O . ALA A 1 392 ? -15.220 -4.610 -33.205 1.00 59.59 392 ALA A O 1
ATOM 3093 N N . PRO A 1 393 ? -16.907 -3.462 -32.267 1.00 51.06 393 PRO A N 1
ATOM 3094 C CA . PRO A 1 393 ? -16.143 -2.229 -32.220 1.00 51.06 393 PRO A CA 1
ATOM 3095 C C . PRO A 1 393 ? -14.931 -2.445 -31.318 1.00 51.06 393 PRO A C 1
ATOM 3097 O O . PRO A 1 393 ? -15.093 -2.885 -30.176 1.00 51.06 393 PRO A O 1
ATOM 3100 N N . ASP A 1 394 ? -13.742 -2.113 -31.823 1.00 54.56 394 ASP A N 1
ATOM 3101 C CA . ASP A 1 394 ? -12.550 -2.045 -30.991 1.00 54.56 394 ASP A CA 1
ATOM 3102 C C . ASP A 1 394 ? -12.888 -1.176 -29.783 1.00 54.56 394 ASP A C 1
ATOM 3104 O O . ASP A 1 394 ? -13.231 0.007 -29.911 1.00 54.56 394 ASP A O 1
ATOM 3108 N N . LEU A 1 395 ? -12.812 -1.765 -28.591 1.00 54.03 395 LEU A N 1
ATOM 3109 C CA . LEU A 1 395 ? -12.733 -0.961 -27.389 1.00 54.03 395 LEU A CA 1
ATOM 3110 C C . LEU A 1 395 ? -11.452 -0.162 -27.560 1.00 54.03 395 LEU A C 1
ATOM 3112 O O . LEU A 1 395 ? -10.366 -0.734 -27.560 1.00 54.03 395 LEU A O 1
ATOM 3116 N N . ALA A 1 396 ? -11.579 1.141 -27.805 1.00 45.69 396 ALA A N 1
ATOM 3117 C CA . ALA A 1 396 ? -10.433 2.013 -27.949 1.00 45.69 396 ALA A CA 1
ATOM 3118 C C . ALA A 1 396 ? -9.648 1.973 -26.631 1.00 45.69 396 ALA A C 1
ATOM 3120 O O . ALA A 1 396 ? -9.948 2.706 -25.688 1.00 45.69 396 ALA A O 1
ATOM 3121 N N . VAL A 1 397 ? -8.643 1.097 -26.561 1.00 48.44 397 VAL A N 1
ATOM 3122 C CA . VAL A 1 397 ? -7.684 1.009 -25.461 1.00 48.44 397 VAL A CA 1
ATOM 3123 C C . VAL A 1 397 ? -6.692 2.152 -25.650 1.00 48.44 397 VAL A C 1
ATOM 3125 O O . VAL A 1 397 ? -5.522 1.971 -25.977 1.00 48.44 397 VAL A O 1
ATOM 3128 N N . GLY A 1 398 ? -7.194 3.377 -25.542 1.00 41.59 398 GLY A N 1
ATOM 3129 C CA . GLY A 1 398 ? -6.380 4.572 -25.617 1.00 41.59 398 GLY A CA 1
ATOM 3130 C C . GLY A 1 398 ? -5.633 4.747 -24.307 1.00 41.59 398 GLY A C 1
ATOM 3131 O O . GLY A 1 398 ? -6.062 5.531 -23.466 1.00 41.59 398 GLY A O 1
ATOM 3132 N N . THR A 1 399 ? -4.500 4.070 -24.118 1.00 45.56 399 THR A N 1
ATOM 3133 C CA . THR A 1 399 ? -3.499 4.658 -23.228 1.00 45.56 399 THR A CA 1
ATOM 3134 C C . THR A 1 399 ? -2.939 5.862 -23.971 1.00 45.56 399 THR A C 1
ATOM 3136 O O . THR A 1 399 ? -2.349 5.738 -25.045 1.00 45.56 399 THR A O 1
ATOM 3139 N N . ALA A 1 400 ? -3.168 7.065 -23.443 1.00 50.62 400 ALA A N 1
ATOM 3140 C CA . ALA A 1 400 ? -2.409 8.224 -23.880 1.00 50.62 400 ALA A CA 1
ATOM 3141 C C . ALA A 1 400 ? -0.947 7.951 -23.503 1.00 50.62 400 ALA A C 1
ATOM 3143 O O . ALA A 1 400 ? -0.537 8.186 -22.367 1.00 50.62 400 ALA A O 1
ATOM 3144 N N . ARG A 1 401 ? -0.183 7.364 -24.431 1.00 61.59 401 ARG A N 1
ATOM 3145 C CA . ARG A 1 401 ? 1.246 7.117 -24.250 1.00 61.59 401 ARG A CA 1
ATOM 3146 C C . ARG A 1 401 ? 1.909 8.473 -24.075 1.00 61.59 401 ARG A C 1
ATOM 3148 O O . ARG A 1 401 ? 1.991 9.269 -25.010 1.00 61.59 401 ARG A O 1
ATOM 3155 N N . ARG A 1 402 ? 2.328 8.761 -22.846 1.00 71.88 402 ARG A N 1
ATOM 3156 C CA . ARG A 1 402 ? 3.039 9.992 -22.535 1.00 71.88 402 ARG A CA 1
ATOM 3157 C C . ARG A 1 402 ? 4.514 9.747 -22.792 1.00 71.88 402 ARG A C 1
ATOM 3159 O O . ARG A 1 402 ? 5.177 9.028 -22.051 1.00 71.88 402 ARG A O 1
ATOM 3166 N N . HIS A 1 403 ? 5.022 10.350 -23.853 1.00 78.75 403 HIS A N 1
ATOM 3167 C CA . HIS A 1 403 ? 6.440 10.303 -24.149 1.00 78.75 403 HIS A CA 1
ATOM 3168 C C . HIS A 1 403 ? 7.148 11.356 -23.302 1.00 78.75 403 HIS A C 1
ATOM 3170 O O . HIS A 1 403 ? 6.866 12.544 -23.432 1.00 78.75 403 HIS A O 1
ATOM 3176 N N . VAL A 1 404 ? 8.037 10.924 -22.413 1.00 81.94 404 VAL A N 1
ATOM 3177 C CA . VAL A 1 404 ? 8.801 11.815 -21.533 1.00 81.94 404 VAL A CA 1
ATOM 3178 C C . VAL A 1 404 ? 10.278 11.683 -21.862 1.00 81.94 404 VAL A C 1
ATOM 3180 O O . VAL A 1 404 ? 10.774 10.571 -22.031 1.00 81.94 404 VAL A O 1
ATOM 3183 N N . VAL A 1 405 ? 10.976 12.813 -21.935 1.00 85.88 405 VAL A N 1
ATOM 3184 C CA . VAL A 1 405 ? 12.438 12.866 -22.007 1.00 85.88 405 VAL A CA 1
ATOM 3185 C C . VAL A 1 405 ? 12.945 13.523 -20.732 1.00 85.88 405 VAL A C 1
ATOM 3187 O O . VAL A 1 405 ? 12.582 14.657 -20.413 1.00 85.88 405 VAL A O 1
ATOM 3190 N N . ILE A 1 406 ? 13.793 12.799 -20.007 1.00 87.06 406 ILE A N 1
ATOM 3191 C CA . ILE A 1 406 ? 14.577 13.347 -18.903 1.00 87.06 406 ILE A CA 1
ATOM 3192 C C . ILE A 1 406 ? 15.972 13.631 -19.471 1.00 87.06 406 ILE A C 1
ATOM 3194 O O . ILE A 1 406 ? 16.618 12.692 -19.940 1.00 87.06 406 ILE A O 1
ATOM 3198 N N . PRO A 1 407 ? 16.423 14.897 -19.511 1.00 87.00 407 PRO A N 1
ATOM 3199 C CA . PRO A 1 407 ? 17.722 15.236 -20.069 1.00 87.00 407 PRO A CA 1
ATOM 3200 C C . PRO A 1 407 ? 18.856 14.722 -19.180 1.00 87.00 407 PRO A C 1
ATOM 3202 O O . PRO A 1 407 ? 18.686 14.508 -17.979 1.00 87.00 407 PRO A O 1
ATOM 3205 N N . GLU A 1 408 ? 20.038 14.586 -19.767 1.00 88.38 408 GLU A N 1
ATOM 3206 C CA . GLU A 1 408 ? 21.262 14.367 -19.006 1.00 88.38 408 GLU A CA 1
ATOM 3207 C C . GLU A 1 408 ? 21.609 15.643 -18.233 1.00 88.38 408 GLU A C 1
ATOM 3209 O O . GLU A 1 408 ? 21.583 16.747 -18.787 1.00 88.38 408 GLU A O 1
ATOM 3214 N N . VAL A 1 409 ? 21.935 15.490 -16.950 1.00 90.06 409 VAL A N 1
ATOM 3215 C CA . VAL A 1 409 ? 22.263 16.600 -16.055 1.00 90.06 409 VAL A CA 1
ATOM 3216 C C . VAL A 1 409 ? 23.604 16.330 -15.384 1.00 90.06 409 VAL A C 1
ATOM 3218 O O . VAL A 1 409 ? 23.772 15.313 -14.714 1.00 90.06 409 VAL A O 1
ATOM 3221 N N . THR A 1 410 ? 24.532 17.277 -15.514 1.00 91.69 410 THR A N 1
ATOM 3222 C CA . THR A 1 410 ? 25.759 17.324 -14.708 1.00 91.69 410 THR A CA 1
ATOM 3223 C C . THR A 1 410 ? 25.518 18.268 -13.543 1.00 91.69 410 THR A C 1
ATOM 3225 O O . THR A 1 410 ? 25.066 19.397 -13.746 1.00 91.69 410 THR A O 1
ATOM 3228 N N . PHE A 1 411 ? 25.801 17.819 -12.324 1.00 93.00 411 PHE A N 1
ATOM 3229 C CA . PHE A 1 411 ? 25.597 18.608 -11.116 1.00 93.00 411 PHE A CA 1
ATOM 3230 C C . PHE A 1 411 ? 26.663 18.311 -10.060 1.00 93.00 411 PHE A C 1
ATOM 3232 O O . PHE A 1 411 ? 27.245 17.224 -10.022 1.00 93.00 411 PHE A O 1
ATOM 3239 N N . THR A 1 412 ? 26.874 19.273 -9.167 1.00 93.75 412 THR A N 1
ATOM 3240 C CA . THR A 1 412 ? 27.651 19.109 -7.934 1.00 93.75 412 THR A CA 1
ATOM 3241 C C . THR A 1 412 ? 26.726 19.037 -6.722 1.00 93.75 412 THR A C 1
ATOM 3243 O O . THR A 1 412 ? 25.537 19.337 -6.813 1.00 93.75 412 THR A O 1
ATOM 3246 N N . ILE A 1 413 ? 27.255 18.573 -5.588 1.00 93.06 413 ILE A N 1
ATOM 3247 C CA . ILE A 1 413 ? 26.507 18.442 -4.334 1.00 93.06 413 ILE A CA 1
ATOM 3248 C C . ILE A 1 413 ? 27.244 19.230 -3.257 1.00 93.06 413 ILE A C 1
ATOM 3250 O O . ILE A 1 413 ? 28.397 18.917 -2.951 1.00 93.06 413 ILE A O 1
ATOM 3254 N N . GLU A 1 414 ? 26.560 20.194 -2.653 1.00 89.94 414 GLU A N 1
ATOM 3255 C CA . GLU A 1 414 ? 27.024 20.935 -1.478 1.00 89.94 414 GLU A CA 1
ATOM 3256 C C . GLU A 1 414 ? 25.906 20.892 -0.428 1.00 89.94 414 GLU A C 1
ATOM 3258 O O . GLU A 1 414 ? 24.751 21.161 -0.744 1.00 89.94 414 GLU A O 1
ATOM 3263 N N . ASP A 1 415 ? 26.217 20.427 0.786 1.00 87.94 415 ASP A N 1
ATOM 3264 C CA . ASP A 1 415 ? 25.256 20.244 1.890 1.00 87.94 415 ASP A CA 1
ATOM 3265 C C . ASP A 1 415 ? 23.946 19.513 1.509 1.00 87.94 415 ASP A C 1
ATOM 3267 O O . ASP A 1 415 ? 22.849 19.888 1.915 1.00 87.94 415 ASP A O 1
ATOM 3271 N N . GLU A 1 416 ? 24.060 18.437 0.717 1.00 86.81 416 GLU A N 1
ATOM 3272 C CA . GLU A 1 416 ? 22.927 17.649 0.181 1.00 86.81 416 GLU A CA 1
ATOM 3273 C C . GLU A 1 416 ? 21.985 18.424 -0.765 1.00 86.81 416 GLU A C 1
ATOM 3275 O O . GLU A 1 416 ? 20.859 17.988 -1.047 1.00 86.81 416 GLU A O 1
ATOM 3280 N N . VAL A 1 417 ? 22.438 19.563 -1.282 1.00 90.69 417 VAL A N 1
ATOM 3281 C CA . VAL A 1 417 ? 21.737 20.360 -2.288 1.00 90.69 417 VAL A CA 1
ATOM 3282 C C . VAL A 1 417 ? 22.433 20.176 -3.641 1.00 90.69 417 VAL A C 1
ATOM 3284 O O . VAL A 1 417 ? 23.651 20.359 -3.727 1.00 90.69 417 VAL A O 1
ATOM 3287 N N . PRO A 1 418 ? 21.702 19.774 -4.702 1.00 92.44 418 PRO A N 1
ATOM 3288 C CA . PRO A 1 418 ? 22.273 19.695 -6.040 1.00 92.44 418 PRO A CA 1
ATOM 3289 C C . PRO A 1 418 ? 22.434 21.089 -6.659 1.00 92.44 418 PRO A C 1
ATOM 3291 O O . PRO A 1 418 ? 21.503 21.894 -6.643 1.00 92.44 418 PRO A O 1
ATOM 3294 N N . PHE A 1 419 ? 23.576 21.330 -7.297 1.00 91.69 419 PHE A N 1
ATOM 3295 C CA . PHE A 1 419 ? 23.833 22.510 -8.121 1.00 91.69 419 PHE A CA 1
ATOM 3296 C C . PHE A 1 419 ? 24.069 22.071 -9.563 1.00 91.69 419 PHE A C 1
ATOM 3298 O O . PHE A 1 419 ? 25.074 21.431 -9.868 1.00 91.69 419 PHE A O 1
ATOM 3305 N N . VAL A 1 420 ? 23.117 22.379 -10.447 1.00 90.81 420 VAL A N 1
ATOM 3306 C CA . VAL A 1 420 ? 23.182 21.996 -11.864 1.00 90.81 420 VAL A CA 1
ATOM 3307 C C . VAL A 1 420 ? 24.243 22.826 -12.582 1.00 90.81 420 VAL A C 1
ATOM 3309 O O . VAL A 1 420 ? 24.147 24.049 -12.641 1.00 90.81 420 VAL A O 1
ATOM 3312 N N . GLU A 1 421 ? 25.232 22.151 -13.161 1.00 90.81 421 GLU A N 1
ATOM 3313 C CA . GLU A 1 421 ? 26.309 22.768 -13.941 1.00 90.81 421 GLU A CA 1
ATOM 3314 C C . GLU A 1 421 ? 25.981 22.789 -15.435 1.00 90.81 421 GLU A C 1
ATOM 3316 O O . GLU A 1 421 ? 26.278 23.757 -16.135 1.00 90.81 421 GLU A O 1
ATOM 3321 N N . ALA A 1 422 ? 25.366 21.714 -15.934 1.00 89.00 422 ALA A N 1
ATOM 3322 C CA . ALA A 1 422 ? 25.013 21.578 -17.339 1.00 89.00 422 ALA A CA 1
ATOM 3323 C C . ALA A 1 422 ? 23.783 20.688 -17.530 1.00 89.00 422 ALA A C 1
ATOM 3325 O O . ALA A 1 422 ? 23.524 19.764 -16.757 1.00 89.00 422 ALA A O 1
ATOM 3326 N N . THR A 1 423 ? 23.045 20.937 -18.610 1.00 87.88 423 THR A N 1
ATOM 3327 C CA . THR A 1 423 ? 21.938 20.089 -19.058 1.00 87.88 423 THR A CA 1
ATOM 3328 C C . THR A 1 423 ? 22.079 19.820 -20.547 1.00 87.88 423 THR A C 1
ATOM 3330 O O . THR A 1 423 ? 22.268 20.750 -21.335 1.00 87.88 423 THR A O 1
ATOM 3333 N N . ARG A 1 424 ? 21.972 18.550 -20.941 1.00 86.75 424 ARG A N 1
ATOM 3334 C CA . ARG A 1 424 ? 22.050 18.107 -22.333 1.00 86.75 424 ARG A CA 1
ATOM 3335 C C . ARG A 1 424 ? 20.802 17.307 -22.689 1.00 86.75 424 ARG A C 1
ATOM 3337 O O . ARG A 1 424 ? 20.543 16.247 -22.130 1.00 86.75 424 ARG A O 1
ATOM 3344 N N . ILE A 1 425 ? 20.032 17.812 -23.650 1.00 81.56 425 ILE A N 1
ATOM 3345 C CA . ILE A 1 425 ? 18.911 17.071 -24.235 1.00 81.56 425 ILE A CA 1
ATOM 3346 C C . ILE A 1 425 ? 19.479 16.197 -25.348 1.00 81.56 425 ILE A C 1
ATOM 3348 O O . ILE A 1 425 ? 19.981 16.712 -26.348 1.00 81.56 425 ILE A O 1
ATOM 3352 N N . VAL A 1 426 ? 19.386 14.882 -25.179 1.00 72.88 426 VAL A N 1
ATOM 3353 C CA . VAL A 1 426 ? 19.678 13.924 -26.244 1.00 72.88 426 VAL A CA 1
ATOM 3354 C C . VAL A 1 426 ? 18.342 13.382 -26.735 1.00 72.88 426 VAL A C 1
ATOM 3356 O O . VAL A 1 426 ? 17.564 12.833 -25.958 1.00 72.88 426 VAL A O 1
ATOM 3359 N N . GLY A 1 427 ? 18.020 13.623 -28.007 1.00 65.31 427 GLY A N 1
ATOM 3360 C CA . GLY A 1 427 ? 16.779 13.118 -28.591 1.00 65.31 427 GLY A CA 1
ATOM 3361 C C . GLY A 1 427 ? 16.793 11.586 -28.614 1.00 65.31 427 GLY A C 1
ATOM 3362 O O . GLY A 1 427 ? 17.847 11.016 -28.900 1.00 65.31 427 GLY A O 1
ATOM 3363 N N . PRO A 1 428 ? 15.668 10.909 -28.323 1.00 64.25 428 PRO A N 1
ATOM 3364 C CA . PRO A 1 428 ? 15.612 9.456 -28.376 1.00 64.25 428 PRO A CA 1
ATOM 3365 C C . PRO A 1 428 ? 15.967 8.955 -29.779 1.00 64.25 428 PRO A C 1
ATOM 3367 O O . PRO A 1 428 ? 15.407 9.418 -30.778 1.00 64.25 428 PRO A O 1
ATOM 3370 N N . GLU A 1 429 ? 16.884 7.990 -29.864 1.00 61.53 429 GLU A N 1
ATOM 3371 C CA . GLU A 1 429 ? 17.041 7.184 -31.072 1.00 61.53 429 GLU A CA 1
ATOM 3372 C C . GLU A 1 429 ? 15.712 6.481 -31.374 1.00 61.53 429 GLU A C 1
ATOM 3374 O O . GLU A 1 429 ? 15.019 6.022 -30.462 1.00 61.53 429 GLU A O 1
ATOM 3379 N N . ARG A 1 430 ? 15.321 6.404 -32.656 1.00 54.12 430 ARG A N 1
ATOM 3380 C CA . ARG A 1 430 ? 14.133 5.628 -33.039 1.00 54.12 430 ARG A CA 1
ATOM 3381 C C . ARG A 1 430 ? 14.284 4.222 -32.450 1.00 54.12 430 ARG A C 1
ATOM 3383 O O . ARG A 1 430 ? 15.291 3.584 -32.771 1.00 54.12 430 ARG A O 1
ATOM 3390 N N . PRO A 1 431 ? 13.319 3.712 -31.660 1.00 45.06 431 PRO A N 1
ATOM 3391 C CA . PRO A 1 431 ? 13.334 2.302 -31.315 1.00 45.06 431 PRO A CA 1
ATOM 3392 C C . PRO A 1 431 ? 13.384 1.528 -32.633 1.00 45.06 431 PRO A C 1
ATOM 3394 O O . PRO A 1 431 ? 12.568 1.765 -33.531 1.00 45.06 431 PRO A O 1
ATOM 3397 N N . ARG A 1 432 ? 14.399 0.674 -32.797 1.00 41.59 432 ARG A N 1
ATOM 3398 C CA . ARG A 1 432 ? 14.451 -0.259 -33.920 1.00 41.59 432 ARG A CA 1
ATOM 3399 C C . ARG A 1 432 ? 13.311 -1.244 -33.701 1.00 41.59 432 ARG A C 1
ATOM 3401 O O . ARG A 1 432 ? 13.496 -2.261 -33.051 1.00 41.59 432 ARG A O 1
ATOM 3408 N N . LEU A 1 433 ? 12.127 -0.923 -34.212 1.00 38.91 433 LEU A N 1
ATOM 3409 C CA . LEU A 1 433 ? 11.151 -1.955 -34.521 1.00 38.91 433 LEU A CA 1
ATOM 3410 C C . LEU A 1 433 ? 11.854 -2.843 -35.543 1.00 38.91 433 LEU A C 1
ATOM 3412 O O . LEU A 1 433 ? 12.183 -2.371 -36.636 1.00 38.91 433 LEU A O 1
ATOM 3416 N N . SER A 1 434 ? 12.186 -4.074 -35.157 1.00 32.09 434 SER A N 1
ATOM 3417 C CA . SER A 1 434 ? 12.629 -5.075 -36.120 1.00 32.09 434 SER A CA 1
ATOM 3418 C C . SER A 1 434 ? 11.616 -5.064 -37.267 1.00 32.09 434 SER A C 1
ATOM 3420 O O . SER A 1 434 ? 10.411 -5.092 -36.997 1.00 32.09 434 SER A O 1
ATOM 3422 N N . PRO A 1 435 ? 12.046 -4.921 -38.534 1.00 29.09 435 PRO A N 1
ATOM 3423 C CA . PRO A 1 435 ? 11.113 -5.076 -39.635 1.00 29.09 435 PRO A CA 1
ATOM 3424 C C . PRO A 1 435 ? 10.461 -6.456 -39.490 1.00 29.09 435 PRO A C 1
ATOM 3426 O O . PRO A 1 435 ? 11.166 -7.393 -39.103 1.00 29.09 435 PRO A O 1
ATOM 3429 N N . PRO A 1 436 ? 9.150 -6.595 -39.758 1.00 32.03 436 PRO A N 1
ATOM 3430 C CA . PRO A 1 436 ? 8.547 -7.916 -39.807 1.00 32.03 436 PRO A CA 1
ATOM 3431 C C . PRO A 1 436 ? 9.387 -8.755 -40.766 1.00 32.03 436 PRO A C 1
ATOM 3433 O O . PRO A 1 436 ? 9.656 -8.316 -41.893 1.00 32.03 436 PRO A O 1
ATOM 3436 N N . GLU A 1 437 ? 9.866 -9.911 -40.301 1.00 33.53 437 GLU A N 1
ATOM 3437 C CA . GLU A 1 437 ? 10.472 -10.868 -41.215 1.00 33.53 437 GLU A CA 1
ATOM 3438 C C . GLU A 1 437 ? 9.463 -11.114 -42.343 1.00 33.53 437 GLU A C 1
ATOM 3440 O O . GLU A 1 437 ? 8.264 -11.275 -42.075 1.00 33.53 437 GLU A O 1
ATOM 3445 N N . PRO A 1 438 ? 9.895 -11.046 -43.613 1.00 30.42 438 PRO A N 1
ATOM 3446 C CA . PRO A 1 438 ? 8.998 -11.334 -44.714 1.00 30.42 438 PRO A CA 1
ATOM 3447 C C . PRO A 1 438 ? 8.426 -12.744 -44.511 1.00 30.42 438 PRO A C 1
ATOM 3449 O O . PRO A 1 438 ? 9.166 -13.635 -44.085 1.00 30.42 438 PRO A O 1
ATOM 3452 N N . PRO A 1 439 ? 7.127 -12.950 -44.790 1.00 38.19 439 PRO A N 1
ATOM 3453 C CA . PRO A 1 439 ? 6.497 -14.248 -44.602 1.00 38.19 439 PRO A CA 1
ATOM 3454 C C . PRO A 1 439 ? 7.294 -15.311 -45.363 1.00 38.19 439 PRO A C 1
ATOM 3456 O O . PRO A 1 439 ? 7.584 -15.130 -46.550 1.00 38.19 439 PRO A O 1
ATOM 3459 N N . SER A 1 440 ? 7.688 -16.366 -44.646 1.00 45.12 440 SER A N 1
ATOM 3460 C CA . SER A 1 440 ? 8.346 -17.546 -45.219 1.00 45.12 440 SER A CA 1
ATOM 3461 C C . SER A 1 440 ? 7.337 -18.437 -45.927 1.00 45.12 440 SER A C 1
ATOM 3463 O O . SER A 1 440 ? 6.224 -18.610 -45.377 1.00 45.12 440 SER A O 1
#

Foldseek 3Di:
DLVQAQDPVLSVVCCVQQPPPHDGDFALQSQLQVQLCVVVPPQDLVLQVVLLVQLVLDDPVLVPDPCSSVLSLLVLLLCCVVPVPSSVVSLVRSCVRPVRSSSSSVSSNVSSVVSQVSLQVLLCSQAPAQRDNDPPPRHLLRLLCVLDVPPSPADFREHEDSPSDWAKAKAAADDVVQVPQQDDDPDPVSVVVCVVCPQVLVLLAQLQDDDDPPDDQWDDDPPDIAGEDGQNRVQVVDPRGGNHHGIYMYTHRRDGSLLCQLVSQLSSQLNVLVVLQSVQQWDQDPLGTDHFDFQLLQSLLRSNQSSVSSLVVVCVSPVSSNVNVVVVLVVCVVPPVPDSNNNSVVVLVVVLVQDPDSSCSVVQSSVCRNPVCSVVVPDPSVVVVCVVVPPPPPPPSDPVRHHYFHWRWDWDADPSHTDTPDTGGRDDDPPPPPDPDPDD

Radius of gyration: 25.48 Å; chains: 1; bounding box: 63×58×77 Å

Sequence (440 aa):
IRTHLPDDYTRKRFDFLFRPAGEWQVDIHDVALRSAQTRVPGLDWRAAEPALAVARQFSASDLTGVDSVPRGLYRLLVLAQSDSTRFRSKMERMRTQAPESFEAVTALLAGYQQAVTWYQAVMRFLLTERWFGDPRPRSVVDLAGTVWEIPSSLVPEIRPHLFGYPEGMPVAAVFSSLLDRLIVPQNQTAVRWLARHKSEGLRRVIERIEEPVGGAPVLELGAWRYDLSTIGKEARRSRGGFLEAEDVVLIDPSYMPLLALGTLLHEWHHIVHAHARLSAHVYEGSSGVTVVQSNLFLVEGLAEFAADQVMQEIARRYPVMALGEAEKLAEMAATRPTDAHLLGFLLIRTLADTLPQKGAVQRLLAQADDDPSVLLVLDTSVASLVHPYRDAPDLAVGTARRHVVIPEVTFTIEDEVPFVEATRIVGPERPRLSPPEPPS

pLDDT: mean 81.37, std 14.93, range [29.09, 97.19]

Secondary structure (DSSP, 8-state):
-GGG-SSHHHHHHHHHHH-TTS----SHHHHHHHHHHTTSTT--SGGGHHHHHHTT-S-TTGGGSTTHHHHHHHHHHHHHHH-HHHHHHHHHHHHHH-HHHHHHHHHHHHHHHHHHHHHHHHHHHHHHS---SSSS--SHHHHHHHHSSS-TT--PEEEE---SSS-EEEEPBPPHHHHHHH----SHHHHHHHHHHHHHHHHHHHTT-PPPTT--SEEEETTEEEEE--HHHHHHH-TT-SSBSS-EEEE-TTS-TTTTHHHHHHHHHHHHHHHHHHHHSEEEETTEEEEPPPPHHHHHHHHHHHHHHHHHHHHTT-GGGGHHHHHHHHHHHHH-TT-HHHHHHHHHHHHHHHSSSGGGHHHHHHHHHH-GGGGGGS-HHHHHHHGGGTTSPP---------EEPPEEEEEEETTEEEEEEEE--PPPPP--PPPPPP-